Protein 6DAW (pdb70)

Foldseek 3Di:
DDADDLVFAEAEAEDDPVLQVQLLVLLVVCCVVQVFLPGPVCLVCQQVSLVSHDVVLLCVLLCCQVVVGHQKYKYFDRDADLVQQFFDDQDQPDDGPHPRVRSVSNVVSSSQSSNAAFFAACLASNGDQKTKQFAHPPCQPFLDSNHQAWNDWFQAQLLDPQFFQKKKKAWRADPPQWWKKKFWPSNFDADPLLLVLLQDQFKQFAGGPSSVVRQVVVCVVVVHHGPNVCCHVPNGRHHQWDDDSVRTWGRTDVVGMDTHPPCVSSVVSVVRRSVRRVVRIDTDGRHHGMMMMGRSRTMIIIIHRDDDDSPRRTTIIMMGGHHNDQQVQQVQAPHRPHRYGD/DQDDLVFAEDEAEDDPVLLVQLLVLLVVCCVVQVFLPGPVCLVCLLVSLVSHDPVLLVVLLCCQPVVTHQKYKYFRNDADLVQQFFDDQDQPDDGPHPVVRSVSNVVSSSQSSRAAFFFACLPSNRDQKTKQFAHPPCQPFLDSNHQAWNDWFQAQLLDPQFFQKKKKAWRADPPQWWKKKFWLSNFDADPLLLVLLQDQFKQFAGGPSSVVRQVVVCVVPVDHGVNVVCHVPNGRHHQWDDDSVRTWGRTDVVGMDGHPPCVSNRVSVVSRVVRRVVSIDTDGRHHRMMMMGRSRTMIIIIHRDDDDSPRRTTIIMMIGHHNDQQVQCVQDPHDPHRYGD

Organism: NCBI:txid68232

Radius of gyration: 26.04 Å; Cα contacts (8 Å, |Δi|>4): 1469; chains: 2; bounding box: 70×74×56 Å

B-factor: mean 33.99, std 6.95, range [19.47, 66.12]

Nearest PDB structures (foldseek):
  6daw-assembly1_B  TM=1.002E+00  e=2.377E-77  Streptomyces lusitanus
  6alp-assembly1_A  TM=9.409E-01  e=2.497E-42  Streptomyces vinaceus
  7yw9-assembly1_A  TM=9.446E-01  e=1.363E-41  Saccharothrix mutabilis subsp. capreolus
  7y5i-assembly1_A  TM=9.440E-01  e=2.253E-41  Saccharothrix mutabilis subsp. capreolus
  4m26-assembly2_D  TM=9.518E-01  e=2.721E-41  Streptomyces lavendulae subsp. lavendulae

InterPro domains:
  IPR003819 TauD/TfdA-like domain [PF02668] (111-311)
  IPR014503 Clavaminate synthase-like [PIRSF019543] (4-332)
  IPR042098 Glutarate 2-hydroxylase superfamily [G3DSA:3.60.130.10] (1-334)
  IPR053447 Alpha-ketoglutarate-dependent hydroxylase [NF041363] (5-333)

CATH classification: 3.60.130.10

Solvent-accessible surface area: 26414 Å² total

Sequence (683 aa):
AVPRGSHMMIRYVDLDAAEGAALDELTRSVLRDHGASSSPSLLDDLSLVAHRMPPRLIRELRRFRTAEEASCLVVRGLPVDDRRLGPTPLDWREPPREPESEVHEVFLTLATAHLGDIFGWSTLQNGRLVHDVLPVPSHENDQSGHGTVELAWHTEDGFHPYRCDYLLLLGLRNHDAVPTGVAGVDQVVLSDEHREVLSQPRFLIRPDTEHLRHARTLAADRGSPHAVQLMQDEPEPCAVLFGHPDRPYLRIDPAFMSPLPGDPEAAAALEALTAELQRNLTDVVLSPGDLLVIDNYRVVHGRAAFKARFDGTDRWLKKAVVTRDLRKSRAHRKSAAERVLLVPRGSHMMIRYVDLDAAEGAALDELTRSVLRDHGASSSPSLLDDLSLVAHRMPPRLIRELRRFRTAEEASCLVVRGLPVDDRRLGPTPLDWREPPREPESEVHEVFLTLATAHLGDIFGWSTLQNGRLVHDVLPVPSHENDQSGHGTVELAWHTEDGFHPYRCDYLLLLGLRNHDAVPTGVAGVDQVVLSDEHREVLSQPRFLIRPDTEHLRHARTLAADRGSPHAVQLMQDEPEPCAVLFGHPDRPYLRIDPAFMSPLPGDPEAAAALEALTAELQRNLTDVVLSPGDLLVIDNYRVVHGRAAFKARFDGTDRWLKKAVVTRDLRKSRAHRKSAAERVLL

Secondary structure (DSSP, 8-state):
-----GGGTEEEEE--HHHHHHHHHHHHHHHHHHSSTT-HHHHHTHHHHHTTS-HHHHHHHHHHHHH---SEEEEE-----HHHH-SPPSSTTSPPSSSTHHHHHHHHHHHHTTTSEEEEETTSGGG-SSEEE---TT-TTSSSTT--S-EEEE-TTTT-TT--SEEEEEEEE-TT-PEEEEEEGGG----HHHHHHHTSS-EEE---HHHHHHHHHHHHHHTS--HHHHHHHSPPPB-SEES-TTS-EE---GGGEEEPTT-HHHHHHHHHHHHHHHHT-EEEE--TT-EEEEETTTEEEEE-------SS-S-EEEEEEEES-GGGGGGGBSSTT--EE-/-PPPGGGTEEEEE--HHHHHHHHHHHHHHHHHHSSTT-HHHHHTHHHHHTTS-HHHHHHHHHHHHH---SEEEEE-----HHHH-SPPSSTTSPPSSTHHHHHHHHHHHHHHTTSEEEEETTSGGG-SSEEE---TT-TTSSSTT-SS-EEEE-TTTT-TT--SEEEEEEEE-TT-PEEEEEEGGG----HHHHHHHTSS-EEE---HHHHHHHHHHHHHSSSPPHHHHHHHSPPPB-SEES-TTS-EE---GGGEEEPTT-HHHHHHHHHHHHHHHHT-EEEE--TT-EEEEETTTEEEEE-------SS-S-EEEEEEEES-GGGGGGGSSSTT--EE-

Structure (mmCIF, N/CA/C/O backbone):
data_6DAW
#
_entry.id   6DAW
#
_cell.length_a   121.631
_cell.length_b   121.631
_cell.length_c   82.054
_cell.angle_alpha   90.000
_cell.angle_beta   90.000
_cell.angle_gamma   120.000
#
_symmetry.space_group_name_H-M   'P 62'
#
loop_
_entity.id
_entity.type
_entity.pdbx_description
1 polymer 'Non-heme iron hydroxylase'
2 non-polymer 'FE (II) ION'
3 non-polymer ARGININE
4 non-polymer 'ACETATE ION'
5 water water
#
loop_
_atom_site.group_PDB
_atom_site.id
_atom_site.type_symbol
_atom_site.label_atom_id
_atom_site.label_alt_id
_atom_site.label_comp_id
_atom_site.label_asym_id
_atom_site.label_entity_id
_atom_site.label_seq_id
_atom_site.pdbx_PDB_ins_code
_atom_site.Cartn_x
_atom_site.Cartn_y
_atom_site.Cartn_z
_atom_site.occupancy
_atom_site.B_iso_or_equiv
_atom_site.auth_seq_id
_atom_site.auth_comp_id
_atom_site.auth_asym_id
_atom_site.auth_atom_id
_atom_site.pdbx_PDB_model_num
ATOM 1 N N . ALA A 1 1 ? 80.020 21.061 22.487 1.00 50.02 -7 ALA A N 1
ATOM 2 C CA . ALA A 1 1 ? 81.174 21.083 21.540 1.00 50.71 -7 ALA A CA 1
ATOM 3 C C . ALA A 1 1 ? 81.956 22.411 21.540 1.00 51.63 -7 ALA A C 1
ATOM 4 O O . ALA A 1 1 ? 83.064 22.478 21.000 1.00 52.81 -7 ALA A O 1
ATOM 6 N N . VAL A 1 2 ? 81.383 23.457 22.138 1.00 51.35 -6 VAL A N 1
ATOM 7 C CA . VAL A 1 2 ? 82.059 24.750 22.287 1.00 50.05 -6 VAL A CA 1
ATOM 8 C C . VAL A 1 2 ? 81.605 25.436 23.585 1.00 49.06 -6 VAL A C 1
ATOM 9 O O . VAL A 1 2 ? 80.447 25.289 23.976 1.00 49.12 -6 VAL A O 1
ATOM 13 N N . PRO A 1 3 ? 82.480 26.197 24.247 1.00 47.10 -5 PRO A N 1
ATOM 14 C CA . PRO A 1 3 ? 83.839 26.501 23.786 1.00 45.47 -5 PRO A CA 1
ATOM 15 C C . PRO A 1 3 ? 84.862 25.435 24.154 1.00 44.58 -5 PRO A C 1
ATOM 16 O O . PRO A 1 3 ? 84.588 24.588 25.002 1.00 45.21 -5 PRO A O 1
ATOM 20 N N . ARG A 1 4 ? 86.025 25.485 23.507 1.00 42.98 -4 ARG A N 1
ATOM 21 C CA . ARG A 1 4 ? 87.161 24.628 23.846 1.00 42.12 -4 ARG A CA 1
ATOM 22 C C . ARG A 1 4 ? 88.214 25.461 24.563 1.00 42.30 -4 ARG A C 1
ATOM 23 O O . ARG A 1 4 ? 88.139 26.691 24.578 1.00 42.65 -4 ARG A O 1
ATOM 31 N N . GLY A 1 5 ? 89.193 24.788 25.159 1.00 42.94 -3 GLY A N 1
ATOM 32 C CA . GLY A 1 5 ? 90.279 25.470 25.854 1.00 43.34 -3 GLY A CA 1
ATOM 33 C C . GLY A 1 5 ? 91.260 26.132 24.900 1.00 44.63 -3 GLY A C 1
ATOM 34 O O . GLY A 1 5 ? 91.400 25.710 23.747 1.00 43.05 -3 GLY A O 1
ATOM 35 N N . SER A 1 6 ? 91.941 27.165 25.395 1.00 45.51 -2 SER A N 1
ATOM 36 C CA . SER A 1 6 ? 92.982 27.875 24.645 1.00 48.27 -2 SER A CA 1
ATOM 37 C C . SER A 1 6 ? 94.131 26.960 24.224 1.00 50.24 -2 SER A C 1
ATOM 38 O O . SER A 1 6 ? 94.709 27.139 23.151 1.00 49.91 -2 SER A O 1
ATOM 41 N N . HIS A 1 7 ? 94.462 25.994 25.080 1.00 53.48 -1 HIS A N 1
ATOM 42 C CA . HIS A 1 7 ? 95.555 25.045 24.824 1.00 56.09 -1 HIS A CA 1
ATOM 43 C C . HIS A 1 7 ? 95.370 24.243 23.532 1.00 54.67 -1 HIS A C 1
ATOM 44 O O . HIS A 1 7 ? 96.348 23.836 22.902 1.00 53.67 -1 HIS A O 1
ATOM 51 N N . MET A 1 8 ? 94.116 24.035 23.142 1.00 54.58 0 MET A N 1
ATOM 52 C CA . MET A 1 8 ? 93.786 23.253 21.957 1.00 54.50 0 MET A CA 1
ATOM 53 C C . MET A 1 8 ? 94.011 24.005 20.637 1.00 50.84 0 MET A C 1
ATOM 54 O O . MET A 1 8 ? 94.068 23.376 19.582 1.00 50.47 0 MET A O 1
ATOM 59 N N . MET A 1 9 ? 94.143 25.331 20.686 1.00 46.16 1 MET A N 1
ATOM 60 C CA . MET A 1 9 ? 94.131 26.145 19.464 1.00 42.90 1 MET A CA 1
ATOM 61 C C . MET A 1 9 ? 95.362 25.956 18.583 1.00 39.60 1 MET A C 1
ATOM 62 O O . MET A 1 9 ? 95.233 25.717 17.384 1.00 37.33 1 MET A O 1
ATOM 67 N N . ILE A 1 10 ? 96.543 26.075 19.182 1.00 37.25 2 ILE A N 1
ATOM 68 C CA . ILE A 1 10 ? 97.796 26.092 18.437 1.00 36.57 2 ILE A CA 1
ATOM 69 C C . ILE A 1 10 ? 98.611 24.833 18.702 1.00 36.26 2 ILE A C 1
ATOM 70 O O . ILE A 1 10 ? 98.912 24.514 19.849 1.00 36.71 2 ILE A O 1
ATOM 75 N N . ARG A 1 11 ? 98.968 24.129 17.630 1.00 36.26 3 ARG A N 1
ATOM 76 C CA . ARG A 1 11 ? 99.846 22.966 17.713 1.00 36.70 3 ARG A CA 1
ATOM 77 C C . ARG A 1 11 ? 101.212 23.326 17.140 1.00 36.30 3 ARG A C 1
ATOM 78 O O . ARG A 1 11 ? 101.310 23.820 16.013 1.00 34.48 3 ARG A O 1
ATOM 86 N N . TYR A 1 12 ? 102.261 23.070 17.916 1.00 35.42 4 TYR A N 1
ATOM 87 C CA . TYR A 1 12 ? 103.622 23.348 17.485 1.00 35.18 4 TYR A CA 1
ATOM 88 C C . TYR A 1 12 ? 104.320 22.079 17.004 1.00 35.80 4 TYR A C 1
ATOM 89 O O . TYR A 1 12 ? 104.202 21.021 17.622 1.00 36.57 4 TYR A O 1
ATOM 98 N N . VAL A 1 13 ? 105.030 22.196 15.883 1.00 35.19 5 VAL A N 1
ATOM 99 C CA . VAL A 1 13 ? 105.873 21.127 15.372 1.00 34.79 5 VAL A CA 1
ATOM 100 C C . VAL A 1 13 ? 107.276 21.689 15.196 1.00 35.20 5 VAL A C 1
ATOM 101 O O . VAL A 1 13 ? 107.458 22.748 14.591 1.00 36.52 5 VAL A O 1
ATOM 105 N N . ASP A 1 14 ? 108.264 20.988 15.736 1.00 34.64 6 ASP A N 1
ATOM 106 C CA . ASP A 1 14 ? 109.656 21.376 15.572 1.00 35.31 6 ASP A CA 1
ATOM 107 C C . ASP A 1 14 ? 110.373 20.368 14.684 1.00 34.85 6 ASP A C 1
ATOM 108 O O . ASP A 1 14 ? 110.487 19.197 15.035 1.00 34.81 6 ASP A O 1
ATOM 113 N N . LEU A 1 15 ? 110.848 20.827 13.529 1.00 35.70 7 LEU A N 1
ATOM 114 C CA . LEU A 1 15 ? 111.621 19.979 12.626 1.00 35.10 7 LEU A CA 1
ATOM 115 C C . LEU A 1 15 ? 113.001 19.779 13.228 1.00 35.31 7 LEU A C 1
ATOM 116 O O . LEU A 1 15 ? 113.552 20.698 13.835 1.00 35.20 7 LEU A O 1
ATOM 121 N N . ASP A 1 16 ? 113.553 18.579 13.079 1.00 35.40 8 ASP A N 1
ATOM 122 C CA . ASP A 1 16 ? 114.911 18.316 13.545 1.00 35.16 8 ASP A CA 1
ATOM 123 C C . ASP A 1 16 ? 115.904 18.671 12.439 1.00 35.20 8 ASP A C 1
ATOM 124 O O . ASP A 1 16 ? 115.505 19.090 11.349 1.00 35.59 8 ASP A O 1
ATOM 129 N N . ALA A 1 17 ? 117.193 18.526 12.727 1.00 35.12 9 ALA A N 1
ATOM 130 C CA . ALA A 1 17 ? 118.245 18.923 11.786 1.00 35.24 9 ALA A CA 1
ATOM 131 C C . ALA A 1 17 ? 118.123 18.198 10.448 1.00 33.94 9 ALA A C 1
ATOM 132 O O . ALA A 1 17 ? 118.230 18.816 9.388 1.00 34.04 9 ALA A O 1
ATOM 134 N N . ALA A 1 18 ? 117.886 16.893 10.503 1.00 33.55 10 ALA A N 1
ATOM 135 C CA . ALA A 1 18 ? 117.772 16.077 9.295 1.00 33.31 10 ALA A CA 1
ATOM 136 C C . ALA A 1 18 ? 116.577 16.503 8.444 1.00 32.28 10 ALA A C 1
ATOM 137 O O . ALA A 1 18 ? 116.674 16.565 7.221 1.00 32.47 10 ALA A O 1
ATOM 139 N N . GLU A 1 19 ? 115.457 16.798 9.096 1.00 31.42 11 GLU A N 1
ATOM 140 C CA . GLU A 1 19 ? 114.246 17.217 8.391 1.00 30.71 11 GLU A CA 1
ATOM 141 C C . GLU A 1 19 ? 114.427 18.594 7.742 1.00 30.30 11 GLU A C 1
ATOM 142 O O . GLU A 1 19 ? 114.037 18.800 6.594 1.00 29.57 11 GLU A O 1
ATOM 148 N N . GLY A 1 20 ? 115.038 19.519 8.477 1.00 30.31 12 GLY A N 1
ATOM 149 C CA . GLY A 1 20 ? 115.341 20.847 7.958 1.00 29.75 12 GLY A CA 1
ATOM 150 C C . GLY A 1 20 ? 116.253 20.819 6.744 1.00 29.16 12 GLY A C 1
ATOM 151 O O . GLY A 1 20 ? 115.953 21.441 5.726 1.00 28.78 12 GLY A O 1
ATOM 152 N N . ALA A 1 21 ? 117.359 20.088 6.852 1.00 29.20 13 ALA A N 1
ATOM 153 C CA . ALA A 1 21 ? 118.332 19.965 5.762 1.00 29.55 13 ALA A CA 1
ATOM 154 C C . ALA A 1 21 ? 117.778 19.222 4.541 1.00 29.60 13 ALA A C 1
ATOM 155 O O . ALA A 1 21 ? 118.133 19.536 3.404 1.00 29.62 13 ALA A O 1
ATOM 157 N N . ALA A 1 22 ? 116.920 18.233 4.773 1.00 29.98 14 ALA A N 1
ATOM 158 C CA . ALA A 1 22 ? 116.268 17.520 3.672 1.00 30.13 14 ALA A CA 1
ATOM 159 C C . ALA A 1 22 ? 115.339 18.454 2.889 1.00 30.28 14 ALA A C 1
ATOM 160 O O . ALA A 1 22 ? 115.294 18.405 1.662 1.00 30.70 14 ALA A O 1
ATOM 162 N N . LEU A 1 23 ? 114.616 19.312 3.606 1.00 30.63 15 LEU A N 1
ATOM 163 C CA . LEU A 1 23 ? 113.721 20.293 2.981 1.00 30.94 15 LEU A CA 1
ATOM 164 C C . LEU A 1 23 ? 114.494 21.364 2.217 1.00 31.25 15 LEU A C 1
ATOM 165 O O . LEU A 1 23 ? 114.100 21.749 1.112 1.00 30.38 15 LEU A O 1
ATOM 170 N N . ASP A 1 24 ? 115.589 21.842 2.803 1.00 31.96 16 ASP A N 1
ATOM 171 C CA . ASP A 1 24 ? 116.450 22.808 2.129 1.00 33.11 16 ASP A CA 1
ATOM 172 C C . ASP A 1 24 ? 116.989 22.218 0.824 1.00 33.87 16 ASP A C 1
ATOM 173 O O . ASP A 1 24 ? 116.922 22.863 -0.220 1.00 34.60 16 ASP A O 1
ATOM 178 N N . GLU A 1 25 ? 117.502 20.991 0.881 1.00 34.40 17 GLU A N 1
ATOM 179 C CA . GLU A 1 25 ? 118.000 20.310 -0.323 1.00 35.59 17 GLU A CA 1
ATOM 180 C C . GLU A 1 25 ? 116.885 20.096 -1.343 1.00 34.11 17 GLU A C 1
ATOM 181 O O . GLU A 1 25 ? 117.049 20.401 -2.522 1.00 33.66 17 GLU A O 1
ATOM 187 N N . LEU A 1 26 ? 115.760 19.560 -0.886 1.00 32.99 18 LEU A N 1
ATOM 188 C CA . LEU A 1 26 ? 114.624 19.281 -1.769 1.00 32.10 18 LEU A CA 1
ATOM 189 C C . LEU A 1 26 ? 114.141 20.533 -2.514 1.00 30.78 18 LEU A C 1
ATOM 190 O O . LEU A 1 26 ? 114.005 20.519 -3.738 1.00 30.37 18 LEU A O 1
ATOM 195 N N . THR A 1 27 ? 113.894 21.615 -1.780 1.00 29.64 19 THR A N 1
ATOM 196 C CA . THR A 1 27 ? 113.317 22.817 -2.383 1.00 28.94 19 THR A CA 1
ATOM 197 C C . THR A 1 27 ? 114.282 23.516 -3.346 1.00 28.75 19 THR A C 1
ATOM 198 O O . THR A 1 27 ? 113.849 24.106 -4.339 1.00 27.43 19 THR A O 1
ATOM 202 N N . ARG A 1 28 ? 115.582 23.439 -3.060 1.00 28.67 20 ARG A N 1
ATOM 203 C CA . ARG A 1 28 ? 116.601 23.967 -3.966 1.00 28.78 20 ARG A CA 1
ATOM 204 C C . ARG A 1 28 ? 116.633 23.220 -5.300 1.00 28.46 20 ARG A C 1
ATOM 205 O O . ARG A 1 28 ? 116.662 23.849 -6.359 1.00 27.06 20 ARG A O 1
ATOM 213 N N . SER A 1 29 ? 116.625 21.887 -5.255 1.00 28.46 21 SER A N 1
ATOM 214 C CA . SER A 1 29 ? 116.660 21.092 -6.494 1.00 29.09 21 SER A CA 1
ATOM 215 C C . SER A 1 29 ? 115.356 21.213 -7.286 1.00 28.77 21 SER A C 1
ATOM 216 O O . SER A 1 29 ? 115.373 21.212 -8.514 1.00 28.39 21 SER A O 1
ATOM 219 N N . VAL A 1 30 ? 114.231 21.320 -6.586 1.00 29.78 22 VAL A N 1
ATOM 220 C CA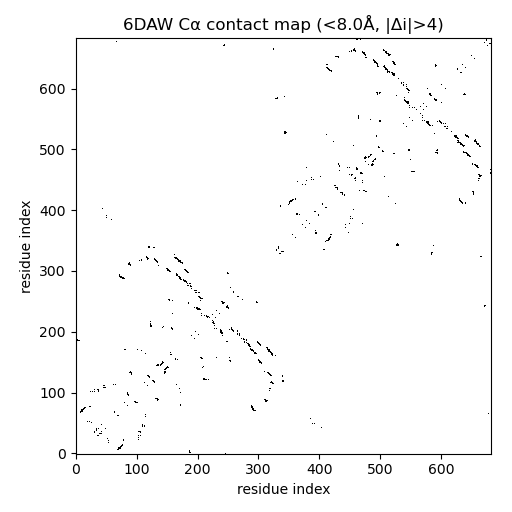 . VAL A 1 30 ? 112.946 21.542 -7.254 1.00 30.08 22 VAL A CA 1
ATOM 221 C C . VAL A 1 30 ? 112.962 22.878 -8.008 1.00 30.39 22 VAL A C 1
ATOM 222 O O . VAL A 1 30 ? 112.546 22.942 -9.165 1.00 30.23 22 VAL A O 1
ATOM 226 N N . LEU A 1 31 ? 113.459 23.933 -7.362 1.00 31.19 23 LEU A N 1
ATOM 227 C CA . LEU A 1 31 ? 113.594 25.238 -8.019 1.00 32.16 23 LEU A CA 1
ATOM 228 C C . LEU A 1 31 ? 114.460 25.140 -9.278 1.00 33.17 23 LEU A C 1
ATOM 229 O O . LEU A 1 31 ? 114.080 25.646 -10.337 1.00 33.21 23 LEU A O 1
ATOM 234 N N . ARG A 1 32 ? 115.612 24.483 -9.156 1.00 34.84 24 ARG A N 1
ATOM 235 C CA . ARG A 1 32 ? 116.527 24.294 -10.285 1.00 36.72 24 ARG A CA 1
ATOM 236 C C . ARG A 1 32 ? 115.851 23.590 -11.455 1.00 36.12 24 ARG A C 1
ATOM 237 O O . ARG A 1 32 ? 115.899 24.071 -12.587 1.00 35.38 24 ARG A O 1
ATOM 245 N N . ASP A 1 33 ? 115.218 22.456 -11.171 1.00 36.72 25 ASP A N 1
ATOM 246 C CA . ASP A 1 33 ? 114.594 21.633 -12.212 1.00 36.77 25 ASP A CA 1
ATOM 247 C C . ASP A 1 33 ? 113.378 22.281 -12.862 1.00 34.83 25 ASP A C 1
ATOM 248 O O . ASP A 1 33 ? 113.181 22.142 -14.072 1.00 33.86 25 ASP A O 1
ATOM 253 N N . HIS A 1 34 ? 112.560 22.969 -12.064 1.00 33.42 26 HIS A N 1
ATOM 254 C CA . HIS A 1 34 ? 111.271 23.486 -12.541 1.00 32.43 26 HIS A CA 1
ATOM 255 C C . HIS A 1 34 ? 111.272 24.975 -12.894 1.00 32.35 26 HIS A C 1
ATOM 256 O O . HIS A 1 34 ? 110.313 25.465 -13.489 1.00 30.97 26 HIS A O 1
ATOM 263 N N . GLY A 1 35 ? 112.330 25.695 -12.521 1.00 32.80 27 GLY A N 1
ATOM 264 C CA . GLY A 1 35 ? 112.543 27.063 -13.006 1.00 32.50 27 GLY A CA 1
ATOM 265 C C . GLY A 1 35 ? 111.887 28.181 -12.215 1.00 32.34 27 GLY A C 1
ATOM 266 O O . GLY A 1 35 ? 112.356 29.320 -12.255 1.00 32.41 27 GLY A O 1
ATOM 267 N N . ALA A 1 36 ? 110.792 27.879 -11.522 1.00 31.46 28 ALA A N 1
ATOM 268 C CA . ALA A 1 36 ? 110.142 28.856 -10.646 1.00 30.79 28 ALA A CA 1
ATOM 269 C C . ALA A 1 36 ? 109.208 28.162 -9.663 1.00 30.27 28 ALA A C 1
ATOM 270 O O . ALA A 1 36 ? 108.730 27.059 -9.922 1.00 30.11 28 ALA A O 1
ATOM 272 N N . SER A 1 37 ? 108.942 28.823 -8.541 1.00 30.11 29 SER A N 1
ATOM 273 C CA . SER A 1 37 ? 108.067 28.277 -7.508 1.00 30.56 29 SER A CA 1
ATOM 274 C C . SER A 1 37 ? 106.626 28.063 -7.993 1.00 30.69 29 SER A C 1
ATOM 275 O O . SER A 1 37 ? 105.904 27.251 -7.423 1.00 31.24 29 SER A O 1
ATOM 278 N N . SER A 1 38 ? 106.219 28.790 -9.035 1.00 31.65 30 SER A N 1
ATOM 279 C CA . SER A 1 38 ? 104.869 28.687 -9.601 1.00 32.54 30 SER A CA 1
ATOM 280 C C . SER A 1 38 ? 104.828 27.966 -10.947 1.00 31.76 30 SER A C 1
ATOM 281 O O . SER A 1 38 ? 103.800 27.980 -11.620 1.00 32.01 30 SER A O 1
ATOM 284 N N . SER A 1 39 ? 105.935 27.343 -11.342 1.00 31.68 31 SER A N 1
ATOM 285 C CA . SER A 1 39 ? 106.076 26.788 -12.688 1.00 31.52 31 SER A CA 1
ATOM 286 C C . SER A 1 39 ? 104.975 25.778 -13.008 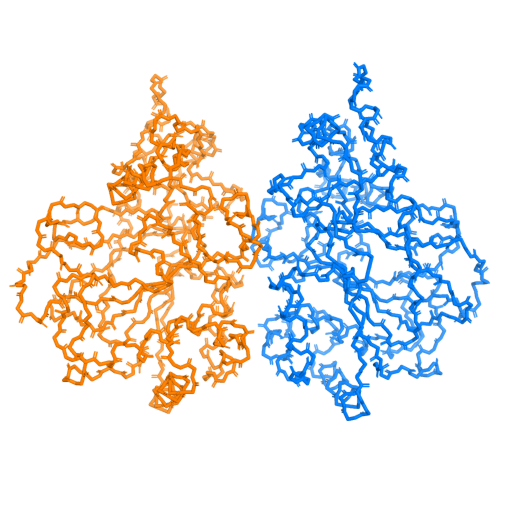1.00 30.74 31 SER A C 1
ATOM 287 O O . SER A 1 39 ? 104.631 24.966 -12.159 1.00 31.38 31 SER A O 1
ATOM 290 N N . PRO A 1 40 ? 104.418 25.827 -14.234 1.00 30.22 32 PRO A N 1
ATOM 291 C CA . PRO A 1 40 ? 103.428 24.825 -14.639 1.00 29.95 32 PRO A CA 1
ATOM 292 C C . PRO A 1 40 ? 103.945 23.381 -14.598 1.00 29.28 32 PRO A C 1
ATOM 293 O O . PRO A 1 40 ? 103.154 22.463 -14.386 1.00 28.58 32 PRO A O 1
ATOM 297 N N . SER A 1 41 ? 105.245 23.180 -14.810 1.00 28.36 33 SER A N 1
ATOM 298 C CA . SER A 1 41 ? 105.827 21.842 -14.703 1.00 28.64 33 SER A CA 1
ATOM 299 C C . SER A 1 41 ? 105.744 21.331 -13.266 1.00 28.79 33 SER A C 1
ATOM 300 O O . SER A 1 41 ? 105.476 20.153 -13.041 1.00 29.13 33 SER A O 1
ATOM 303 N N . LEU A 1 42 ? 105.964 22.220 -12.299 1.00 29.02 34 LEU A N 1
ATOM 304 C CA . LEU A 1 42 ? 105.840 21.869 -10.885 1.00 29.16 34 LEU A CA 1
ATOM 305 C C . LEU A 1 42 ? 104.378 21.670 -10.474 1.00 29.58 34 LEU A C 1
ATOM 306 O O . LEU A 1 42 ? 104.040 20.676 -9.832 1.00 30.09 34 LEU A O 1
ATOM 311 N N . LEU A 1 43 ? 103.515 22.610 -10.844 1.00 30.37 35 LEU A N 1
ATOM 312 C CA . LEU A 1 43 ? 102.102 22.548 -10.453 1.00 31.29 35 LEU A CA 1
ATOM 313 C C . LEU A 1 43 ? 101.391 21.300 -10.979 1.00 31.74 35 LEU A C 1
ATOM 314 O O . LEU A 1 43 ? 100.571 20.718 -10.274 1.00 31.64 35 LEU A O 1
ATOM 319 N N . ASP A 1 44 ? 101.705 20.900 -12.212 1.00 33.07 36 ASP A N 1
ATOM 320 C CA . ASP A 1 44 ? 101.115 19.701 -12.822 1.00 34.27 36 ASP A CA 1
ATOM 321 C C . ASP A 1 44 ? 101.532 18.410 -12.118 1.00 34.04 36 ASP A C 1
ATOM 322 O O . ASP A 1 44 ? 100.784 17.434 -12.129 1.00 35.48 36 ASP A O 1
ATOM 327 N N . ASP A 1 45 ? 102.726 18.400 -11.528 1.00 32.67 37 ASP A N 1
ATOM 328 C CA . ASP A 1 45 ? 103.234 17.218 -10.833 1.00 32.65 37 ASP A CA 1
ATOM 329 C C . ASP A 1 45 ? 103.350 17.455 -9.321 1.00 30.86 37 ASP A C 1
ATOM 330 O O . ASP A 1 45 ? 104.113 16.774 -8.644 1.00 31.06 37 ASP A O 1
ATOM 335 N N . LEU A 1 46 ? 102.549 18.381 -8.792 1.00 29.71 38 LEU A N 1
ATOM 336 C CA . LEU A 1 46 ? 102.777 18.949 -7.455 1.00 29.01 38 LEU A CA 1
ATOM 337 C C . LEU A 1 46 ? 102.704 17.944 -6.306 1.00 28.78 38 LEU A C 1
ATOM 338 O O . LEU A 1 46 ? 103.526 17.987 -5.390 1.00 27.90 38 LEU A O 1
ATOM 343 N N . SER A 1 47 ? 101.718 17.055 -6.345 1.00 29.15 39 SER A N 1
ATOM 344 C CA . SER A 1 47 ? 101.526 16.088 -5.263 1.00 29.91 39 SER A CA 1
ATOM 345 C C . SER A 1 47 ? 102.666 15.069 -5.209 1.00 29.93 39 SER A C 1
ATOM 346 O O . SER A 1 47 ? 103.131 14.724 -4.127 1.00 29.53 39 SER A O 1
ATOM 349 N N . LEU A 1 48 ? 103.116 14.596 -6.370 1.00 30.83 40 LEU A N 1
ATOM 350 C CA . LEU A 1 48 ? 104.284 13.702 -6.437 1.00 32.05 40 LEU A CA 1
ATOM 351 C C . LEU A 1 48 ? 105.528 14.343 -5.825 1.00 31.65 40 LEU A C 1
ATOM 352 O O . LEU A 1 48 ? 106.227 13.721 -5.022 1.00 31.17 40 LEU A O 1
ATOM 357 N N . VAL A 1 49 ? 105.793 15.590 -6.207 1.00 30.20 41 VAL A N 1
ATOM 358 C CA . VAL A 1 49 ? 106.967 16.310 -5.727 1.00 30.00 41 VAL A CA 1
ATOM 359 C C . VAL A 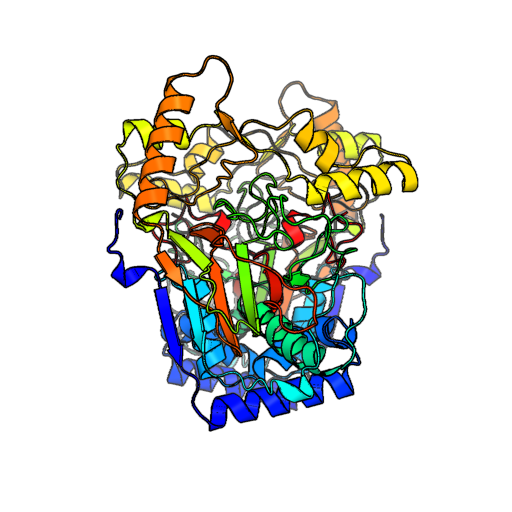1 49 ? 106.810 16.647 -4.244 1.00 30.07 41 VAL A C 1
ATOM 360 O O . VAL A 1 49 ? 107.765 16.542 -3.476 1.00 30.75 41 VAL A O 1
ATOM 364 N N . ALA A 1 50 ? 105.605 17.048 -3.850 1.00 29.79 42 ALA A N 1
ATOM 365 C CA . ALA A 1 50 ? 105.293 17.322 -2.446 1.00 30.42 42 ALA A CA 1
ATOM 366 C C . ALA A 1 50 ? 105.490 16.095 -1.552 1.00 30.24 42 ALA A C 1
ATOM 367 O O . ALA A 1 50 ? 105.918 16.223 -0.406 1.00 29.93 42 ALA A O 1
ATOM 369 N N . HIS A 1 51 ? 105.198 14.906 -2.074 1.00 29.74 43 HIS A N 1
ATOM 370 C CA . HIS A 1 51 ? 105.383 13.678 -1.294 1.00 30.91 43 HIS A CA 1
ATOM 371 C C . HIS A 1 51 ? 106.844 13.211 -1.160 1.00 31.55 43 HIS A C 1
ATOM 372 O O . HIS A 1 51 ? 107.107 12.177 -0.548 1.00 31.02 43 HIS A O 1
ATOM 379 N N . ARG A 1 52 ? 107.786 13.977 -1.709 1.00 32.25 44 ARG A N 1
ATOM 380 C CA . ARG A 1 52 ? 109.203 13.787 -1.401 1.00 33.08 44 ARG A CA 1
ATOM 381 C C . ARG A 1 52 ? 109.610 14.521 -0.110 1.00 32.58 44 ARG A C 1
ATOM 382 O O . ARG A 1 52 ? 110.744 14.378 0.345 1.00 32.93 44 ARG A O 1
ATOM 390 N N . MET A 1 53 ? 108.702 15.306 0.474 1.00 32.01 45 MET A N 1
ATOM 391 C CA . MET A 1 53 ? 108.961 15.965 1.761 1.00 32.33 45 MET A CA 1
ATOM 392 C C . MET A 1 53 ? 109.070 14.922 2.878 1.00 32.76 45 MET A C 1
ATOM 393 O O . MET A 1 53 ? 108.587 13.798 2.717 1.00 33.46 45 MET A O 1
ATOM 398 N N . PRO A 1 54 ? 109.697 15.289 4.016 1.00 33.30 46 PRO A N 1
ATOM 399 C CA . PRO A 1 54 ? 109.826 14.354 5.143 1.00 33.26 46 PRO A CA 1
ATOM 400 C C . PRO A 1 54 ? 108.472 13.873 5.684 1.00 33.36 46 PRO A C 1
ATOM 401 O O . PRO A 1 54 ? 107.611 14.700 5.985 1.00 32.99 46 PRO A O 1
ATOM 405 N N . PRO A 1 55 ? 108.289 12.545 5.812 1.00 33.28 47 PRO A N 1
ATOM 406 C CA . PRO A 1 55 ? 106.971 11.972 6.122 1.00 33.09 47 PRO A CA 1
ATOM 407 C C . PRO A 1 55 ? 106.274 12.543 7.358 1.00 32.86 47 PRO A C 1
ATOM 408 O O . PRO A 1 55 ? 105.050 12.653 7.362 1.00 32.11 47 PRO A O 1
ATOM 412 N N . ARG A 1 56 ? 107.030 12.897 8.396 1.00 32.53 48 ARG A N 1
ATOM 413 C CA . ARG A 1 56 ? 106.425 13.477 9.601 1.00 31.83 48 ARG A CA 1
ATOM 414 C C . ARG A 1 56 ? 105.761 14.820 9.305 1.00 30.14 48 ARG A C 1
ATOM 415 O O . ARG A 1 56 ? 104.725 15.138 9.892 1.00 28.67 48 ARG A O 1
ATOM 423 N N . LEU A 1 57 ? 106.345 15.599 8.393 1.00 29.58 49 LEU A N 1
ATOM 424 C CA . LEU A 1 57 ? 105.751 16.872 7.988 1.00 29.40 49 LEU A CA 1
ATOM 425 C C . LEU A 1 57 ? 104.483 16.640 7.164 1.00 29.45 49 LEU A C 1
ATOM 426 O O . LEU A 1 57 ? 103.480 17.345 7.335 1.00 28.78 49 LEU A O 1
ATOM 431 N N . ILE A 1 58 ? 104.525 15.647 6.281 1.00 29.65 50 ILE A N 1
ATOM 432 C CA . ILE A 1 58 ? 103.345 15.270 5.501 1.00 30.43 50 ILE A CA 1
ATOM 433 C C . ILE A 1 58 ? 102.202 14.867 6.434 1.00 30.95 50 ILE A C 1
ATOM 434 O O . ILE A 1 58 ? 101.065 15.296 6.241 1.00 30.64 50 ILE A O 1
ATOM 439 N N . ARG A 1 59 ? 102.509 14.058 7.447 1.00 31.99 51 ARG A N 1
ATOM 440 C CA . ARG A 1 59 ? 101.484 13.567 8.369 1.00 33.09 51 ARG A CA 1
ATOM 441 C C . ARG A 1 59 ? 100.897 14.689 9.231 1.00 32.72 51 ARG A C 1
ATOM 442 O O . ARG A 1 59 ? 99.688 14.723 9.472 1.00 33.17 51 ARG A O 1
ATOM 450 N N . GLU A 1 60 ? 101.747 15.601 9.696 1.00 31.51 52 GLU A N 1
ATOM 451 C CA . GLU A 1 60 ? 101.275 16.757 10.464 1.00 31.50 52 GLU A CA 1
ATOM 452 C C . GLU A 1 60 ? 100.335 17.654 9.646 1.00 31.12 52 GLU A C 1
ATOM 453 O O . GLU A 1 60 ? 99.335 18.143 10.166 1.00 30.48 52 GLU A O 1
ATOM 459 N N . LEU A 1 61 ? 100.646 17.852 8.367 1.00 31.78 53 LEU A N 1
ATOM 460 C CA . LEU A 1 61 ? 99.802 18.676 7.499 1.00 32.01 53 LEU A CA 1
ATOM 461 C C . LEU A 1 61 ? 98.480 17.981 7.207 1.00 32.63 53 LEU A C 1
ATOM 462 O O . LEU A 1 61 ? 97.413 18.583 7.343 1.00 31.57 53 LEU A O 1
ATOM 467 N N . ARG A 1 62 ? 98.553 16.710 6.818 1.00 34.04 54 ARG A N 1
ATOM 468 C CA . ARG A 1 62 ? 97.348 15.935 6.530 1.00 34.77 54 ARG A CA 1
ATOM 469 C C . ARG A 1 62 ? 96.432 15.819 7.744 1.00 34.04 54 ARG A C 1
ATOM 470 O O . ARG A 1 62 ? 95.221 15.997 7.627 1.00 33.41 54 ARG A O 1
ATOM 478 N N . ARG A 1 63 ? 97.003 15.527 8.906 1.00 34.52 55 ARG A N 1
ATOM 479 C CA . ARG A 1 63 ? 96.201 15.423 10.122 1.00 35.40 55 ARG A CA 1
ATOM 480 C C . ARG A 1 63 ? 95.563 16.768 10.487 1.00 32.82 55 ARG A C 1
ATOM 481 O O . ARG A 1 63 ? 94.417 16.817 10.936 1.00 31.88 55 ARG A O 1
ATOM 489 N N . PHE A 1 64 ? 96.307 17.853 10.291 1.00 31.21 56 PHE A N 1
ATOM 490 C CA . PHE A 1 64 ? 95.804 19.190 10.600 1.00 30.48 56 PHE A CA 1
ATOM 491 C C . PHE A 1 64 ? 94.522 19.505 9.834 1.00 30.33 56 PHE A C 1
ATOM 492 O O . PHE A 1 64 ? 93.566 20.013 10.421 1.00 29.39 56 PHE A O 1
ATOM 500 N N . ARG A 1 65 ? 94.497 19.197 8.537 1.00 30.79 57 ARG A N 1
ATOM 501 C CA . ARG A 1 65 ? 93.303 19.464 7.733 1.00 32.00 57 ARG A CA 1
ATOM 502 C C . ARG A 1 65 ? 92.184 18.449 7.967 1.00 31.67 57 ARG A C 1
ATOM 503 O O . ARG A 1 65 ? 91.010 18.801 7.872 1.00 31.35 57 ARG A O 1
ATOM 511 N N . THR A 1 66 ? 92.534 17.208 8.292 1.00 31.19 58 THR A N 1
ATOM 512 C CA . THR A 1 66 ? 91.518 16.162 8.471 1.00 31.51 58 THR A CA 1
ATOM 513 C C . THR A 1 66 ? 90.881 16.189 9.864 1.00 31.20 58 THR A C 1
ATOM 514 O O . THR A 1 66 ? 89.656 16.190 9.988 1.00 31.45 58 THR A O 1
ATOM 518 N N . ALA A 1 67 ? 91.712 16.219 10.900 1.00 30.66 59 ALA A N 1
ATOM 519 C CA . ALA A 1 67 ? 91.232 16.127 12.279 1.00 30.98 59 ALA A CA 1
ATOM 520 C C . ALA A 1 67 ? 90.480 17.374 12.726 1.00 30.73 59 ALA A C 1
ATOM 521 O O . ALA A 1 67 ? 89.546 17.284 13.520 1.00 29.98 59 ALA A O 1
ATOM 523 N N . GLU A 1 68 ? 90.900 18.537 12.230 1.00 30.45 60 GLU A N 1
ATOM 524 C CA . GLU A 1 68 ? 90.258 19.806 12.570 1.00 30.33 60 GLU A CA 1
ATOM 525 C C . GLU A 1 68 ? 90.167 19.983 14.092 1.00 30.70 60 GLU A C 1
ATOM 526 O O . GLU A 1 68 ? 89.128 20.359 14.637 1.00 32.21 60 GLU A O 1
ATOM 532 N N . GLU A 1 69 ? 91.283 19.703 14.760 1.00 30.91 61 GLU A N 1
ATOM 533 C CA . GLU A 1 69 ? 91.429 19.896 16.198 1.00 31.32 61 GLU A CA 1
ATOM 534 C C . GLU A 1 69 ? 92.049 21.272 16.436 1.00 29.80 61 GLU A C 1
ATOM 535 O O . GLU A 1 69 ? 91.339 22.250 16.627 1.00 29.41 61 GLU A O 1
ATOM 541 N N . ALA A 1 70 ? 93.376 21.343 16.414 1.00 28.93 62 ALA A N 1
ATOM 542 C CA . ALA A 1 70 ? 94.072 22.615 16.405 1.00 28.89 62 ALA A CA 1
ATOM 543 C C . ALA A 1 70 ? 93.650 23.397 15.169 1.00 28.43 62 ALA A C 1
ATOM 544 O O . ALA A 1 70 ? 93.488 22.822 14.092 1.00 27.67 62 ALA A O 1
ATOM 546 N N . SER A 1 71 ? 93.452 24.701 15.344 1.00 28.63 63 SER A N 1
ATOM 547 C CA . SER A 1 71 ? 93.073 25.594 14.253 1.00 28.39 63 SER A CA 1
ATOM 548 C C . SER A 1 71 ? 94.274 26.346 13.664 1.00 28.35 63 SER A C 1
ATOM 549 O O . SER A 1 71 ? 94.162 26.935 12.588 1.00 27.38 63 SER A O 1
ATOM 552 N N . CYS A 1 72 ? 95.403 26.346 14.376 1.00 27.97 64 CYS A N 1
ATOM 553 C CA . CYS A 1 72 ? 96.664 26.865 13.846 1.00 28.35 64 CYS A CA 1
ATOM 554 C C . CYS A 1 72 ? 97.764 25.827 14.039 1.00 28.48 64 CYS A C 1
ATOM 555 O O . CYS A 1 72 ? 97.874 25.222 15.107 1.00 28.63 64 CYS A O 1
ATOM 558 N N . LEU A 1 73 ? 98.565 25.617 12.999 1.00 27.88 65 LEU A N 1
ATOM 559 C CA . LEU A 1 73 ? 99.736 24.762 13.078 1.00 27.41 65 LEU A CA 1
ATOM 560 C C . LEU A 1 73 ? 100.968 25.620 12.848 1.00 27.68 65 LEU A C 1
ATOM 561 O O . LEU A 1 73 ? 101.066 26.321 11.835 1.00 28.83 65 LEU A O 1
ATOM 566 N N . VAL A 1 74 ? 101.908 25.560 13.783 1.00 27.44 66 VAL A N 1
ATOM 567 C CA . VAL A 1 74 ? 103.165 26.281 13.667 1.00 27.81 66 VAL A CA 1
ATOM 568 C C . VAL A 1 74 ? 104.295 25.267 13.514 1.00 28.54 66 VAL A C 1
ATOM 569 O O . VAL A 1 74 ? 104.594 24.518 14.447 1.00 29.12 66 VAL A O 1
ATOM 573 N N . VAL A 1 75 ? 104.893 25.234 12.324 1.00 28.77 67 VAL A N 1
ATOM 574 C CA . VAL A 1 75 ? 106.035 24.376 12.031 1.00 28.88 67 VAL A CA 1
ATOM 575 C C . VAL A 1 75 ? 107.299 25.224 12.040 1.00 29.64 67 VAL A C 1
ATOM 576 O O . VAL A 1 75 ? 107.447 26.135 11.221 1.00 29.98 67 VAL A O 1
ATOM 580 N N . ARG A 1 76 ? 108.200 24.931 12.971 1.00 30.72 68 ARG A N 1
ATOM 581 C CA . ARG A 1 76 ? 109.450 25.676 13.109 1.00 32.24 68 ARG A CA 1
ATOM 582 C C . ARG A 1 76 ? 110.618 24.808 12.653 1.00 31.70 68 ARG A C 1
ATOM 583 O O . ARG A 1 76 ? 110.533 23.584 12.717 1.00 31.34 68 ARG A O 1
ATOM 591 N N . GLY A 1 77 ? 111.684 25.440 12.155 1.00 31.95 69 GLY A N 1
ATOM 592 C CA . GLY A 1 77 ? 112.929 24.736 11.827 1.00 31.41 69 GLY A CA 1
ATOM 593 C C . GLY A 1 77 ? 113.389 24.747 10.376 1.00 31.75 69 GLY A C 1
ATOM 594 O O . GLY A 1 77 ? 114.415 24.145 10.053 1.00 32.32 69 GLY A O 1
ATOM 595 N N . LEU A 1 78 ? 112.653 25.415 9.491 1.00 31.45 70 LEU A N 1
ATOM 596 C CA . LEU A 1 78 ? 113.090 25.543 8.100 1.00 31.16 70 LEU A CA 1
ATOM 597 C C . LEU A 1 78 ? 114.347 26.407 8.059 1.00 30.49 70 LEU A C 1
ATOM 598 O O . LEU A 1 78 ? 114.328 27.525 8.572 1.00 30.44 70 LEU A O 1
ATOM 603 N N . PRO A 1 79 ? 115.445 25.893 7.469 1.00 30.03 71 PRO A N 1
ATOM 604 C CA . PRO A 1 79 ? 116.657 26.709 7.401 1.00 30.17 71 PRO A CA 1
ATOM 605 C C . PRO A 1 79 ? 116.471 27.952 6.537 1.00 30.01 71 PRO A C 1
ATOM 606 O O . PRO A 1 79 ? 116.014 27.857 5.397 1.00 29.38 71 PRO A O 1
ATOM 610 N N . VAL A 1 80 ? 116.813 29.107 7.098 1.00 30.09 72 VAL A N 1
ATOM 611 C CA . VAL A 1 80 ? 116.753 30.374 6.385 1.00 30.78 72 VAL A CA 1
ATOM 612 C C . VAL A 1 80 ? 118.014 31.153 6.725 1.00 31.96 72 VAL A C 1
ATOM 613 O O . VAL A 1 80 ? 118.215 31.535 7.876 1.00 32.82 72 VAL A O 1
ATOM 617 N N . ASP A 1 81 ? 118.861 31.374 5.725 1.00 32.53 73 ASP A N 1
ATOM 618 C CA . ASP A 1 81 ? 120.105 32.111 5.909 1.00 33.06 73 ASP A CA 1
ATOM 619 C C . ASP A 1 81 ? 119.847 33.587 5.642 1.00 33.09 73 ASP A C 1
ATOM 620 O O . ASP A 1 81 ? 119.520 33.970 4.522 1.00 32.95 73 ASP A O 1
ATOM 625 N N . ASP A 1 82 ? 120.007 34.409 6.675 1.00 33.53 74 ASP A N 1
ATOM 626 C CA . ASP A 1 82 ? 119.647 35.826 6.605 1.00 34.41 74 ASP A CA 1
ATOM 627 C C . ASP A 1 82 ? 120.485 36.598 5.587 1.00 34.96 74 ASP A C 1
ATOM 628 O O . ASP A 1 82 ? 119.972 37.486 4.912 1.00 34.12 74 ASP A O 1
ATOM 633 N N . ARG A 1 83 ? 121.766 36.256 5.476 1.00 36.64 75 ARG A N 1
ATOM 634 C CA . ARG A 1 83 ? 122.656 36.929 4.530 1.00 39.18 75 ARG A CA 1
ATOM 635 C C . ARG A 1 83 ? 122.323 36.561 3.081 1.00 37.41 75 ARG A C 1
ATOM 636 O O . ARG A 1 83 ? 122.195 37.440 2.227 1.00 36.56 75 ARG A O 1
ATOM 644 N N . ARG A 1 84 ? 122.168 35.269 2.811 1.00 36.09 76 ARG A N 1
ATOM 645 C CA . ARG A 1 84 ? 121.845 34.809 1.455 1.00 35.53 76 ARG A CA 1
ATOM 646 C C . ARG A 1 84 ? 120.471 35.296 0.996 1.00 33.72 76 ARG A C 1
ATOM 647 O O . ARG A 1 84 ? 120.233 35.462 -0.196 1.00 33.23 76 ARG A O 1
ATOM 655 N N . LEU A 1 85 ? 119.575 35.523 1.952 1.00 33.36 77 LEU A N 1
ATOM 656 C CA . LEU A 1 85 ? 118.251 36.075 1.670 1.00 33.44 77 LEU A CA 1
ATOM 657 C C . LEU A 1 85 ? 118.346 37.457 1.018 1.00 32.85 77 LEU A C 1
ATOM 658 O O . LEU A 1 85 ? 117.514 37.821 0.185 1.00 31.51 77 LEU A O 1
ATOM 663 N N . GLY A 1 86 ? 119.364 38.227 1.402 1.00 32.73 78 GLY A N 1
ATOM 664 C CA . GLY A 1 86 ? 119.518 39.589 0.912 1.00 32.26 78 GLY A CA 1
ATOM 665 C C . GLY A 1 86 ? 118.477 40.518 1.521 1.00 32.52 78 GLY A C 1
ATOM 666 O O . GLY A 1 86 ? 117.689 40.098 2.373 1.00 31.67 78 GLY A O 1
ATOM 667 N N . PRO A 1 87 ? 118.468 41.790 1.089 1.00 31.79 79 PRO A N 1
ATOM 668 C CA . PRO A 1 87 ? 117.579 42.785 1.673 1.00 31.84 79 PRO A CA 1
ATOM 669 C C . PRO A 1 87 ? 116.110 42.582 1.302 1.00 31.17 79 PRO A C 1
ATOM 670 O O . PRO A 1 87 ? 115.797 42.163 0.187 1.00 31.49 79 PRO A O 1
ATOM 674 N N . THR A 1 88 ? 115.234 42.871 2.256 1.00 30.46 80 THR A N 1
ATOM 675 C CA . THR A 1 88 ? 113.796 42.864 2.044 1.00 30.06 80 THR A CA 1
ATOM 676 C C . THR A 1 88 ? 113.428 43.875 0.964 1.00 30.21 80 THR A C 1
ATOM 677 O O . THR A 1 88 ? 113.784 45.044 1.085 1.00 29.78 80 THR A O 1
ATOM 681 N N . PRO A 1 89 ? 112.717 43.435 -0.093 1.00 31.35 81 PRO A N 1
ATOM 682 C CA . PRO A 1 89 ? 112.270 44.383 -1.118 1.00 31.56 81 PRO A CA 1
ATOM 683 C C . PRO A 1 89 ? 111.361 45.467 -0.548 1.00 31.86 81 PRO A C 1
ATOM 684 O O . PRO A 1 89 ? 110.645 45.228 0.425 1.00 32.61 81 PRO A O 1
ATOM 688 N N . LEU A 1 90 ? 111.397 46.648 -1.159 1.00 32.53 82 LEU A N 1
ATOM 689 C CA . LEU A 1 90 ? 110.541 47.764 -0.747 1.00 33.19 82 LEU A CA 1
ATOM 690 C C . LEU A 1 90 ? 109.114 47.652 -1.300 1.00 32.74 82 LEU A C 1
ATOM 691 O O . LEU A 1 90 ? 108.253 48.451 -0.942 1.00 31.89 82 LEU A O 1
ATOM 696 N N . ASP A 1 91 ? 108.871 46.675 -2.173 1.00 32.52 83 ASP A N 1
ATOM 697 C CA . ASP A 1 91 ? 107.528 46.411 -2.694 1.00 33.48 83 ASP A CA 1
ATOM 698 C C . ASP A 1 91 ? 107.485 45.005 -3.289 1.00 32.47 83 ASP A C 1
ATOM 699 O O . ASP A 1 91 ? 108.514 44.478 -3.721 1.00 33.12 83 ASP A O 1
ATOM 704 N N . TRP A 1 92 ? 106.301 44.397 -3.304 1.00 31.43 84 TRP A N 1
ATOM 705 C CA . TRP A 1 92 ? 106.120 43.084 -3.940 1.00 31.02 84 TRP A CA 1
ATOM 706 C C . TRP A 1 92 ? 106.398 43.131 -5.446 1.00 31.92 84 TRP A C 1
ATOM 707 O O . TRP A 1 92 ? 106.760 42.120 -6.039 1.00 31.75 84 TRP A O 1
ATOM 718 N N . ARG A 1 93 ? 106.222 44.302 -6.058 1.00 33.44 85 ARG A N 1
ATOM 719 C CA . ARG A 1 93 ? 106.558 44.501 -7.469 1.00 35.37 85 ARG A CA 1
ATOM 720 C C . ARG A 1 93 ? 108.065 44.491 -7.735 1.00 35.67 85 ARG A C 1
ATOM 721 O O . ARG A 1 93 ? 108.488 44.125 -8.827 1.00 34.83 85 ARG A O 1
ATOM 729 N N . GLU A 1 94 ? 108.865 44.918 -6.757 1.00 38.30 86 GLU A N 1
ATOM 730 C CA . GLU A 1 94 ? 110.330 44.924 -6.895 1.00 40.43 86 GLU A CA 1
ATOM 731 C C . GLU A 1 94 ? 110.887 43.508 -6.801 1.00 40.16 86 GLU A C 1
ATOM 732 O O . GLU A 1 94 ? 110.694 42.848 -5.786 1.00 40.36 86 GLU A O 1
ATOM 738 N N . PRO A 1 95 ? 111.622 43.052 -7.832 1.00 40.95 87 PRO A N 1
ATOM 739 C CA . PRO A 1 95 ? 112.247 41.744 -7.703 1.00 40.18 87 PRO A CA 1
ATOM 740 C C . PRO A 1 95 ? 113.329 41.790 -6.622 1.00 38.53 87 PRO A C 1
ATOM 741 O O . PRO A 1 95 ? 114.047 42.787 -6.523 1.00 37.71 87 PRO A O 1
ATOM 745 N N . PRO A 1 96 ? 113.430 40.738 -5.792 1.00 37.22 88 PRO A N 1
ATOM 746 C CA . PRO A 1 96 ? 114.441 40.768 -4.733 1.00 36.36 88 PRO A CA 1
ATOM 747 C C . PRO A 1 96 ? 115.874 40.786 -5.271 1.00 35.60 88 PRO A C 1
ATOM 748 O O . PRO A 1 96 ? 116.136 40.264 -6.350 1.00 35.36 88 PRO A O 1
ATOM 752 N N . ARG A 1 97 ? 116.785 41.390 -4.515 1.00 36.23 89 ARG A N 1
ATOM 753 C CA . ARG A 1 97 ? 118.201 41.423 -4.880 1.00 36.69 89 ARG A CA 1
ATOM 754 C C . ARG A 1 97 ? 118.732 40.009 -5.109 1.00 35.52 89 ARG A C 1
ATOM 755 O O . ARG A 1 97 ? 119.453 39.763 -6.079 1.00 34.74 89 ARG A O 1
ATOM 763 N N . GLU A 1 98 ? 118.371 39.093 -4.211 1.00 33.68 90 GLU A N 1
ATOM 764 C CA . GLU A 1 98 ? 118.819 37.705 -4.280 1.00 33.38 90 GLU A CA 1
ATOM 765 C C . GLU A 1 98 ? 117.672 36.794 -4.721 1.00 33.38 90 GLU A C 1
ATOM 766 O O . GLU A 1 98 ? 116.506 37.104 -4.472 1.00 31.70 90 GLU A O 1
ATOM 772 N N . PRO A 1 99 ? 118.002 35.665 -5.377 1.00 33.28 91 PRO A N 1
ATOM 773 C CA . PRO A 1 99 ? 117.016 34.661 -5.763 1.00 33.56 91 PRO A CA 1
ATOM 774 C C . PRO A 1 99 ? 116.660 33.679 -4.636 1.00 32.74 91 PRO A C 1
ATOM 775 O O . PRO A 1 99 ? 115.810 32.804 -4.838 1.00 32.83 91 PRO A O 1
ATOM 779 N N . GLU A 1 100 ? 117.304 33.829 -3.478 1.00 30.78 92 GLU A N 1
ATOM 780 C CA . GLU A 1 100 ? 117.179 32.888 -2.363 1.00 30.10 92 GLU A CA 1
ATOM 781 C C . GLU A 1 100 ? 115.737 32.722 -1.879 1.00 29.59 92 GLU A C 1
ATOM 782 O O . GLU A 1 100 ? 115.325 31.610 -1.575 1.00 30.15 92 GLU A O 1
ATOM 788 N N . SER A 1 101 ? 114.965 33.804 -1.826 1.00 29.32 93 SER A N 1
ATOM 789 C CA . SER A 1 101 ? 113.601 33.721 -1.284 1.00 29.67 93 SER A CA 1
ATOM 790 C C . SER A 1 101 ? 112.678 32.802 -2.094 1.00 30.11 93 SER A C 1
ATOM 791 O O . SER A 1 101 ? 111.701 32.281 -1.556 1.00 29.94 93 SER A O 1
ATOM 794 N N . GLU A 1 102 ? 112.985 32.587 -3.370 1.00 30.82 94 GLU A N 1
ATOM 795 C CA . GLU A 1 102 ? 112.177 31.686 -4.192 1.00 31.72 94 GLU A CA 1
ATOM 796 C C . GLU A 1 102 ? 112.341 30.217 -3.785 1.00 30.37 94 GLU A C 1
ATOM 797 O O . GLU A 1 102 ? 111.453 29.401 -4.039 1.00 30.11 94 GLU A O 1
ATOM 803 N N . VAL A 1 103 ? 113.462 29.883 -3.146 1.00 29.83 95 VAL A N 1
ATOM 804 C CA . VAL A 1 103 ? 113.655 28.540 -2.592 1.00 28.86 95 VAL A CA 1
ATOM 805 C C . VAL A 1 103 ? 112.592 28.271 -1.524 1.00 28.39 95 VAL A C 1
ATOM 806 O O . VAL A 1 103 ? 112.036 27.175 -1.440 1.00 27.44 95 VAL A O 1
ATOM 810 N N . HIS A 1 104 ? 112.303 29.286 -0.720 1.00 28.62 96 HIS A N 1
ATOM 811 C CA . HIS A 1 104 ? 111.343 29.152 0.368 1.00 28.50 96 HIS A CA 1
ATOM 812 C C . HIS A 1 104 ? 109.908 29.255 -0.150 1.00 28.22 96 HIS A C 1
ATOM 813 O O . HIS A 1 104 ? 108.994 28.680 0.439 1.00 27.76 96 HIS A O 1
ATOM 820 N N . GLU A 1 105 ? 109.716 29.958 -1.266 1.00 27.85 97 GLU A N 1
ATOM 821 C CA . GLU A 1 105 ? 108.436 29.915 -1.975 1.00 27.94 97 GLU A CA 1
ATOM 822 C C . GLU A 1 105 ? 108.088 28.486 -2.383 1.00 27.88 97 GLU A C 1
ATOM 823 O O . GLU A 1 105 ? 106.925 28.088 -2.313 1.00 27.86 97 GLU A O 1
ATOM 829 N N . VAL A 1 106 ? 109.094 27.723 -2.812 1.00 27.74 98 VAL A N 1
ATOM 830 C CA . VAL A 1 106 ? 108.892 26.326 -3.204 1.00 28.12 98 VAL A CA 1
ATOM 831 C C . VAL A 1 106 ? 108.444 25.490 -1.998 1.00 27.89 98 VAL A C 1
ATOM 832 O O . VAL A 1 106 ? 107.534 24.678 -2.118 1.00 28.01 98 VAL A O 1
ATOM 836 N N . PHE A 1 107 ? 109.063 25.696 -0.838 1.00 27.20 99 PHE A N 1
ATOM 837 C CA . PHE A 1 107 ? 108.614 25.018 0.379 1.00 27.39 99 PHE A CA 1
ATOM 838 C C . PHE A 1 107 ? 107.122 25.266 0.609 1.00 27.12 99 PHE A C 1
ATOM 839 O O . PHE A 1 107 ? 106.367 24.345 0.920 1.00 26.68 99 PHE A O 1
ATOM 847 N N . LEU A 1 108 ? 106.714 26.518 0.440 1.00 26.72 100 LEU A N 1
ATOM 848 C CA . LEU A 1 108 ? 105.334 26.914 0.655 1.00 27.60 100 LEU A CA 1
ATOM 849 C C . LEU A 1 108 ? 104.393 26.242 -0.342 1.00 27.54 100 LEU A C 1
ATOM 850 O O . LEU A 1 108 ? 103.362 25.703 0.049 1.00 29.22 100 LEU A O 1
ATOM 855 N N . THR A 1 109 ? 104.759 26.274 -1.623 1.00 26.65 101 THR A N 1
ATOM 856 C CA . THR A 1 109 ? 103.936 25.703 -2.687 1.00 26.67 101 THR A CA 1
ATOM 857 C C . THR A 1 109 ? 103.764 24.204 -2.488 1.00 26.39 101 THR A C 1
ATOM 858 O O . THR A 1 109 ? 102.672 23.669 -2.690 1.00 26.01 101 THR A O 1
ATOM 862 N N . LEU A 1 110 ? 104.849 23.538 -2.105 1.00 25.61 102 LEU A N 1
ATOM 863 C CA . LEU A 1 110 ? 104.820 22.114 -1.810 1.00 26.01 102 LEU A CA 1
ATOM 864 C C . LEU A 1 110 ? 103.927 21.807 -0.613 1.00 25.84 102 LEU A C 1
ATOM 865 O O . LEU A 1 110 ? 103.123 20.880 -0.664 1.00 26.34 102 LEU A O 1
ATOM 870 N N . ALA A 1 111 ? 104.062 22.586 0.456 1.00 26.23 103 ALA A N 1
ATOM 871 C CA . ALA A 1 111 ? 103.212 22.419 1.639 1.00 25.69 103 ALA A CA 1
ATOM 872 C C . ALA A 1 111 ? 101.716 22.468 1.304 1.00 25.53 103 ALA A C 1
ATOM 873 O O . ALA A 1 111 ? 100.930 21.722 1.888 1.00 25.91 103 ALA A O 1
ATOM 875 N N . THR A 1 112 ? 101.323 23.333 0.365 1.00 24.84 104 THR A N 1
ATOM 876 C CA . THR A 1 112 ? 99.906 23.478 0.009 1.00 24.20 104 THR A CA 1
ATOM 877 C C . THR A 1 112 ? 99.315 22.184 -0.537 1.00 24.59 104 THR A C 1
ATOM 878 O O . THR A 1 112 ? 98.129 21.914 -0.343 1.00 24.80 104 THR A O 1
ATOM 882 N N . ALA A 1 113 ? 100.131 21.395 -1.230 1.00 25.03 105 ALA A N 1
ATOM 883 C CA . ALA A 1 113 ? 99.670 20.154 -1.845 1.00 25.18 105 ALA A CA 1
ATOM 884 C C . ALA A 1 113 ? 98.971 19.222 -0.856 1.00 25.53 105 ALA A C 1
ATOM 885 O O . ALA A 1 113 ? 98.053 18.508 -1.235 1.00 25.61 105 ALA A O 1
ATOM 887 N N . HIS A 1 114 ? 99.415 19.236 0.401 1.00 26.11 106 HIS A N 1
ATOM 888 C CA . HIS A 1 114 ? 98.851 18.389 1.455 1.00 26.02 106 HIS A CA 1
ATOM 889 C C . HIS A 1 114 ? 97.657 19.015 2.181 1.00 25.87 106 HIS A C 1
ATOM 890 O O . HIS A 1 114 ? 97.117 18.422 3.112 1.00 26.19 106 HIS A O 1
ATOM 897 N N . LEU A 1 115 ? 97.257 20.213 1.765 1.00 25.69 107 LEU A N 1
ATOM 898 C CA . LEU A 1 115 ? 96.102 20.899 2.338 1.00 25.52 107 LEU A CA 1
ATOM 899 C C . LEU A 1 115 ? 94.953 21.038 1.337 1.00 25.57 107 LEU A C 1
ATOM 900 O O . LEU A 1 115 ? 93.781 20.985 1.724 1.00 25.69 107 LEU A O 1
ATOM 905 N N . GLY A 1 116 ? 95.279 21.225 0.059 1.00 25.32 108 GLY A N 1
ATOM 906 C CA . GLY A 1 116 ? 94.260 21.371 -0.979 1.00 25.63 108 GLY A CA 1
ATOM 907 C C . GLY A 1 116 ? 94.831 21.924 -2.272 1.00 25.76 108 GLY A C 1
ATOM 908 O O . GLY A 1 116 ? 95.936 21.559 -2.659 1.00 24.85 108 GLY A O 1
ATOM 909 N N . ASP A 1 117 ? 94.064 22.800 -2.928 1.00 26.07 109 ASP A N 1
ATOM 910 C CA . ASP A 1 117 ? 94.432 23.390 -4.214 1.00 25.37 109 ASP A CA 1
ATOM 911 C C . ASP A 1 117 ? 94.918 24.824 -4.012 1.00 25.07 109 ASP A C 1
ATOM 912 O O . ASP A 1 117 ? 94.132 25.702 -3.639 1.00 24.79 109 ASP A O 1
ATOM 917 N N . ILE A 1 118 ? 96.200 25.072 -4.262 1.00 24.08 110 ILE A N 1
ATOM 918 C CA . ILE A 1 118 ? 96.712 26.439 -4.245 1.00 23.69 110 ILE A CA 1
ATOM 919 C C . ILE A 1 118 ? 95.997 27.262 -5.327 1.00 23.64 110 ILE A C 1
ATOM 920 O O . ILE A 1 118 ? 95.736 26.759 -6.422 1.00 23.57 110 ILE A O 1
ATOM 925 N N . PHE A 1 119 ? 95.659 28.508 -5.001 1.00 22.64 111 PHE A N 1
ATOM 926 C CA . PHE A 1 119 ? 95.036 29.412 -5.964 1.00 23.07 111 PHE A CA 1
ATOM 927 C C . PHE A 1 119 ? 95.465 30.857 -5.722 1.00 24.01 111 PHE A C 1
ATOM 928 O O . PHE A 1 119 ? 96.178 31.154 -4.757 1.00 24.00 111 PHE A O 1
ATOM 936 N N . GLY A 1 120 ? 95.035 31.745 -6.612 1.00 24.62 112 GLY A N 1
ATOM 937 C CA . GLY A 1 120 ? 95.387 33.157 -6.527 1.00 25.72 112 GLY A CA 1
ATOM 938 C C . GLY A 1 120 ? 94.264 34.060 -6.991 1.00 26.09 112 GLY A C 1
ATOM 939 O O . GLY A 1 120 ? 93.223 33.587 -7.449 1.00 25.82 112 GLY A O 1
ATOM 940 N N . TRP A 1 121 ? 94.496 35.365 -6.866 1.00 26.34 113 TRP A N 1
ATOM 941 C CA . TRP A 1 121 ? 93.543 36.390 -7.267 1.00 27.03 113 TRP A CA 1
ATOM 942 C C . TRP A 1 121 ? 94.184 37.302 -8.303 1.00 26.81 113 TRP A C 1
ATOM 943 O O . TRP A 1 121 ? 95.310 37.765 -8.105 1.00 26.63 113 TRP A O 1
ATOM 954 N N . SER A 1 122 ? 93.469 37.588 -9.390 1.00 26.50 114 SER A N 1
ATOM 955 C CA . SER A 1 122 ? 93.927 38.593 -10.356 1.00 26.96 114 SER A CA 1
ATOM 956 C C . SER A 1 122 ? 94.117 39.948 -9.680 1.00 26.69 114 SER A C 1
ATOM 957 O O . SER A 1 122 ? 95.015 40.705 -10.040 1.00 27.70 114 SER A O 1
ATOM 960 N N . THR A 1 123 ? 93.274 40.230 -8.691 1.00 25.86 115 THR A N 1
ATOM 961 C CA . THR A 1 123 ? 93.267 41.511 -7.999 1.00 25.96 115 THR A CA 1
ATOM 962 C C . THR A 1 123 ? 94.261 41.643 -6.836 1.00 26.18 115 THR A C 1
ATOM 963 O O . THR A 1 123 ? 94.280 42.676 -6.180 1.00 26.95 115 THR A O 1
ATOM 967 N N . LEU A 1 124 ? 95.070 40.617 -6.567 1.00 26.14 116 LEU A N 1
ATOM 968 C CA . LEU A 1 124 ? 96.135 40.732 -5.571 1.00 26.50 116 LEU A CA 1
ATOM 969 C C . LEU A 1 124 ? 97.476 40.291 -6.149 1.00 26.47 116 LEU A C 1
ATOM 970 O O . LEU A 1 124 ? 97.598 39.202 -6.703 1.00 25.31 116 LEU A O 1
ATOM 975 N N . GLN A 1 125 ? 98.479 41.156 -6.007 1.00 27.00 117 GLN A N 1
ATOM 976 C CA . GLN A 1 125 ? 99.850 40.889 -6.459 1.00 27.09 117 GLN A CA 1
ATOM 977 C C . GLN A 1 125 ? 99.932 40.271 -7.861 1.00 27.96 117 GLN A C 1
ATOM 978 O O . GLN A 1 125 ? 100.700 39.335 -8.103 1.00 27.43 117 GLN A O 1
ATOM 984 N N . ASN A 1 126 ? 99.135 40.819 -8.778 1.00 29.56 118 ASN A N 1
ATOM 985 C CA . ASN A 1 126 ? 99.155 40.428 -10.187 1.00 30.84 118 ASN A CA 1
ATOM 986 C C . ASN A 1 126 ? 98.950 38.919 -10.404 1.00 30.86 118 ASN A C 1
ATOM 987 O O . ASN A 1 126 ? 99.605 38.307 -11.246 1.00 30.28 118 ASN A O 1
ATOM 992 N N . GLY A 1 127 ? 98.048 38.325 -9.628 1.00 31.14 119 GLY A N 1
ATOM 993 C CA . GLY A 1 127 ? 97.704 36.913 -9.786 1.00 31.62 119 GLY A CA 1
ATOM 994 C C . GLY A 1 127 ? 98.774 35.910 -9.395 1.00 31.68 119 GLY A C 1
ATOM 995 O O . GLY A 1 127 ? 98.710 34.755 -9.808 1.00 32.63 119 GLY A O 1
ATOM 996 N N . ARG A 1 128 ? 99.754 36.334 -8.601 1.00 31.20 120 ARG A N 1
ATOM 997 C CA . ARG A 1 128 ? 100.808 35.428 -8.148 1.00 30.70 120 ARG A CA 1
ATOM 998 C C . ARG A 1 128 ? 100.257 34.403 -7.163 1.00 28.87 120 ARG A C 1
ATOM 999 O O . ARG A 1 128 ? 99.338 34.698 -6.405 1.00 29.07 120 ARG A O 1
ATOM 1007 N N . LEU A 1 129 ? 100.833 33.206 -7.171 1.00 28.07 121 LEU A N 1
ATOM 1008 C CA . LEU A 1 129 ? 100.403 32.136 -6.269 1.00 28.51 121 LEU A CA 1
ATOM 1009 C C . LEU A 1 129 ? 101.086 32.204 -4.902 1.00 28.51 121 LEU A C 1
ATOM 1010 O O . LEU A 1 129 ? 100.571 31.651 -3.924 1.00 28.82 121 LEU A O 1
ATOM 1015 N N . VAL A 1 130 ? 102.242 32.862 -4.835 1.00 27.95 122 VAL A N 1
ATOM 1016 C CA . VAL A 1 130 ? 102.895 33.145 -3.560 1.00 28.44 122 VAL A CA 1
ATOM 1017 C C . VAL A 1 130 ? 103.117 34.650 -3.431 1.00 29.10 122 VAL A C 1
ATOM 1018 O O . VAL A 1 130 ? 103.758 35.265 -4.290 1.00 30.10 122 VAL A O 1
ATOM 1022 N N . HIS A 1 131 ? 102.584 35.229 -2.356 1.00 29.14 123 HIS A N 1
ATOM 1023 C CA . HIS A 1 131 ? 102.674 36.666 -2.103 1.00 29.05 123 HIS A CA 1
ATOM 1024 C C . HIS A 1 131 ? 103.869 36.995 -1.224 1.00 29.00 123 HIS A C 1
ATOM 1025 O O . HIS A 1 131 ? 104.353 36.148 -0.477 1.00 28.76 123 HIS A O 1
ATOM 1032 N N . ASP A 1 132 ? 104.322 38.242 -1.317 1.00 28.91 124 ASP A N 1
ATOM 1033 C CA . ASP A 1 132 ? 105.276 38.807 -0.368 1.00 28.90 124 ASP A CA 1
ATOM 1034 C C . ASP A 1 132 ? 104.529 39.706 0.607 1.00 28.07 124 ASP A C 1
ATOM 1035 O O . ASP A 1 132 ? 103.811 40.609 0.188 1.00 27.08 124 ASP A O 1
ATOM 1040 N N . VAL A 1 133 ? 104.680 39.433 1.902 1.00 27.91 125 VAL A N 1
ATOM 1041 C CA . VAL A 1 133 ? 104.140 40.293 2.952 1.00 27.77 125 VAL A CA 1
ATOM 1042 C C . VAL A 1 133 ? 105.297 41.090 3.541 1.00 27.99 125 VAL A C 1
ATOM 1043 O O . VAL A 1 133 ? 106.212 40.525 4.141 1.00 27.61 125 VAL A O 1
ATOM 1047 N N . LEU A 1 134 ? 105.247 42.404 3.353 1.00 28.51 126 LEU A N 1
ATOM 1048 C CA . LEU A 1 134 ? 106.327 43.298 3.764 1.00 28.89 126 LEU A CA 1
ATOM 1049 C C . LEU A 1 134 ? 105.830 44.737 3.729 1.00 29.03 126 LEU A C 1
ATOM 1050 O O . LEU A 1 134 ? 104.881 45.042 3.015 1.00 29.76 126 LEU A O 1
ATOM 1055 N N . PRO A 1 135 ? 106.462 45.625 4.509 1.00 29.95 127 PRO A N 1
ATOM 1056 C CA . PRO A 1 135 ? 106.027 47.020 4.536 1.00 30.35 127 PRO A CA 1
ATOM 1057 C C . PRO A 1 135 ? 106.459 47.813 3.300 1.00 30.20 127 PRO A C 1
ATOM 1058 O O . PRO A 1 135 ? 107.619 47.753 2.898 1.00 31.04 127 PRO A O 1
ATOM 1062 N N . VAL A 1 136 ? 105.526 48.565 2.722 1.00 30.79 128 VAL A N 1
ATOM 1063 C CA . VAL A 1 136 ? 105.785 49.359 1.527 1.00 31.22 128 VAL A CA 1
ATOM 1064 C C . VAL A 1 136 ? 105.588 50.841 1.853 1.00 31.85 128 VAL A C 1
ATOM 1065 O O . VAL A 1 136 ? 104.603 51.199 2.493 1.00 30.80 128 VAL A O 1
ATOM 1069 N N . PRO A 1 137 ? 106.523 51.710 1.416 1.00 33.83 129 PRO A N 1
ATOM 1070 C CA . PRO A 1 137 ? 106.338 53.145 1.669 1.00 34.55 129 PRO A CA 1
ATOM 1071 C C . PRO A 1 137 ? 105.100 53.698 0.961 1.00 35.10 129 PRO A C 1
ATOM 1072 O O . PRO A 1 137 ? 104.822 53.326 -0.182 1.00 35.56 129 PRO A O 1
ATOM 1076 N N . SER A 1 138 ? 104.380 54.575 1.658 1.00 36.21 130 SER A N 1
ATOM 1077 C CA . SER A 1 138 ? 103.081 55.127 1.232 1.00 37.42 130 SER A CA 1
ATOM 1078 C C . SER A 1 138 ? 101.879 54.308 1.703 1.00 37.82 130 SER A C 1
ATOM 1079 O O . SER A 1 138 ? 100.746 54.787 1.644 1.00 38.16 130 SER A O 1
ATOM 1082 N N . HIS A 1 139 ? 102.115 53.089 2.179 1.00 38.35 131 HIS A N 1
ATOM 1083 C CA . HIS A 1 139 ? 101.027 52.213 2.591 1.00 38.68 131 HIS A CA 1
ATOM 1084 C C . HIS A 1 139 ? 101.090 51.886 4.079 1.00 37.50 131 HIS A C 1
ATOM 1085 O O . HIS A 1 139 ? 100.445 50.940 4.530 1.00 34.73 131 HIS A O 1
ATOM 1092 N N . GLU A 1 140 ? 101.829 52.700 4.837 1.00 36.05 132 GLU A N 1
ATOM 1093 C CA . GLU A 1 140 ? 101.974 52.518 6.287 1.00 36.18 132 GLU A CA 1
ATOM 1094 C C . GLU A 1 140 ? 100.633 52.454 7.006 1.00 35.06 132 GLU A C 1
ATOM 1095 O O . GLU A 1 140 ? 100.493 51.709 7.976 1.00 34.97 132 GLU A O 1
ATOM 1101 N N . ASN A 1 141 ? 99.663 53.237 6.533 1.00 33.92 133 ASN A N 1
ATOM 1102 C CA . ASN A 1 141 ? 98.353 53.345 7.180 1.00 34.39 133 ASN A CA 1
ATOM 1103 C C . ASN A 1 141 ? 97.274 52.418 6.611 1.00 34.02 133 ASN A C 1
ATOM 1104 O O . ASN A 1 141 ? 96.118 52.500 7.027 1.00 33.14 133 ASN A O 1
ATOM 1109 N N . ASP A 1 142 ? 97.647 51.544 5.676 1.00 33.92 134 ASP A N 1
ATOM 1110 C CA . ASP A 1 142 ? 96.698 50.613 5.055 1.00 34.81 134 ASP A CA 1
ATOM 1111 C C . ASP A 1 142 ? 96.388 49.414 5.953 1.00 34.23 134 ASP A C 1
ATOM 1112 O O . ASP A 1 142 ? 97.256 48.934 6.700 1.00 33.52 134 ASP A O 1
ATOM 1117 N N . GLN A 1 143 ? 95.157 48.918 5.844 1.00 32.50 135 GLN A N 1
ATOM 1118 C CA . GLN A 1 143 ? 94.769 47.655 6.459 1.00 32.88 135 GLN A CA 1
ATOM 1119 C C . GLN A 1 143 ? 95.071 46.517 5.486 1.00 32.83 135 GLN A C 1
ATOM 1120 O O . GLN A 1 143 ? 94.168 45.904 4.915 1.00 33.05 135 GLN A O 1
ATOM 1126 N N . SER A 1 144 ? 96.362 46.257 5.309 1.00 32.09 136 SER A N 1
ATOM 1127 C CA . SER A 1 144 ? 96.857 45.228 4.401 1.00 31.89 136 SER A CA 1
ATOM 1128 C C . SER A 1 144 ? 98.154 44.675 4.967 1.00 31.59 136 SER A C 1
ATOM 1129 O O . SER A 1 144 ? 98.651 45.166 5.985 1.00 31.37 136 SER A O 1
ATOM 1132 N N . GLY A 1 145 ? 98.711 43.672 4.297 1.00 30.88 137 GLY A N 1
ATOM 1133 C CA . GLY A 1 145 ? 100.008 43.124 4.678 1.00 31.22 137 GLY A CA 1
ATOM 1134 C C . GLY A 1 145 ? 101.180 44.076 4.456 1.00 31.66 137 GLY A C 1
ATOM 1135 O O . GLY A 1 145 ? 102.311 43.764 4.838 1.00 31.62 137 GLY A O 1
ATOM 1136 N N . HIS A 1 146 ? 100.919 45.227 3.828 1.00 31.16 138 HIS A N 1
ATOM 1137 C CA . HIS A 1 146 ? 101.958 46.218 3.532 1.00 30.96 138 HIS A CA 1
ATOM 1138 C C . HIS A 1 146 ? 101.948 47.431 4.472 1.00 31.01 138 HIS A C 1
ATOM 1139 O O . HIS A 1 146 ? 102.746 48.357 4.299 1.00 30.63 138 HIS A O 1
ATOM 1146 N N . GLY A 1 147 ? 101.057 47.415 5.462 1.00 31.28 139 GLY A N 1
ATOM 1147 C CA . GLY A 1 147 ? 100.957 48.494 6.442 1.00 31.53 139 GLY A CA 1
ATOM 1148 C C . GLY A 1 147 ? 101.861 48.288 7.639 1.00 31.96 139 GLY A C 1
ATOM 1149 O O . GLY A 1 147 ? 102.414 47.204 7.833 1.00 31.85 139 GLY A O 1
ATOM 1150 N N . THR A 1 148 ? 102.022 49.348 8.428 1.00 32.23 140 THR A N 1
ATOM 1151 C CA . THR A 1 148 ? 102.757 49.288 9.691 1.00 32.23 140 THR A CA 1
ATOM 1152 C C . THR A 1 148 ? 101.900 49.655 10.906 1.00 32.68 140 THR A C 1
ATOM 1153 O O . THR A 1 148 ? 102.272 49.338 12.036 1.00 32.94 140 THR A O 1
ATOM 1157 N N . VAL A 1 149 ? 100.761 50.315 10.686 1.00 32.56 141 VAL A N 1
ATOM 1158 C CA . VAL A 1 149 ? 99.756 50.451 11.744 1.00 32.28 141 VAL A CA 1
ATOM 1159 C C . VAL A 1 149 ? 99.216 49.069 12.084 1.00 32.41 141 VAL A C 1
ATOM 1160 O O . VAL A 1 149 ? 99.427 48.116 11.335 1.00 30.54 141 VAL A O 1
ATOM 1164 N N . GLU A 1 150 ? 98.521 48.962 13.212 1.00 33.60 142 GLU A N 1
ATOM 1165 C CA . GLU A 1 150 ? 97.967 47.682 13.633 1.00 34.57 142 GLU A CA 1
ATOM 1166 C C . GLU A 1 150 ? 97.017 47.136 12.572 1.00 33.62 142 GLU A C 1
ATOM 1167 O O . GLU A 1 150 ? 96.041 47.795 12.209 1.00 33.39 142 GLU A O 1
ATOM 1173 N N . LEU A 1 151 ? 97.318 45.939 12.074 1.00 33.18 143 LEU A N 1
ATOM 1174 C CA . LEU A 1 151 ? 96.429 45.235 11.147 1.00 33.04 143 LEU A CA 1
ATOM 1175 C C . LEU A 1 151 ? 95.301 44.585 11.942 1.00 33.52 143 LEU A C 1
ATOM 1176 O O . LEU A 1 151 ? 95.527 43.622 12.683 1.00 34.54 143 LEU A O 1
ATOM 1181 N N . ALA A 1 152 ? 94.090 45.117 11.800 1.00 33.25 144 ALA A N 1
ATOM 1182 C CA . ALA A 1 152 ? 92.931 44.576 12.505 1.00 33.10 144 ALA A CA 1
ATOM 1183 C C . ALA A 1 152 ? 92.700 43.133 12.084 1.00 32.64 144 ALA A C 1
ATOM 1184 O O . ALA A 1 152 ? 92.919 42.772 10.920 1.00 33.79 144 ALA A O 1
ATOM 1186 N N . TRP A 1 153 ? 92.264 42.309 13.031 1.00 31.38 145 TRP A N 1
ATOM 1187 C CA . TRP A 1 153 ? 92.070 40.889 12.750 1.00 30.81 145 TRP A CA 1
ATOM 1188 C C . TRP A 1 153 ? 90.854 40.680 11.852 1.00 30.38 145 TRP A C 1
ATOM 1189 O O . TRP A 1 153 ? 89.940 41.506 11.818 1.00 30.16 145 TRP A O 1
ATOM 1200 N N . HIS A 1 154 ? 90.869 39.575 11.112 1.00 29.58 146 HIS A N 1
ATOM 1201 C CA . HIS A 1 154 ? 89.873 39.315 10.079 1.00 29.11 146 HIS A CA 1
ATOM 1202 C C . HIS A 1 154 ? 90.004 37.898 9.542 1.00 27.55 146 HIS A C 1
ATOM 1203 O O . HIS A 1 154 ? 91.052 37.271 9.674 1.00 27.78 146 HIS A O 1
ATOM 1210 N N . THR A 1 155 ? 88.931 37.403 8.933 1.00 26.55 147 THR A N 1
ATOM 1211 C CA . THR A 1 155 ? 88.996 36.219 8.084 1.00 25.77 147 THR A CA 1
ATOM 1212 C C . THR A 1 155 ? 89.653 36.651 6.776 1.00 25.97 147 THR A C 1
ATOM 1213 O O . THR A 1 155 ? 89.308 37.696 6.239 1.00 26.33 147 THR A O 1
ATOM 1217 N N . GLU A 1 156 ? 90.581 35.854 6.256 1.00 26.13 148 GLU A N 1
ATOM 1218 C CA . GLU A 1 156 ? 91.216 36.177 4.977 1.00 26.58 148 GLU A CA 1
ATOM 1219 C C . GLU A 1 156 ? 90.176 36.224 3.858 1.00 26.02 148 GLU A C 1
ATOM 1220 O O . GLU A 1 156 ? 89.444 35.257 3.647 1.00 25.24 148 GLU A O 1
ATOM 1226 N N . ASP A 1 157 ? 90.116 37.355 3.155 1.00 25.89 149 ASP A N 1
ATOM 1227 C CA . ASP A 1 157 ? 89.151 37.565 2.067 1.00 26.00 149 ASP A CA 1
ATOM 1228 C C . ASP A 1 157 ? 87.713 37.215 2.484 1.00 25.52 149 ASP A C 1
ATOM 1229 O O . ASP A 1 157 ? 86.953 36.615 1.722 1.00 24.17 149 ASP A O 1
ATOM 1234 N N . GLY A 1 158 ? 87.347 37.626 3.698 1.00 25.78 150 GLY A N 1
ATOM 1235 C CA . GLY A 1 158 ? 86.064 37.262 4.313 1.00 25.96 150 GLY A CA 1
ATOM 1236 C C . GLY A 1 158 ? 84.833 37.513 3.464 1.00 26.49 150 GLY A C 1
ATOM 1237 O O . GLY A 1 158 ? 83.862 36.751 3.522 1.00 26.78 150 GLY A O 1
ATOM 1238 N N . PHE A 1 159 ? 84.871 38.591 2.683 1.00 27.00 151 PHE A N 1
ATOM 1239 C CA . PHE A 1 159 ? 83.760 38.974 1.801 1.00 27.04 151 PHE A CA 1
ATOM 1240 C C . PHE A 1 159 ? 83.435 37.949 0.716 1.00 27.04 151 PHE A C 1
ATOM 1241 O O . PHE A 1 159 ? 82.290 37.851 0.281 1.00 27.46 151 PHE A O 1
ATOM 1249 N N . HIS A 1 160 ? 84.436 37.188 0.283 1.00 27.25 152 HIS A N 1
ATOM 1250 C CA . HIS A 1 160 ? 84.305 36.361 -0.907 1.00 27.82 152 HIS A CA 1
ATOM 1251 C C . HIS A 1 160 ? 83.866 34.940 -0.552 1.00 27.81 152 HIS A C 1
ATOM 1252 O O . HIS A 1 160 ? 84.463 34.316 0.324 1.00 27.15 152 HIS A O 1
ATOM 1259 N N . PRO A 1 161 ? 82.830 34.416 -1.242 1.00 27.71 153 PRO A N 1
ATOM 1260 C CA . PRO A 1 161 ? 82.361 33.052 -0.963 1.00 27.72 153 PRO A CA 1
ATOM 1261 C C . PRO A 1 161 ? 83.391 31.967 -1.296 1.00 27.33 153 PRO A C 1
ATOM 1262 O O . PRO A 1 161 ? 83.354 30.883 -0.722 1.00 26.89 153 PRO A O 1
ATOM 1266 N N . TYR A 1 162 ? 84.276 32.261 -2.240 1.00 27.15 154 TYR A N 1
ATOM 1267 C CA . TYR A 1 162 ? 85.389 31.379 -2.596 1.00 27.57 154 TYR A CA 1
ATOM 1268 C C . TYR A 1 162 ? 86.724 31.796 -1.961 1.00 26.79 154 TYR A C 1
ATOM 1269 O O . TYR A 1 162 ? 87.792 31.495 -2.494 1.00 27.57 154 TYR A O 1
ATOM 1278 N N . ARG A 1 163 ? 86.661 32.476 -0.819 1.00 25.96 155 ARG A N 1
ATOM 1279 C CA . ARG A 1 163 ? 87.850 32.752 -0.005 1.00 25.80 155 ARG A CA 1
ATOM 1280 C C . ARG A 1 163 ? 88.518 31.444 0.409 1.00 24.87 155 ARG A C 1
ATOM 1281 O O . ARG A 1 163 ? 87.915 30.382 0.316 1.00 23.80 155 ARG A O 1
ATOM 1289 N N . CYS A 1 164 ? 89.752 31.530 0.891 1.00 24.39 156 CYS A N 1
ATOM 1290 C CA . CYS A 1 164 ? 90.553 30.333 1.133 1.00 24.51 156 CYS A CA 1
ATOM 1291 C C . CYS A 1 164 ? 90.077 29.515 2.328 1.00 23.83 156 CYS A C 1
ATOM 1292 O O . CYS A 1 164 ? 89.409 30.024 3.222 1.00 23.77 156 CYS A O 1
ATOM 1295 N N . ASP A 1 165 ? 90.433 28.237 2.312 1.00 24.27 157 ASP A N 1
ATOM 1296 C CA . ASP A 1 165 ? 90.214 27.332 3.436 1.00 24.08 157 ASP A CA 1
ATOM 1297 C C . ASP A 1 165 ? 91.389 27.384 4.407 1.00 24.42 157 ASP A C 1
ATOM 1298 O O . ASP A 1 165 ? 91.196 27.265 5.618 1.00 24.33 157 ASP A O 1
ATOM 1303 N N . TYR A 1 166 ? 92.598 27.549 3.869 1.00 24.31 158 TYR A N 1
ATOM 1304 C CA . TYR A 1 166 ? 93.813 27.588 4.679 1.00 24.97 158 TYR A CA 1
ATOM 1305 C C . TYR A 1 166 ? 94.733 28.709 4.208 1.00 25.48 158 TYR A C 1
ATOM 1306 O O . TYR A 1 166 ? 94.909 28.913 3.009 1.00 25.61 158 TYR A O 1
ATOM 1315 N N . LEU A 1 167 ? 95.301 29.432 5.169 1.00 26.41 159 LEU A N 1
ATOM 1316 C CA . LEU A 1 167 ? 96.242 30.518 4.904 1.00 27.12 159 LEU A CA 1
ATOM 1317 C C . LEU A 1 167 ? 97.597 30.112 5.468 1.00 27.05 159 LEU A C 1
ATOM 1318 O O . LEU A 1 167 ? 97.689 29.664 6.610 1.00 27.44 159 LEU A O 1
ATOM 1323 N N . LEU A 1 168 ? 98.638 30.250 4.654 1.00 26.92 160 LEU A N 1
ATOM 1324 C CA . LEU A 1 168 ? 99.987 29.884 5.047 1.00 26.81 160 LEU A CA 1
ATOM 1325 C C . LEU A 1 168 ? 100.846 31.138 5.044 1.00 26.91 160 LEU A C 1
ATOM 1326 O O . LEU A 1 168 ? 100.840 31.890 4.075 1.00 26.54 160 LEU A O 1
ATOM 1331 N N . LEU A 1 169 ? 101.563 31.352 6.145 1.00 26.36 161 LEU A N 1
ATOM 1332 C CA . LEU A 1 169 ? 102.469 32.477 6.298 1.00 25.94 161 LEU A CA 1
ATOM 1333 C C . LEU A 1 169 ? 103.808 31.910 6.735 1.00 26.18 161 LEU A C 1
ATOM 1334 O O . LEU A 1 169 ? 103.889 31.180 7.729 1.00 25.79 161 LEU A O 1
ATOM 1339 N N . LEU A 1 170 ? 104.850 32.223 5.974 1.00 26.42 162 LEU A N 1
ATOM 1340 C CA . LEU A 1 170 ? 106.190 31.719 6.247 1.00 26.80 162 LEU A CA 1
ATOM 1341 C C . LEU A 1 170 ? 107.096 32.894 6.573 1.00 27.04 162 LEU A C 1
ATOM 1342 O O . LEU A 1 170 ? 107.287 33.777 5.745 1.00 27.82 162 LEU A O 1
ATOM 1347 N N . GLY A 1 171 ? 107.645 32.901 7.783 1.00 27.41 163 GLY A N 1
ATOM 1348 C CA . GLY A 1 171 ? 108.566 33.947 8.203 1.00 27.82 163 GLY A CA 1
ATOM 1349 C C . GLY A 1 171 ? 109.908 33.837 7.503 1.00 28.10 163 GLY A C 1
ATOM 1350 O O . GLY A 1 171 ? 110.506 32.761 7.458 1.00 28.81 163 GLY A O 1
ATOM 1351 N N . LEU A 1 172 ? 110.372 34.944 6.935 1.00 27.58 164 LEU A N 1
ATOM 1352 C CA . LEU A 1 172 ? 111.721 35.015 6.375 1.00 27.97 164 LEU A CA 1
ATOM 1353 C C . LEU A 1 172 ? 112.631 35.934 7.187 1.00 28.12 164 LEU A C 1
ATOM 1354 O O . LEU A 1 172 ? 113.793 35.607 7.417 1.00 28.01 164 LEU A O 1
ATOM 1359 N N . ARG A 1 173 ? 112.101 37.083 7.600 1.00 28.30 165 ARG A N 1
ATOM 1360 C CA . ARG A 1 173 ? 112.836 38.030 8.425 1.00 28.47 165 ARG A CA 1
ATOM 1361 C C . ARG A 1 173 ? 111.859 38.753 9.352 1.00 28.77 165 ARG A C 1
ATOM 1362 O O . ARG A 1 173 ? 110.770 39.153 8.935 1.00 28.28 165 ARG A O 1
ATOM 1370 N N . ASN A 1 174 ? 112.257 38.903 10.613 1.00 28.66 166 ASN A N 1
ATOM 1371 C CA . ASN A 1 174 ? 111.429 39.559 11.618 1.00 29.38 166 ASN A CA 1
ATOM 1372 C C . ASN A 1 174 ? 112.304 39.930 12.818 1.00 30.59 166 ASN A C 1
ATOM 1373 O O . ASN A 1 174 ? 112.147 39.385 13.910 1.00 31.05 166 ASN A O 1
ATOM 1378 N N . HIS A 1 175 ? 113.237 40.854 12.595 1.00 31.80 167 HIS A N 1
ATOM 1379 C CA . HIS A 1 175 ? 114.260 41.194 13.596 1.00 32.80 167 HIS A CA 1
ATOM 1380 C C . HIS A 1 175 ? 113.687 41.758 14.891 1.00 33.06 167 HIS A C 1
ATOM 1381 O O . HIS A 1 175 ? 114.260 41.560 15.961 1.00 34.09 167 HIS A O 1
ATOM 1388 N N . ASP A 1 176 ? 112.565 42.463 14.784 1.00 33.97 168 ASP A N 1
ATOM 1389 C CA . ASP A 1 176 ? 111.942 43.121 15.926 1.00 33.34 168 ASP A CA 1
ATOM 1390 C C . ASP A 1 176 ? 110.783 42.325 16.535 1.00 32.97 168 ASP A C 1
ATOM 1391 O O . ASP A 1 176 ? 110.012 42.859 17.331 1.00 32.62 168 ASP A O 1
ATOM 1396 N N . ALA A 1 177 ? 110.664 41.050 16.162 1.00 32.62 169 ALA A N 1
ATOM 1397 C CA . ALA A 1 177 ? 109.723 40.128 16.799 1.00 32.59 169 ALA A CA 1
ATOM 1398 C C . ALA A 1 177 ? 108.270 40.614 16.783 1.00 31.49 169 ALA A C 1
ATOM 1399 O O . ALA A 1 177 ? 107.559 40.499 17.778 1.00 30.62 169 ALA A O 1
ATOM 1401 N N . VAL A 1 178 ? 107.826 41.139 15.645 1.00 31.65 170 VAL A N 1
ATOM 1402 C CA . VAL A 1 178 ? 106.451 41.641 15.518 1.00 30.70 170 VAL A CA 1
ATOM 1403 C C . VAL A 1 178 ? 105.473 40.460 15.533 1.00 29.79 170 VAL A C 1
ATOM 1404 O O . VAL A 1 178 ? 105.602 39.547 14.720 1.00 29.44 170 VAL A O 1
ATOM 1408 N N . PRO A 1 179 ? 104.504 40.461 16.470 1.00 29.40 171 PRO A N 1
ATOM 1409 C CA . PRO A 1 179 ? 103.608 39.313 16.594 1.00 28.78 171 PRO A CA 1
ATOM 1410 C C . PRO A 1 179 ? 102.467 39.277 15.576 1.00 28.45 171 PRO A C 1
ATOM 1411 O O . PRO A 1 179 ? 101.963 40.318 15.160 1.00 29.87 171 PRO A O 1
ATOM 1415 N N . THR A 1 180 ? 102.101 38.066 15.168 1.00 27.71 172 THR A N 1
ATOM 1416 C CA . THR A 1 180 ? 100.891 37.813 14.404 1.00 27.36 172 THR A CA 1
ATOM 1417 C C . THR A 1 180 ? 99.832 37.406 15.410 1.00 26.97 172 THR A C 1
ATOM 1418 O O . THR A 1 180 ? 100.061 36.497 16.201 1.00 26.94 172 THR A O 1
ATOM 1422 N N . GLY A 1 181 ? 98.687 38.085 15.399 1.00 27.08 173 GLY A N 1
ATOM 1423 C CA . GLY A 1 181 ? 97.606 37.785 16.341 1.00 27.20 173 GLY A CA 1
ATOM 1424 C C . GLY A 1 181 ? 96.611 36.795 15.762 1.00 27.80 173 GLY A C 1
ATOM 1425 O O . GLY A 1 181 ? 96.186 36.951 14.619 1.00 26.85 173 GLY A O 1
ATOM 1426 N N . VAL A 1 182 ? 96.237 35.784 16.547 1.00 28.06 174 VAL A N 1
ATOM 1427 C CA . VAL A 1 182 ? 95.240 34.798 16.125 1.00 28.81 174 VAL A CA 1
ATOM 1428 C C . VAL A 1 182 ? 94.204 34.521 17.215 1.00 29.48 174 VAL A C 1
ATOM 1429 O O . VAL A 1 182 ? 94.525 34.479 18.403 1.00 30.26 174 VAL A O 1
ATOM 1433 N N . ALA A 1 183 ? 92.956 34.345 16.795 1.00 29.09 175 ALA A N 1
ATOM 1434 C CA . ALA A 1 183 ? 91.883 33.953 17.695 1.00 28.93 175 ALA A CA 1
ATOM 1435 C C . ALA A 1 183 ? 90.973 32.970 16.972 1.00 28.60 175 ALA A C 1
ATOM 1436 O O . ALA A 1 183 ? 90.681 33.144 15.791 1.00 27.73 175 ALA A O 1
ATOM 1438 N N . GLY A 1 184 ? 90.530 31.942 17.691 1.00 28.72 176 GLY A N 1
ATOM 1439 C CA . GLY A 1 184 ? 89.740 30.864 17.105 1.00 28.43 176 GLY A CA 1
ATOM 1440 C C . GLY A 1 184 ? 88.290 30.893 17.533 1.00 29.04 176 GLY A C 1
ATOM 1441 O O . GLY A 1 184 ? 87.985 31.161 18.699 1.00 28.07 176 GLY A O 1
ATOM 1442 N N . VAL A 1 185 ? 87.397 30.604 16.584 1.00 29.31 177 VAL A N 1
ATOM 1443 C CA . VAL A 1 185 ? 85.962 30.526 16.855 1.00 29.66 177 VAL A CA 1
ATOM 1444 C C . VAL A 1 185 ? 85.621 29.433 17.873 1.00 30.00 177 VAL A C 1
ATOM 1445 O O . VAL A 1 185 ? 84.668 29.577 18.639 1.00 30.20 177 VAL A O 1
ATOM 1449 N N . ASP A 1 186 ? 86.393 28.349 17.879 1.00 30.00 178 ASP A N 1
ATOM 1450 C CA . ASP A 1 186 ? 86.159 27.245 18.812 1.00 30.94 178 ASP A CA 1
ATOM 1451 C C . ASP A 1 186 ? 86.275 27.684 20.277 1.00 32.80 178 ASP A C 1
ATOM 1452 O O . ASP A 1 186 ? 85.657 27.076 21.146 1.00 33.54 178 ASP A O 1
ATOM 1457 N N . GLN A 1 187 ? 87.059 28.732 20.540 1.00 33.75 179 GLN A N 1
ATOM 1458 C CA . GLN A 1 187 ? 87.328 29.199 21.905 1.00 35.14 179 GLN A CA 1
ATOM 1459 C C . GLN A 1 187 ? 86.360 30.276 22.429 1.00 36.48 179 GLN A C 1
ATOM 1460 O O . GLN A 1 187 ? 86.480 30.687 23.584 1.00 37.53 179 GLN A O 1
ATOM 1466 N N . VAL A 1 188 ? 85.406 30.724 21.613 1.00 36.96 180 VAL A N 1
ATOM 1467 C CA . VAL A 1 188 ? 84.574 31.875 21.990 1.00 37.22 180 VAL A CA 1
ATOM 1468 C C . VAL A 1 188 ? 83.413 31.523 22.928 1.00 38.30 180 VAL A C 1
ATOM 1469 O O . VAL A 1 188 ? 82.770 30.483 22.780 1.00 38.06 180 VAL A O 1
ATOM 1473 N N . VAL A 1 189 ? 83.173 32.399 23.902 1.00 38.92 181 VAL A N 1
ATOM 1474 C CA . VAL A 1 189 ? 81.996 32.331 24.769 1.00 40.30 181 VAL A CA 1
ATOM 1475 C C . VAL A 1 189 ? 80.886 33.209 24.197 1.00 40.60 181 VAL A C 1
ATOM 1476 O O . VAL A 1 189 ? 80.979 34.435 24.243 1.00 41.43 181 VAL A O 1
ATOM 1480 N N . LEU A 1 190 ? 79.843 32.580 23.662 1.00 42.36 182 LEU A N 1
ATOM 1481 C CA . LEU A 1 190 ? 78.709 33.296 23.071 1.00 43.46 182 LEU A CA 1
ATOM 1482 C C . LEU A 1 190 ? 77.388 32.676 23.496 1.00 44.03 182 LEU A C 1
ATOM 1483 O O . LEU A 1 190 ? 77.285 31.458 23.628 1.00 45.17 182 LEU A O 1
ATOM 1488 N N . SER A 1 191 ? 76.377 33.523 23.687 1.00 44.38 183 SER A N 1
ATOM 1489 C CA . SER A 1 191 ? 75.025 33.064 24.002 1.00 44.49 183 SER A CA 1
ATOM 1490 C C . SER A 1 191 ? 74.378 32.426 22.777 1.00 44.41 183 SER A C 1
ATOM 1491 O O . SER A 1 191 ? 74.788 32.687 21.643 1.00 42.90 183 SER A O 1
ATOM 1494 N N . ASP A 1 192 ? 73.372 31.588 23.015 1.00 44.84 184 ASP A N 1
ATOM 1495 C CA . ASP A 1 192 ? 72.608 30.964 21.933 1.00 45.86 184 ASP A CA 1
ATOM 1496 C C . ASP A 1 192 ? 71.820 32.002 21.133 1.00 45.09 184 ASP A C 1
ATOM 1497 O O . ASP A 1 192 ? 71.574 31.817 19.938 1.00 44.96 184 ASP A O 1
ATOM 1502 N N . GLU A 1 193 ? 71.424 33.085 21.801 1.00 44.19 185 GLU A N 1
ATOM 1503 C CA . GLU A 1 193 ? 70.696 34.171 21.158 1.00 44.80 185 GLU A CA 1
ATOM 1504 C C . GLU A 1 193 ? 71.574 34.840 20.097 1.00 42.74 185 GLU A C 1
ATOM 1505 O O . GLU A 1 193 ? 71.164 34.971 18.945 1.00 40.99 185 GLU A O 1
ATOM 1511 N N . HIS A 1 194 ? 72.786 35.232 20.482 1.00 41.53 186 HIS A N 1
ATOM 1512 C CA . HIS A 1 194 ? 73.730 35.834 19.536 1.00 41.24 186 HIS A CA 1
ATOM 1513 C C . HIS A 1 194 ? 74.108 34.865 18.410 1.00 39.26 186 HIS A C 1
ATOM 1514 O O . HIS A 1 194 ? 74.104 35.245 17.239 1.00 37.10 186 HIS A O 1
ATOM 1521 N N . ARG A 1 195 ? 74.418 33.618 18.768 1.00 38.66 187 ARG A N 1
ATOM 1522 C CA . ARG A 1 195 ? 74.766 32.584 17.780 1.00 38.05 187 ARG A CA 1
ATOM 1523 C C . ARG A 1 195 ? 73.690 32.413 16.716 1.00 37.00 187 ARG A C 1
ATOM 1524 O O . ARG A 1 195 ? 74.004 32.222 15.542 1.00 35.72 187 ARG A O 1
ATOM 1532 N N . GLU A 1 196 ? 72.427 32.482 17.130 1.00 37.43 188 GLU A N 1
ATOM 1533 C CA . GLU A 1 196 ? 71.300 32.363 16.203 1.00 38.24 188 GLU A CA 1
ATOM 1534 C C . GLU A 1 196 ? 71.273 33.540 15.229 1.00 35.83 188 GLU A C 1
ATOM 1535 O O . GLU A 1 196 ? 71.159 33.348 14.023 1.00 34.51 188 GLU A O 1
ATOM 1541 N N . VAL A 1 197 ? 71.397 34.752 15.760 1.00 34.05 189 VAL A N 1
ATOM 1542 C CA . VAL A 1 197 ? 71.419 35.955 14.931 1.00 33.28 189 VAL A CA 1
ATOM 1543 C C . VAL A 1 197 ? 72.612 35.923 13.964 1.00 32.07 189 VAL A C 1
ATOM 1544 O O . VAL A 1 197 ? 72.471 36.258 12.790 1.00 30.35 189 VAL A O 1
ATOM 1548 N N . LEU A 1 198 ? 73.773 35.496 14.462 1.00 31.88 190 LEU A N 1
ATOM 1549 C CA . LEU A 1 198 ? 74.995 35.420 13.651 1.00 32.43 190 LEU A CA 1
ATOM 1550 C C . LEU A 1 198 ? 74.950 34.320 12.581 1.00 32.86 190 LEU A C 1
ATOM 1551 O O . LEU A 1 198 ? 75.733 34.353 11.627 1.00 33.20 190 LEU A O 1
ATOM 1556 N N . SER A 1 199 ? 74.042 33.356 12.739 1.00 33.04 191 SER A N 1
ATOM 1557 C CA . SER A 1 199 ? 73.846 32.285 11.761 1.00 33.90 191 SER A CA 1
ATOM 1558 C C . SER A 1 199 ? 72.893 32.658 10.623 1.00 33.78 191 SER A C 1
ATOM 1559 O O . SER A 1 199 ? 72.717 31.884 9.689 1.00 34.08 191 SER A O 1
ATOM 1562 N N . GLN A 1 200 ? 72.276 33.833 10.705 1.00 35.00 192 GLN A N 1
ATOM 1563 C CA . GLN A 1 200 ? 71.326 34.295 9.692 1.00 35.37 192 GLN A CA 1
ATOM 1564 C C . GLN A 1 200 ? 71.985 35.337 8.786 1.00 34.54 192 GLN A C 1
ATOM 1565 O O . GLN A 1 200 ? 72.944 35.986 9.192 1.00 34.28 192 GLN A O 1
ATOM 1571 N N . PRO A 1 201 ? 71.469 35.508 7.556 1.00 34.65 193 PRO A N 1
ATOM 1572 C CA . PRO A 1 201 ? 72.089 36.443 6.615 1.00 34.46 193 PRO A CA 1
ATOM 1573 C C . PRO A 1 201 ? 71.781 37.914 6.934 1.00 33.90 193 PRO A C 1
ATOM 1574 O O . PRO A 1 201 ? 71.017 38.559 6.217 1.00 35.33 193 PRO A O 1
ATOM 1578 N N . ARG A 1 202 ? 72.382 38.436 7.999 1.00 33.03 194 ARG A N 1
ATOM 1579 C CA . ARG A 1 202 ? 72.082 39.792 8.470 1.00 32.45 194 ARG A CA 1
ATOM 1580 C C . ARG A 1 202 ? 73.332 40.668 8.552 1.00 31.96 194 ARG A C 1
ATOM 1581 O O . ARG A 1 202 ? 73.388 41.617 9.341 1.00 31.97 194 ARG A O 1
ATOM 1589 N N . PHE A 1 203 ? 74.325 40.358 7.717 1.00 31.24 195 PHE A N 1
ATOM 1590 C CA . PHE A 1 203 ? 75.616 41.042 7.751 1.00 30.05 195 PHE A CA 1
ATOM 1591 C C . PHE A 1 203 ? 76.150 41.258 6.335 1.00 29.75 195 PHE A C 1
ATOM 1592 O O . PHE A 1 203 ? 75.972 40.409 5.458 1.00 29.27 195 PHE A O 1
ATOM 1600 N N . LEU A 1 204 ? 76.792 42.406 6.124 1.00 28.24 196 LEU A N 1
ATOM 1601 C CA . LEU A 1 204 ? 77.321 42.788 4.822 1.00 27.62 196 LEU A CA 1
ATOM 1602 C C . LEU A 1 204 ? 78.840 42.859 4.901 1.00 27.54 196 LEU A C 1
ATOM 1603 O O . LEU A 1 204 ? 79.389 43.699 5.610 1.00 27.46 196 LEU A O 1
ATOM 1608 N N . ILE A 1 205 ? 79.511 41.968 4.180 1.00 28.04 197 ILE A N 1
ATOM 1609 C CA . ILE A 1 205 ? 80.973 41.896 4.199 1.00 29.02 197 ILE A CA 1
ATOM 1610 C C . ILE A 1 205 ? 81.488 42.267 2.816 1.00 29.27 197 ILE A C 1
ATOM 1611 O O . ILE A 1 205 ? 81.076 41.677 1.819 1.00 29.48 197 ILE A O 1
ATOM 1616 N N . ARG A 1 206 ? 82.392 43.242 2.773 1.00 29.63 198 ARG A N 1
ATOM 1617 C CA . ARG A 1 206 ? 82.849 43.847 1.524 1.00 29.96 198 ARG A CA 1
ATOM 1618 C C . ARG A 1 206 ? 84.359 43.691 1.341 1.00 29.25 198 ARG A C 1
ATOM 1619 O O . ARG A 1 206 ? 85.069 43.431 2.311 1.00 28.91 198 ARG A O 1
ATOM 1627 N N . PRO A 1 207 ? 84.859 43.852 0.099 1.00 29.31 199 PRO A N 1
ATOM 1628 C CA . PRO A 1 207 ? 86.290 43.657 -0.149 1.00 29.31 199 PRO A CA 1
ATOM 1629 C C . PRO A 1 207 ? 87.157 44.713 0.517 1.00 29.80 199 PRO A C 1
ATOM 1630 O O . PRO A 1 207 ? 86.709 45.838 0.734 1.00 29.89 199 PRO A O 1
ATOM 1634 N N . ASP A 1 208 ? 88.393 44.349 0.829 1.00 30.27 200 ASP A N 1
ATOM 1635 C CA . ASP A 1 208 ? 89.355 45.320 1.335 1.00 30.79 200 ASP A CA 1
ATOM 1636 C C . ASP A 1 208 ? 89.856 46.226 0.208 1.00 31.17 200 ASP A C 1
ATOM 1637 O O . ASP A 1 208 ? 89.651 45.952 -0.979 1.00 30.73 200 ASP A O 1
ATOM 1642 N N . THR A 1 209 ? 90.510 47.310 0.603 1.00 31.41 201 THR A N 1
ATOM 1643 C CA . THR A 1 209 ? 90.971 48.335 -0.324 1.00 32.57 201 THR A CA 1
ATOM 1644 C C . THR A 1 209 ? 91.957 47.822 -1.375 1.00 32.09 201 THR A C 1
ATOM 1645 O O . THR A 1 209 ? 91.904 48.251 -2.531 1.00 31.68 201 THR A O 1
ATOM 1649 N N . GLU A 1 210 ? 92.850 46.918 -0.979 1.00 31.91 202 GLU A N 1
ATOM 1650 C CA . GLU A 1 210 ? 93.850 46.369 -1.901 1.00 32.58 202 GLU A CA 1
ATOM 1651 C C . GLU A 1 210 ? 93.186 45.668 -3.091 1.00 31.97 202 GLU A C 1
ATOM 1652 O O . GLU A 1 210 ? 93.563 45.904 -4.234 1.00 32.48 202 GLU A O 1
ATOM 1658 N N . HIS A 1 211 ? 92.197 44.819 -2.812 1.00 31.73 203 HIS A N 1
ATOM 1659 C CA . HIS A 1 211 ? 91.391 44.170 -3.857 1.00 30.87 203 HIS A CA 1
ATOM 1660 C C . HIS A 1 211 ? 90.784 45.178 -4.835 1.00 31.28 203 HIS A C 1
ATOM 1661 O O . HIS A 1 211 ? 90.940 45.046 -6.049 1.00 31.46 203 HIS A O 1
ATOM 1668 N N . LEU A 1 212 ? 90.089 46.180 -4.303 1.00 32.49 204 LEU A N 1
ATOM 1669 C CA . LEU A 1 212 ? 89.352 47.142 -5.132 1.00 32.86 204 LEU A CA 1
ATOM 1670 C C . LEU A 1 212 ? 90.248 47.999 -6.028 1.00 33.47 204 LEU A C 1
ATOM 1671 O O . LEU A 1 212 ? 89.879 48.300 -7.164 1.00 32.24 204 LEU A O 1
ATOM 1676 N N . ARG A 1 213 ? 91.411 48.396 -5.520 1.00 34.97 205 ARG A N 1
ATOM 1677 C CA . ARG A 1 213 ? 92.382 49.159 -6.318 1.00 36.60 205 ARG A CA 1
ATOM 1678 C C . ARG A 1 213 ? 92.620 48.485 -7.665 1.00 35.41 205 ARG A C 1
ATOM 1679 O O . ARG A 1 213 ? 92.516 49.114 -8.715 1.00 34.93 205 ARG A O 1
ATOM 1687 N N . HIS A 1 214 ? 92.925 47.195 -7.618 1.00 35.15 206 HIS A N 1
ATOM 1688 C CA . HIS A 1 214 ? 93.285 46.440 -8.811 1.00 34.97 206 HIS A CA 1
ATOM 1689 C C . HIS A 1 214 ? 92.072 46.025 -9.635 1.00 34.94 206 HIS A C 1
ATOM 1690 O O . HIS A 1 214 ? 92.161 45.951 -10.857 1.00 34.11 206 HIS A O 1
ATOM 1697 N N . ALA A 1 215 ? 90.943 45.773 -8.973 1.00 35.54 207 ALA A N 1
ATOM 1698 C CA . ALA A 1 215 ? 89.686 45.471 -9.665 1.00 36.86 207 ALA A CA 1
ATOM 1699 C C . ALA A 1 215 ? 89.277 46.615 -10.588 1.00 37.89 207 ALA A C 1
ATOM 1700 O O . ALA A 1 215 ? 88.833 46.388 -11.708 1.00 37.81 207 ALA A O 1
ATOM 1702 N N . ARG A 1 216 ? 89.445 47.843 -10.109 1.00 40.45 208 ARG A N 1
ATOM 1703 C CA . ARG A 1 216 ? 89.130 49.041 -10.894 1.00 41.95 208 ARG A CA 1
ATOM 1704 C C . ARG A 1 216 ? 89.971 49.141 -12.165 1.00 42.63 208 ARG A C 1
ATOM 1705 O O . ARG A 1 216 ? 89.472 49.558 -13.208 1.00 44.41 208 ARG A O 1
ATOM 1713 N N . THR A 1 217 ? 91.238 48.748 -12.074 1.00 43.41 209 THR A N 1
ATOM 1714 C CA . THR A 1 217 ? 92.135 48.717 -13.230 1.00 43.74 209 THR A CA 1
ATOM 1715 C C . THR A 1 217 ? 91.748 47.621 -14.220 1.00 42.98 209 THR A C 1
ATOM 1716 O O . THR A 1 217 ? 91.705 47.855 -15.430 1.00 43.88 209 THR A O 1
ATOM 1720 N N . LEU A 1 218 ? 91.485 46.424 -13.702 1.00 42.36 210 LEU A N 1
ATOM 1721 C CA . LEU A 1 218 ? 91.106 45.285 -14.539 1.00 41.23 210 LEU A CA 1
ATOM 1722 C C . LEU A 1 218 ? 89.746 45.486 -15.209 1.00 41.06 210 LEU A C 1
ATOM 1723 O O . LEU A 1 218 ? 89.479 44.913 -16.268 1.00 39.59 210 LEU A O 1
ATOM 1728 N N . ALA A 1 219 ? 88.886 46.283 -14.579 1.00 41.33 211 ALA A N 1
ATOM 1729 C CA . ALA A 1 219 ? 87.588 46.611 -15.151 1.00 43.48 211 ALA A CA 1
ATOM 1730 C C . ALA A 1 219 ? 87.753 47.423 -16.438 1.00 45.76 211 ALA A C 1
ATOM 1731 O O . ALA A 1 219 ? 87.151 47.099 -17.461 1.00 45.57 211 ALA A O 1
ATOM 1733 N N . ALA A 1 220 ? 88.580 48.465 -16.376 1.00 48.28 212 ALA A N 1
ATOM 1734 C CA . ALA A 1 220 ? 88.847 49.330 -17.532 1.00 50.42 212 ALA A CA 1
ATOM 1735 C C . ALA A 1 220 ? 89.556 48.587 -18.663 1.00 52.37 212 ALA A C 1
ATOM 1736 O O . ALA A 1 220 ? 89.319 48.864 -19.840 1.00 52.57 212 ALA A O 1
ATOM 1738 N N . ASP A 1 221 ? 90.420 47.646 -18.294 1.00 54.18 213 ASP A N 1
ATOM 1739 C CA . ASP A 1 221 ? 91.195 46.874 -19.257 1.00 55.03 213 ASP A CA 1
ATOM 1740 C C . ASP A 1 221 ? 90.337 45.844 -19.994 1.00 55.48 213 ASP A C 1
ATOM 1741 O O . ASP A 1 221 ? 90.461 45.685 -21.209 1.00 57.29 213 ASP A O 1
ATOM 1746 N N . ARG A 1 222 ? 89.479 45.143 -19.257 1.00 55.23 214 ARG A N 1
ATOM 1747 C CA . ARG A 1 222 ? 88.634 44.090 -19.835 1.00 53.61 214 ARG A CA 1
ATOM 1748 C C . ARG A 1 222 ? 87.375 44.632 -20.505 1.00 52.92 214 ARG A C 1
ATOM 1749 O O . ARG A 1 222 ? 86.794 43.965 -21.363 1.00 52.83 214 ARG A O 1
ATOM 1757 N N . GLY A 1 223 ? 86.948 45.825 -20.100 1.00 52.21 215 GLY A N 1
ATOM 1758 C CA . GLY A 1 223 ? 85.742 46.440 -20.643 1.00 52.98 215 GLY A CA 1
ATOM 1759 C C . GLY A 1 223 ? 84.472 45.862 -20.053 1.00 53.04 215 GLY A C 1
ATOM 1760 O O . GLY A 1 223 ? 83.548 45.496 -20.782 1.00 53.41 215 GLY A O 1
ATOM 1761 N N . SER A 1 224 ? 84.444 45.775 -18.726 1.00 52.44 216 SER A N 1
ATOM 1762 C CA . SER A 1 224 ? 83.288 45.282 -17.977 1.00 51.54 216 SER A CA 1
ATOM 1763 C C . SER A 1 224 ? 83.585 45.410 -16.484 1.00 49.39 216 SER A C 1
ATOM 1764 O O . SER A 1 224 ? 84.738 45.266 -16.074 1.00 49.45 216 SER A O 1
ATOM 1767 N N . PRO A 1 225 ? 82.556 45.684 -15.661 1.00 46.00 217 PRO A N 1
ATOM 1768 C CA . PRO A 1 225 ? 82.811 45.738 -14.220 1.00 43.47 217 PRO A CA 1
ATOM 1769 C C . PRO A 1 225 ? 83.350 44.420 -13.660 1.00 39.93 217 PRO A C 1
ATOM 1770 O O . PRO A 1 225 ? 82.973 43.344 -14.126 1.00 39.08 217 PRO A O 1
ATOM 1774 N N . HIS A 1 226 ? 84.236 44.524 -12.677 1.00 36.40 218 HIS A N 1
ATOM 1775 C CA . HIS A 1 226 ? 84.824 43.357 -12.032 1.00 34.58 218 HIS A CA 1
ATOM 1776 C C . HIS A 1 226 ? 83.859 42.818 -10.980 1.00 32.67 218 HIS A C 1
ATOM 1777 O O . HIS A 1 226 ? 83.130 43.589 -10.366 1.00 32.39 218 HIS A O 1
ATOM 1784 N N . ALA A 1 227 ? 83.857 41.503 -10.769 1.00 32.32 219 ALA A N 1
ATOM 1785 C CA . ALA A 1 227 ? 82.991 40.886 -9.748 1.00 32.33 219 ALA A CA 1
ATOM 1786 C C . ALA A 1 227 ? 83.178 41.521 -8.364 1.00 31.55 219 ALA A C 1
ATOM 1787 O O . ALA A 1 227 ? 82.212 41.778 -7.648 1.00 30.89 219 ALA A O 1
ATOM 1789 N N . VAL A 1 228 ? 84.431 41.764 -8.000 1.00 31.12 220 VAL A N 1
ATOM 1790 C CA . VAL A 1 228 ? 84.776 42.375 -6.715 1.00 31.53 220 VAL A CA 1
ATOM 1791 C C . VAL A 1 228 ? 84.136 43.755 -6.548 1.00 32.17 220 VAL A C 1
ATOM 1792 O O . VAL A 1 228 ? 83.690 44.094 -5.451 1.00 31.52 220 VAL A O 1
ATOM 1796 N N . GLN A 1 229 ? 84.071 44.533 -7.630 1.00 33.51 221 GLN A N 1
ATOM 1797 C CA . GLN A 1 229 ? 83.395 45.839 -7.609 1.00 34.79 221 GLN A CA 1
ATOM 1798 C C . GLN A 1 229 ? 81.906 45.700 -7.285 1.00 34.93 221 GLN A C 1
ATOM 1799 O O . GLN A 1 229 ? 81.374 46.453 -6.466 1.00 33.92 221 GLN A O 1
ATOM 1805 N N . LEU A 1 230 ? 81.239 44.738 -7.920 1.00 35.66 222 LEU A N 1
ATOM 1806 C CA . LEU A 1 230 ? 79.831 44.464 -7.620 1.00 36.85 222 LEU A CA 1
ATOM 1807 C C . LEU A 1 230 ? 79.658 44.048 -6.160 1.00 36.11 222 LEU A C 1
ATOM 1808 O O . LEU A 1 230 ? 78.694 44.445 -5.505 1.00 35.48 222 LEU A O 1
ATOM 1813 N N . MET A 1 231 ? 80.596 43.251 -5.655 1.00 35.91 223 MET A N 1
ATOM 1814 C CA . MET A 1 231 ? 80.556 42.811 -4.260 1.00 35.37 223 MET A CA 1
ATOM 1815 C C . MET A 1 231 ? 80.713 43.981 -3.297 1.00 34.68 223 MET A C 1
ATOM 1816 O O . MET A 1 231 ? 80.107 43.988 -2.228 1.00 35.17 223 MET A O 1
ATOM 1821 N N . GLN A 1 232 ? 81.515 44.971 -3.683 1.00 33.96 224 GLN A N 1
ATOM 1822 C CA . GLN A 1 232 ? 81.640 46.211 -2.913 1.00 33.93 224 GLN A CA 1
ATOM 1823 C C . GLN A 1 232 ? 80.342 47.022 -2.942 1.00 34.36 224 GLN A C 1
ATOM 1824 O O . GLN A 1 232 ? 79.868 47.443 -1.899 1.00 34.68 224 GLN A O 1
ATOM 1830 N N . ASP A 1 233 ? 79.775 47.235 -4.126 1.00 36.06 225 ASP A N 1
ATOM 1831 C CA . ASP A 1 233 ? 78.597 48.107 -4.267 1.00 37.98 225 ASP A CA 1
ATOM 1832 C C . ASP A 1 233 ? 77.301 47.466 -3.760 1.00 37.03 225 ASP A C 1
ATOM 1833 O O . ASP A 1 233 ? 76.508 48.129 -3.094 1.00 35.51 225 ASP A O 1
ATOM 1838 N N . GLU A 1 234 ? 77.089 46.189 -4.078 1.00 37.36 226 GLU A N 1
ATOM 1839 C CA . GLU A 1 234 ? 75.860 45.482 -3.693 1.00 38.01 226 GLU A CA 1
ATOM 1840 C C . GLU A 1 234 ? 76.176 44.138 -3.034 1.00 36.53 226 GLU A C 1
ATOM 1841 O O . GLU A 1 234 ? 75.937 43.090 -3.626 1.00 34.75 226 GLU A O 1
ATOM 1847 N N . PRO A 1 235 ? 76.718 44.164 -1.799 1.00 35.78 227 PRO A N 1
ATOM 1848 C CA . PRO A 1 235 ? 77.058 42.919 -1.107 1.00 35.81 227 PRO A CA 1
ATOM 1849 C C . PRO A 1 235 ? 75.827 42.096 -0.736 1.00 36.15 227 PRO A C 1
ATOM 1850 O O . PRO A 1 235 ? 74.844 42.648 -0.239 1.00 35.38 227 PRO A O 1
ATOM 1854 N N . GLU A 1 236 ? 75.890 40.788 -0.978 1.00 36.75 228 GLU A N 1
ATOM 1855 C CA . GLU A 1 236 ? 74.792 39.887 -0.636 1.00 37.92 228 GLU A CA 1
ATOM 1856 C C . GLU A 1 236 ? 74.835 39.598 0.867 1.00 36.75 228 GLU A C 1
ATOM 1857 O O . GLU A 1 236 ? 75.888 39.226 1.386 1.00 35.55 228 GLU A O 1
ATOM 1863 N N . PRO A 1 237 ? 73.702 39.783 1.579 1.00 36.28 229 PRO A N 1
ATOM 1864 C CA . PRO A 1 237 ? 73.698 39.519 3.026 1.00 35.89 229 PRO A CA 1
ATOM 1865 C C . PRO A 1 237 ? 74.071 38.076 3.363 1.00 34.51 229 PRO A C 1
ATOM 1866 O O . PRO A 1 237 ? 73.571 37.157 2.727 1.00 34.74 229 PRO A O 1
ATOM 1870 N N . CYS A 1 238 ? 74.939 37.887 4.353 1.00 33.34 230 CYS A N 1
ATOM 1871 C CA . CYS A 1 238 ? 75.443 36.554 4.690 1.00 32.64 230 CYS A CA 1
ATOM 1872 C C . CYS A 1 238 ? 75.636 36.366 6.192 1.00 31.39 230 CYS A C 1
ATOM 1873 O O . CYS A 1 238 ? 75.679 37.329 6.954 1.00 31.01 230 CYS A O 1
ATOM 1876 N N . ALA A 1 239 ? 75.747 35.108 6.604 1.00 31.16 231 ALA A N 1
ATOM 1877 C CA . ALA A 1 239 ? 75.928 34.761 8.007 1.00 30.78 231 ALA A CA 1
ATOM 1878 C C . ALA A 1 239 ? 77.400 34.840 8.410 1.00 30.33 231 ALA A C 1
ATOM 1879 O O . ALA A 1 239 ? 78.288 34.545 7.609 1.00 31.90 231 ALA A O 1
ATOM 1881 N N . VAL A 1 240 ? 77.649 35.247 9.652 1.00 30.14 232 VAL A N 1
ATOM 1882 C CA . VAL A 1 240 ? 78.999 35.278 10.219 1.00 29.98 232 VAL A CA 1
ATOM 1883 C C . VAL A 1 240 ? 79.384 33.901 10.779 1.00 29.47 232 VAL A C 1
ATOM 1884 O O . VAL A 1 240 ? 80.551 33.509 10.721 1.00 29.88 232 VAL A O 1
ATOM 1888 N N . LEU A 1 241 ? 78.405 33.182 11.322 1.00 29.45 233 LEU A N 1
ATOM 1889 C CA . LEU A 1 241 ? 78.585 31.794 11.742 1.00 29.61 233 LEU A CA 1
ATOM 1890 C C . LEU A 1 241 ? 77.872 30.866 10.766 1.00 29.79 233 LEU A C 1
ATOM 1891 O O . LEU A 1 241 ? 76.725 31.115 10.397 1.00 30.10 233 LEU A O 1
ATOM 1896 N N . PHE A 1 242 ? 78.548 29.798 10.349 1.00 28.67 234 PHE A N 1
ATOM 1897 C CA . PHE A 1 242 ? 77.961 28.849 9.408 1.00 28.79 234 PHE A CA 1
ATOM 1898 C C . PHE A 1 242 ? 78.465 27.438 9.675 1.00 28.70 234 PHE A C 1
ATOM 1899 O O . PHE A 1 242 ? 79.214 27.211 10.632 1.00 28.26 234 PHE A O 1
ATOM 1907 N N . GLY A 1 243 ? 78.040 26.492 8.841 1.00 28.54 235 GLY A N 1
ATOM 1908 C CA . GLY A 1 243 ? 78.369 25.091 9.035 1.00 28.75 235 GLY A CA 1
ATOM 1909 C C . GLY A 1 243 ? 77.461 24.489 10.088 1.00 29.70 235 GLY A C 1
ATOM 1910 O O . GLY A 1 243 ? 76.267 24.799 10.126 1.00 29.90 235 GLY A O 1
ATOM 1911 N N . HIS A 1 244 ? 78.024 23.638 10.945 1.00 30.47 236 HIS A N 1
ATOM 1912 C CA . HIS A 1 244 ? 77.255 22.956 11.988 1.00 31.09 236 HIS A CA 1
ATOM 1913 C C . HIS A 1 244 ? 77.138 23.841 13.235 1.00 30.85 236 HIS A C 1
ATOM 1914 O O . HIS A 1 244 ? 78.153 24.217 13.820 1.00 29.54 236 HIS A O 1
ATOM 1921 N N . PRO A 1 245 ? 75.900 24.145 13.670 1.00 31.50 237 PRO A N 1
ATOM 1922 C CA . PRO A 1 245 ? 75.698 25.096 14.777 1.00 32.10 237 PRO A CA 1
ATOM 1923 C C . PRO A 1 245 ? 76.308 24.689 16.136 1.00 32.10 237 PRO A C 1
ATOM 1924 O O . PRO A 1 245 ? 76.541 25.552 16.976 1.00 31.54 237 PRO A O 1
ATOM 1928 N N . ASP A 1 246 ? 76.561 23.398 16.342 1.00 32.69 238 ASP A N 1
ATOM 1929 C CA . ASP A 1 246 ? 77.245 22.908 17.553 1.00 33.50 238 ASP A CA 1
ATOM 1930 C C . ASP A 1 246 ? 78.736 23.242 17.608 1.00 33.16 238 ASP A C 1
ATOM 1931 O O . ASP A 1 246 ? 79.314 23.304 18.694 1.00 32.97 238 ASP A O 1
ATOM 1936 N N . ARG A 1 247 ? 79.360 23.408 16.443 1.00 32.10 239 ARG A N 1
ATOM 1937 C CA . ARG A 1 247 ? 80.752 23.845 16.355 1.00 31.11 239 ARG A CA 1
ATOM 1938 C C . ARG A 1 247 ? 80.941 24.558 15.020 1.00 29.84 239 ARG A C 1
ATOM 1939 O O . ARG A 1 247 ? 81.472 23.976 14.070 1.00 29.24 239 ARG A O 1
ATOM 1947 N N . PRO A 1 248 ? 80.481 25.819 14.941 1.00 28.04 240 PRO A N 1
ATOM 1948 C CA . PRO A 1 248 ? 80.370 26.514 13.663 1.00 27.51 240 PRO A CA 1
ATOM 1949 C C . PRO A 1 248 ? 81.690 26.992 13.074 1.00 26.88 240 PRO A C 1
ATOM 1950 O O . PRO A 1 248 ? 82.724 27.000 13.752 1.00 26.42 240 PRO A O 1
ATOM 1954 N N . TYR A 1 249 ? 81.621 27.387 11.806 1.00 26.17 241 TYR A N 1
ATOM 1955 C CA . TYR A 1 249 ? 82.710 28.064 11.120 1.00 26.25 241 TYR A CA 1
ATOM 1956 C C . TYR A 1 249 ? 82.468 29.569 11.130 1.00 25.55 241 TYR A C 1
ATOM 1957 O O . TYR A 1 249 ? 81.342 30.020 11.318 1.00 25.01 241 TYR A O 1
ATOM 1966 N N . LEU A 1 250 ? 83.534 30.332 10.911 1.00 25.50 242 LEU A N 1
ATOM 1967 C CA . LEU A 1 250 ? 83.525 31.780 11.109 1.00 25.80 242 LEU A CA 1
ATOM 1968 C C . LEU A 1 250 ? 83.842 32.535 9.818 1.00 26.00 242 LEU A C 1
ATOM 1969 O O . LEU A 1 250 ? 84.725 32.134 9.063 1.00 25.30 242 LEU A O 1
ATOM 1974 N N . ARG A 1 251 ? 83.117 33.630 9.588 1.00 26.00 243 ARG A N 1
ATOM 1975 C CA . ARG A 1 251 ? 83.344 34.513 8.450 1.00 26.32 243 ARG A CA 1
ATOM 1976 C C . ARG A 1 251 ? 83.114 35.951 8.909 1.00 26.21 243 ARG A C 1
ATOM 1977 O O . ARG A 1 251 ? 81.982 36.355 9.162 1.00 25.37 243 ARG A O 1
ATOM 1985 N N . ILE A 1 252 ? 84.191 36.717 9.027 1.00 26.20 244 ILE A N 1
ATOM 1986 C CA . ILE A 1 252 ? 84.126 38.018 9.681 1.00 26.82 244 ILE A CA 1
ATOM 1987 C C . ILE A 1 252 ? 85.282 38.908 9.226 1.00 27.06 244 ILE A C 1
ATOM 1988 O O . ILE A 1 252 ? 86.366 38.417 8.918 1.00 26.95 244 ILE A O 1
ATOM 1993 N N . ASP A 1 253 ? 85.033 40.212 9.174 1.00 27.74 245 ASP A N 1
ATOM 1994 C CA . ASP A 1 253 ? 86.050 41.194 8.778 1.00 28.48 245 ASP A CA 1
ATOM 1995 C C . ASP A 1 253 ? 85.591 42.575 9.255 1.00 28.64 245 ASP A C 1
ATOM 1996 O O . ASP A 1 253 ? 85.014 43.334 8.479 1.00 28.75 245 ASP A O 1
ATOM 2001 N N . PRO A 1 254 ? 85.830 42.895 10.541 1.00 29.25 246 PRO A N 1
ATOM 2002 C CA . PRO A 1 254 ? 85.322 44.127 11.161 1.00 29.87 246 PRO A CA 1
ATOM 2003 C C . PRO A 1 254 ? 85.617 45.411 10.374 1.00 30.00 246 PRO A C 1
ATOM 2004 O O . PRO A 1 254 ? 84.728 46.241 10.197 1.00 29.64 246 PRO A O 1
ATOM 2008 N N . ALA A 1 255 ? 86.846 45.557 9.889 1.00 30.42 247 ALA A N 1
ATOM 2009 C CA . ALA A 1 255 ? 87.250 46.768 9.166 1.00 29.97 247 ALA A CA 1
ATOM 2010 C C . ALA A 1 255 ? 86.539 46.955 7.818 1.00 29.74 247 ALA A C 1
ATOM 2011 O O . ALA A 1 255 ? 86.518 48.065 7.289 1.00 28.19 247 ALA A O 1
ATOM 2013 N N . PHE A 1 256 ? 85.972 45.881 7.260 1.00 28.87 248 PHE A N 1
ATOM 2014 C CA . PHE A 1 256 ? 85.267 45.964 5.975 1.00 28.97 248 PHE A CA 1
ATOM 2015 C C . PHE A 1 256 ? 83.880 45.323 5.999 1.00 28.22 248 PHE A C 1
ATOM 2016 O O . PHE A 1 256 ? 83.414 44.812 4.984 1.00 28.19 248 PHE A O 1
ATOM 2024 N N . MET A 1 257 ? 83.207 45.378 7.146 1.00 28.53 249 MET A N 1
ATOM 2025 C CA . MET A 1 257 ? 81.843 44.860 7.246 1.00 28.92 249 MET A CA 1
ATOM 2026 C C . MET A 1 257 ? 80.933 45.805 8.016 1.00 29.56 249 MET A C 1
ATOM 2027 O O . MET A 1 257 ? 81.393 46.715 8.713 1.00 30.26 249 MET A O 1
ATOM 2032 N N . SER A 1 258 ? 79.634 45.566 7.876 1.00 29.91 250 SER A N 1
ATOM 2033 C CA . SER A 1 258 ? 78.620 46.224 8.684 1.00 30.54 250 SER A CA 1
ATOM 2034 C C . SER A 1 258 ? 77.469 45.255 8.922 1.00 30.90 250 SER A C 1
ATOM 2035 O O . SER A 1 258 ? 77.193 44.396 8.081 1.00 29.80 250 SER A O 1
ATOM 2038 N N . PRO A 1 259 ? 76.778 45.399 10.064 1.00 32.41 251 PRO A N 1
ATOM 2039 C CA . PRO A 1 259 ? 75.517 44.684 10.201 1.00 32.82 251 PRO A CA 1
ATOM 2040 C C . PRO A 1 259 ? 74.495 45.307 9.257 1.00 32.82 251 PRO A C 1
ATOM 2041 O O . PRO A 1 259 ? 74.723 46.410 8.758 1.00 32.57 251 PRO A O 1
ATOM 2045 N N . LEU A 1 260 ? 73.393 44.615 8.984 1.00 33.54 252 LEU A N 1
ATOM 2046 C CA . LEU A 1 260 ? 72.332 45.213 8.170 1.00 34.43 252 LEU A CA 1
ATOM 2047 C C . LEU A 1 260 ? 71.852 46.503 8.845 1.00 35.30 252 LEU A C 1
ATOM 2048 O O . LEU A 1 260 ? 71.688 46.533 10.066 1.00 34.90 252 LEU A O 1
ATOM 2053 N N . PRO A 1 261 ? 71.635 47.574 8.057 1.00 36.55 253 PRO A N 1
ATOM 2054 C CA . PRO A 1 261 ? 71.143 48.820 8.652 1.00 36.99 253 PRO A CA 1
ATOM 2055 C C . PRO A 1 261 ? 69.754 48.647 9.274 1.00 36.86 253 PRO A C 1
ATOM 2056 O O . PRO A 1 261 ? 68.903 47.961 8.704 1.00 37.09 253 PRO A O 1
ATOM 2060 N N . GLY A 1 262 ? 69.547 49.250 10.443 1.00 36.78 254 GLY A N 1
ATOM 2061 C CA . GLY A 1 262 ? 68.290 49.119 11.179 1.00 37.52 254 GLY A CA 1
ATOM 2062 C C . GLY A 1 262 ? 68.105 47.763 11.845 1.00 37.84 254 GLY A C 1
ATOM 2063 O O . GLY A 1 262 ? 66.977 47.355 12.126 1.00 38.11 254 GLY A O 1
ATOM 2064 N N . ASP A 1 263 ? 69.213 47.070 12.108 1.00 38.60 255 ASP A N 1
ATOM 2065 C CA . ASP A 1 263 ? 69.187 45.733 12.703 1.00 38.39 255 ASP A CA 1
ATOM 2066 C C . ASP A 1 263 ? 70.056 45.742 13.964 1.00 38.58 255 ASP A C 1
ATOM 2067 O O . ASP A 1 263 ? 71.243 45.405 13.908 1.00 37.22 255 ASP A O 1
ATOM 2072 N N . PRO A 1 264 ? 69.467 46.139 15.111 1.00 39.99 256 PRO A N 1
ATOM 2073 C CA . PRO A 1 264 ? 70.233 46.295 16.355 1.00 40.22 256 PRO A CA 1
ATOM 2074 C C . PRO A 1 264 ? 70.642 44.978 17.018 1.00 39.75 256 PRO A C 1
ATOM 2075 O O . PRO A 1 264 ? 71.595 44.957 17.802 1.00 39.29 256 PRO A O 1
ATOM 2079 N N . GLU A 1 265 ? 69.920 43.900 16.717 1.00 39.57 257 GLU A N 1
ATOM 2080 C CA . GLU A 1 265 ? 70.274 42.567 17.208 1.00 39.30 257 GLU A CA 1
ATOM 2081 C C . GLU A 1 265 ? 71.518 42.072 16.485 1.00 37.15 257 GLU A C 1
ATOM 2082 O O . GLU A 1 265 ? 72.437 41.537 17.106 1.00 36.24 257 GLU A O 1
ATOM 2088 N N . ALA A 1 266 ? 71.531 42.249 15.166 1.00 34.96 258 ALA A N 1
ATOM 2089 C CA . ALA A 1 266 ? 72.705 41.933 14.359 1.00 34.30 258 ALA A CA 1
ATOM 2090 C C . ALA A 1 266 ? 73.884 42.780 14.828 1.00 34.25 258 ALA A C 1
ATOM 2091 O O . ALA A 1 266 ? 74.983 42.267 15.021 1.00 34.24 258 ALA A O 1
ATOM 2093 N N . ALA A 1 267 ? 73.642 44.074 15.027 1.00 34.03 259 ALA A N 1
ATOM 2094 C CA . ALA A 1 267 ? 74.667 44.979 15.551 1.00 35.16 259 ALA A CA 1
ATOM 2095 C C . ALA A 1 267 ? 75.207 44.527 16.910 1.00 35.49 259 ALA A C 1
ATOM 2096 O O . ALA A 1 267 ? 76.413 44.573 17.141 1.00 37.80 259 ALA A O 1
ATOM 2098 N N . ALA A 1 268 ? 74.317 44.096 17.801 1.00 35.42 260 ALA A N 1
ATOM 2099 C CA . ALA A 1 268 ? 74.706 43.693 19.157 1.00 35.57 260 ALA A CA 1
ATOM 2100 C C . ALA A 1 268 ? 75.429 42.349 19.177 1.00 35.43 260 ALA A C 1
ATOM 2101 O O . ALA A 1 268 ? 76.440 42.197 19.860 1.00 35.36 260 ALA A O 1
ATOM 2103 N N . ALA A 1 269 ? 74.897 41.379 18.437 1.00 35.90 261 ALA A N 1
ATOM 2104 C CA . ALA A 1 269 ? 75.516 40.055 18.323 1.00 36.34 261 ALA A CA 1
ATOM 2105 C C . ALA A 1 269 ? 76.921 40.132 17.717 1.00 35.66 261 ALA A C 1
ATOM 2106 O O . ALA A 1 269 ? 77.834 39.457 18.186 1.00 33.96 261 ALA A O 1
ATOM 2108 N N . LEU A 1 270 ? 77.090 40.960 16.687 1.00 35.57 262 LEU A N 1
ATOM 2109 C CA . LEU A 1 270 ? 78.403 41.151 16.062 1.00 35.91 262 LEU A CA 1
ATOM 2110 C C . LEU A 1 270 ? 79.405 41.767 17.040 1.00 36.48 262 LEU A C 1
ATOM 2111 O O . LEU A 1 270 ? 80.555 41.325 17.119 1.00 36.28 262 LEU A O 1
ATOM 2116 N N . GLU A 1 271 ? 78.959 42.783 17.778 1.00 37.80 263 GLU A N 1
ATOM 2117 C CA . GLU A 1 271 ? 79.783 43.431 18.800 1.00 39.65 263 GLU A CA 1
ATOM 2118 C C . GLU A 1 271 ? 80.196 42.456 19.904 1.00 37.48 263 GLU A C 1
ATOM 2119 O O . GLU A 1 271 ? 81.323 42.511 20.391 1.00 37.02 263 GLU A O 1
ATOM 2125 N N . ALA A 1 272 ? 79.282 41.574 20.298 1.00 36.34 264 ALA A N 1
ATOM 2126 C CA . ALA A 1 272 ? 79.575 40.582 21.332 1.00 36.00 264 ALA A CA 1
ATOM 2127 C C . ALA A 1 272 ? 80.661 39.611 20.862 1.00 35.58 264 ALA A C 1
ATOM 2128 O O . ALA A 1 272 ? 81.642 39.374 21.568 1.00 36.84 264 ALA A O 1
ATOM 2130 N N . LEU A 1 273 ? 80.478 39.063 19.664 1.00 34.77 265 LEU A N 1
ATOM 2131 C CA . LEU A 1 273 ? 81.460 38.156 19.064 1.00 34.29 265 LEU A CA 1
ATOM 2132 C C . LEU A 1 273 ? 82.806 38.857 18.880 1.00 34.16 265 LEU A C 1
ATOM 2133 O O . LEU A 1 273 ? 83.858 38.300 19.198 1.00 34.31 265 LEU A O 1
ATOM 2138 N N . THR A 1 274 ? 82.755 40.087 18.379 1.00 34.59 266 THR A N 1
ATOM 2139 C CA . THR A 1 274 ? 83.952 40.902 18.159 1.00 34.43 266 THR A CA 1
ATOM 2140 C C . THR A 1 274 ? 84.773 41.075 19.439 1.00 34.47 266 THR A C 1
ATOM 2141 O O . THR A 1 274 ? 85.984 40.843 19.438 1.00 33.75 266 THR A O 1
ATOM 2145 N N . ALA A 1 275 ? 84.110 41.472 20.524 1.00 35.18 267 ALA A N 1
ATOM 2146 C CA . ALA A 1 275 ? 84.781 41.692 21.813 1.00 36.60 267 ALA A CA 1
ATOM 2147 C C . ALA A 1 275 ? 85.373 40.408 22.398 1.00 37.35 267 ALA A C 1
ATOM 2148 O O . ALA A 1 275 ? 86.392 40.449 23.085 1.00 39.44 267 ALA A O 1
ATOM 2150 N N . GLU A 1 276 ? 84.726 39.278 22.126 1.00 37.38 268 GLU A N 1
ATOM 2151 C CA . GLU A 1 276 ? 85.175 37.977 22.616 1.00 37.75 268 GLU A CA 1
ATOM 2152 C C . GLU A 1 276 ? 86.417 37.480 21.861 1.00 37.86 268 GLU A C 1
ATOM 2153 O O . GLU A 1 276 ? 87.380 36.997 22.476 1.00 37.99 268 GLU A O 1
ATOM 2159 N N . LEU A 1 277 ? 86.395 37.596 20.534 1.00 36.11 269 LEU A N 1
ATOM 2160 C CA . LEU A 1 277 ? 87.577 37.298 19.719 1.00 35.37 269 LEU A CA 1
ATOM 2161 C C . LEU A 1 277 ? 88.762 38.193 20.092 1.00 36.04 269 LEU A C 1
ATOM 2162 O O . LEU A 1 277 ? 89.896 37.721 20.173 1.00 35.76 269 LEU A O 1
ATOM 2167 N N . GLN A 1 278 ? 88.497 39.477 20.328 1.00 37.73 270 GLN A N 1
ATOM 2168 C CA . GLN A 1 278 ? 89.546 40.419 20.732 1.00 38.64 270 GLN A CA 1
ATOM 2169 C C . GLN A 1 278 ? 90.205 40.004 22.044 1.00 39.36 270 GLN A C 1
ATOM 2170 O O . GLN A 1 278 ? 91.426 40.082 22.176 1.00 39.63 270 GLN A O 1
ATOM 2176 N N . ARG A 1 279 ? 89.396 39.574 23.009 1.00 40.19 271 ARG A N 1
ATOM 2177 C CA . ARG A 1 279 ? 89.918 39.128 24.304 1.00 41.25 271 ARG A CA 1
ATOM 2178 C C . ARG A 1 279 ? 90.774 37.862 24.196 1.00 40.06 271 ARG A C 1
ATOM 2179 O O . ARG A 1 279 ? 91.738 37.703 24.943 1.00 38.40 271 ARG A O 1
ATOM 2187 N N . ASN A 1 280 ? 90.427 36.973 23.265 1.00 39.80 272 ASN A N 1
ATOM 2188 C CA . ASN A 1 280 ? 91.147 35.702 23.092 1.00 38.66 272 ASN A CA 1
ATOM 2189 C C . ASN A 1 280 ? 92.269 35.761 22.046 1.00 37.48 272 ASN A C 1
ATOM 2190 O O . ASN A 1 280 ? 92.848 34.731 21.698 1.00 36.72 272 ASN A O 1
ATOM 2195 N N . LEU A 1 281 ? 92.575 36.961 21.552 1.00 36.44 273 LEU A N 1
ATOM 2196 C CA . LEU A 1 281 ? 93.615 37.139 20.543 1.00 36.49 273 LEU A CA 1
ATOM 2197 C C . LEU A 1 281 ? 94.979 36.776 21.127 1.00 36.53 273 LEU A C 1
ATOM 2198 O O . LEU A 1 281 ? 95.365 37.273 22.184 1.00 36.24 273 LEU A O 1
ATOM 2203 N N . THR A 1 282 ? 95.703 35.912 20.422 1.00 35.75 274 THR A N 1
ATOM 2204 C CA . THR A 1 282 ? 96.925 35.312 20.940 1.00 35.31 274 THR A CA 1
ATOM 2205 C C . THR A 1 282 ? 98.096 35.572 20.008 1.00 34.90 274 THR A C 1
ATOM 2206 O O . THR A 1 282 ? 98.016 35.296 18.813 1.00 34.19 274 THR A O 1
ATOM 2210 N N . ASP A 1 283 ? 99.186 36.087 20.570 1.00 35.10 275 ASP A N 1
ATOM 2211 C CA . ASP A 1 283 ? 100.377 36.435 19.798 1.00 34.98 275 ASP A CA 1
ATOM 2212 C C . ASP A 1 283 ? 101.192 35.215 19.393 1.00 35.53 275 ASP A C 1
ATOM 2213 O O . ASP A 1 283 ? 101.563 34.397 20.236 1.00 35.83 275 ASP A O 1
ATOM 2218 N N . VAL A 1 284 ? 101.467 35.108 18.095 1.00 34.32 276 VAL A N 1
ATOM 2219 C CA . VAL A 1 284 ? 102.442 34.159 17.581 1.00 34.56 276 VAL A CA 1
ATOM 2220 C C . VAL A 1 284 ? 103.473 34.955 16.794 1.00 34.14 276 VAL A C 1
ATOM 2221 O O . VAL A 1 284 ? 103.130 35.606 15.804 1.00 32.85 276 VAL A O 1
ATOM 2225 N N . VAL A 1 285 ? 104.723 34.925 17.255 1.00 33.42 277 VAL A N 1
ATOM 2226 C CA . VAL A 1 285 ? 105.821 35.602 16.574 1.00 33.10 277 VAL A CA 1
ATOM 2227 C C . VAL A 1 285 ? 106.440 34.648 15.562 1.00 32.45 277 VAL A C 1
ATOM 2228 O O . VAL A 1 285 ? 106.933 33.590 15.931 1.00 32.34 277 VAL A O 1
ATOM 2232 N N . LEU A 1 286 ? 106.402 35.030 14.289 1.00 32.21 278 LEU A N 1
ATOM 2233 C CA . LEU A 1 286 ? 107.006 34.240 13.223 1.00 32.44 278 LEU A CA 1
ATOM 2234 C C . LEU A 1 286 ? 108.457 34.651 13.041 1.00 32.84 278 LEU A C 1
ATOM 2235 O O . LEU A 1 286 ? 108.743 35.749 12.552 1.00 32.75 278 LEU A O 1
ATOM 2240 N N . SER A 1 287 ? 109.366 33.771 13.453 1.00 33.04 279 SER A N 1
ATOM 2241 C CA . SER A 1 287 ? 110.797 33.976 13.253 1.00 33.52 279 SER A CA 1
ATOM 2242 C C . SER A 1 287 ? 111.188 33.347 11.913 1.00 32.81 279 SER A C 1
ATOM 2243 O O . SER A 1 287 ? 110.358 32.685 11.286 1.00 32.66 279 SER A O 1
ATOM 2246 N N . PRO A 1 288 ? 112.435 33.568 11.452 1.00 31.82 280 PRO A N 1
ATOM 2247 C CA . PRO A 1 288 ? 112.850 32.996 10.170 1.00 31.91 280 PRO A CA 1
ATOM 2248 C C . PRO A 1 288 ? 112.651 31.477 10.096 1.00 31.81 280 PRO A C 1
ATOM 2249 O O . PRO A 1 288 ? 113.094 30.742 10.978 1.00 30.08 280 PRO A O 1
ATOM 2253 N N . GLY A 1 289 ? 111.960 31.027 9.056 1.00 31.51 281 GLY A N 1
ATOM 2254 C CA . GLY A 1 289 ? 111.707 29.609 8.859 1.00 30.97 281 GLY A CA 1
ATOM 2255 C C . GLY A 1 289 ? 110.513 29.052 9.613 1.00 30.21 281 GLY A C 1
ATOM 2256 O O . GLY A 1 289 ? 110.285 27.846 9.571 1.00 31.31 281 GLY A O 1
ATOM 2257 N N . ASP A 1 290 ? 109.761 29.907 10.308 1.00 28.83 282 ASP A N 1
ATOM 2258 C CA . ASP A 1 290 ? 108.525 29.488 10.966 1.00 27.95 282 ASP A CA 1
ATOM 2259 C C . ASP A 1 290 ? 107.367 29.525 9.976 1.00 27.46 282 ASP A C 1
ATOM 2260 O O . ASP A 1 290 ? 107.085 30.577 9.390 1.00 26.97 282 ASP A O 1
ATOM 2265 N N . LEU A 1 291 ? 106.700 28.385 9.804 1.00 26.74 283 LEU A N 1
ATOM 2266 C CA . LEU A 1 291 ? 105.478 28.308 9.011 1.00 26.33 283 LEU A CA 1
ATOM 2267 C C . LEU A 1 291 ? 104.271 28.324 9.930 1.00 26.11 283 LEU A C 1
ATOM 2268 O O . LEU A 1 291 ? 104.197 27.542 10.871 1.00 27.43 283 LEU A O 1
ATOM 2273 N N . LEU A 1 292 ? 103.325 29.209 9.640 1.00 25.99 284 LEU A N 1
ATOM 2274 C CA . LEU A 1 292 ? 102.040 29.233 10.323 1.00 25.93 284 LEU A CA 1
ATOM 2275 C C . LEU A 1 292 ? 100.950 28.852 9.326 1.00 25.47 284 LEU A C 1
ATOM 2276 O O . LEU A 1 292 ? 100.749 29.542 8.327 1.00 26.72 284 LEU A O 1
ATOM 2281 N N . VAL A 1 293 ? 100.274 27.736 9.583 1.00 24.70 285 VAL A N 1
ATOM 2282 C CA . VAL A 1 293 ? 99.131 27.321 8.776 1.00 24.71 285 VAL A CA 1
ATOM 2283 C C . VAL A 1 293 ? 97.865 27.613 9.569 1.00 24.47 285 VAL A C 1
ATOM 2284 O O . VAL A 1 293 ? 97.684 27.093 10.662 1.00 24.96 285 VAL A O 1
ATOM 2288 N N . ILE A 1 294 ? 97.013 28.472 9.019 1.00 23.75 286 ILE A N 1
ATOM 2289 C CA . ILE A 1 294 ? 95.803 28.928 9.690 1.00 23.42 286 ILE A CA 1
ATOM 2290 C C . ILE A 1 294 ? 94.607 28.335 8.968 1.00 22.95 286 ILE A C 1
ATOM 2291 O O . ILE A 1 294 ? 94.544 28.384 7.746 1.00 22.32 286 ILE A O 1
ATOM 2296 N N . ASP A 1 295 ? 93.664 27.776 9.722 1.00 22.87 287 ASP A N 1
ATOM 2297 C CA . ASP A 1 295 ? 92.383 27.377 9.155 1.00 22.89 287 ASP A CA 1
ATOM 2298 C C . ASP A 1 295 ? 91.508 28.620 9.068 1.00 23.03 287 ASP A C 1
ATOM 2299 O O . ASP A 1 295 ? 91.036 29.141 10.083 1.00 23.35 287 ASP A O 1
ATOM 2304 N N . ASN A 1 296 ? 91.294 29.090 7.844 1.00 23.23 288 ASN A N 1
ATOM 2305 C CA . ASN A 1 296 ? 90.550 30.325 7.601 1.00 23.63 288 ASN A CA 1
ATOM 2306 C C . ASN A 1 296 ? 89.046 30.195 7.871 1.00 23.54 288 ASN A C 1
ATOM 2307 O O . ASN A 1 296 ? 88.337 31.203 7.915 1.00 23.99 288 ASN A O 1
ATOM 2312 N N . TYR A 1 297 ? 88.556 28.967 8.046 1.00 23.41 289 TYR A N 1
ATOM 2313 C CA . TYR A 1 297 ? 87.151 28.746 8.412 1.00 23.84 289 TYR A CA 1
ATOM 2314 C C . TYR A 1 297 ? 86.928 28.770 9.929 1.00 24.37 289 TYR A C 1
ATOM 2315 O O . TYR A 1 297 ? 85.777 28.747 10.388 1.00 24.50 289 TYR A O 1
ATOM 2324 N N . ARG A 1 298 ? 88.012 28.819 10.702 1.00 24.90 290 ARG A N 1
ATOM 2325 C CA . ARG A 1 298 ? 87.920 28.780 12.160 1.00 26.36 290 ARG A CA 1
ATOM 2326 C C . ARG A 1 298 ? 88.770 29.817 12.901 1.00 27.37 290 ARG A C 1
ATOM 2327 O O . ARG A 1 298 ? 88.752 29.850 14.130 1.00 27.91 290 ARG A O 1
ATOM 2335 N N . VAL A 1 299 ? 89.509 30.654 12.176 1.00 27.46 291 VAL A N 1
ATOM 2336 C CA . VAL A 1 299 ? 90.467 31.554 12.804 1.00 27.19 291 VAL A CA 1
ATOM 2337 C C . VAL A 1 299 ? 90.416 32.930 12.156 1.00 27.38 291 VAL A C 1
ATOM 2338 O O . VAL A 1 299 ? 90.176 33.057 10.954 1.00 26.99 291 VAL A O 1
ATOM 2342 N N . VAL A 1 300 ? 90.637 33.957 12.973 1.00 27.32 292 VAL A N 1
ATOM 2343 C CA . VAL A 1 300 ? 90.914 35.297 12.478 1.00 27.21 292 VAL A CA 1
ATOM 2344 C C . VAL A 1 300 ? 92.352 35.612 12.839 1.00 27.65 292 VAL A C 1
ATOM 2345 O O . VAL A 1 300 ? 92.869 35.124 13.845 1.00 28.16 292 VAL A O 1
ATOM 2349 N N . HIS A 1 301 ? 93.002 36.415 12.007 1.00 26.90 293 HIS A N 1
ATOM 2350 C CA . HIS A 1 301 ? 94.373 36.800 12.256 1.00 26.87 293 HIS A CA 1
ATOM 2351 C C . HIS A 1 301 ? 94.568 38.284 12.003 1.00 26.36 293 HIS A C 1
ATOM 2352 O O . HIS A 1 301 ? 93.906 38.875 11.156 1.00 25.81 293 HIS A O 1
ATOM 2359 N N . GLY A 1 302 ? 95.494 38.870 12.748 1.00 26.96 294 GLY A N 1
ATOM 2360 C CA . GLY A 1 302 ? 95.868 40.263 12.590 1.00 27.50 294 GLY A CA 1
ATOM 2361 C C . GLY A 1 302 ? 97.360 40.378 12.796 1.00 28.27 294 GLY A C 1
ATOM 2362 O O . GLY A 1 302 ? 98.063 39.369 12.839 1.00 28.66 294 GLY A O 1
ATOM 2363 N N . ARG A 1 303 ? 97.845 41.604 12.935 1.00 28.55 295 ARG A N 1
ATOM 2364 C CA . ARG A 1 303 ? 99.268 41.841 13.088 1.00 29.85 295 ARG A CA 1
ATOM 2365 C C . ARG A 1 303 ? 99.494 43.163 13.812 1.00 29.51 295 ARG A C 1
ATOM 2366 O O . ARG A 1 303 ? 98.819 44.159 13.538 1.00 28.36 295 ARG A O 1
ATOM 2374 N N . ALA A 1 304 ? 100.441 43.160 14.745 1.00 29.89 296 ALA A N 1
ATOM 2375 C CA . ALA A 1 304 ? 100.695 44.325 15.586 1.00 29.98 296 ALA A CA 1
ATOM 2376 C C . ALA A 1 304 ? 101.281 45.485 14.791 1.00 30.09 296 ALA A C 1
ATOM 2377 O O . ALA A 1 304 ? 101.869 45.300 13.723 1.00 30.46 296 ALA A O 1
ATOM 2379 N N . ALA A 1 305 ? 101.109 46.684 15.334 1.00 30.48 297 ALA A N 1
ATOM 2380 C CA . ALA A 1 305 ? 101.758 47.870 14.813 1.00 30.85 297 ALA A CA 1
ATOM 2381 C C . ALA A 1 305 ? 103.266 47.725 14.961 1.00 30.59 297 ALA A C 1
ATOM 2382 O O . ALA A 1 305 ? 103.743 47.142 15.936 1.00 29.99 297 ALA A O 1
ATOM 2384 N N . PHE A 1 306 ? 104.008 48.228 13.984 1.00 30.66 298 PHE A N 1
ATOM 2385 C CA . PHE A 1 306 ? 105.462 48.306 14.098 1.00 31.72 298 PHE A CA 1
ATOM 2386 C C . PHE A 1 306 ? 105.990 49.489 13.295 1.00 33.67 298 PHE A C 1
ATOM 2387 O O . PHE A 1 306 ? 105.218 50.206 12.652 1.00 33.41 298 PHE A O 1
ATOM 2395 N N . LYS A 1 307 ? 107.296 49.715 13.365 1.00 35.96 299 LYS A N 1
ATOM 2396 C CA . LYS A 1 307 ? 107.924 50.814 12.639 1.00 38.56 299 LYS A CA 1
ATOM 2397 C C . LYS A 1 307 ? 108.810 50.246 11.546 1.00 38.05 299 LYS A C 1
ATOM 2398 O O . LYS A 1 307 ? 109.707 49.455 11.824 1.00 39.11 299 LYS A O 1
ATOM 2404 N N . ALA A 1 308 ? 108.536 50.634 10.304 1.00 38.01 300 ALA A N 1
ATOM 2405 C CA . ALA A 1 308 ? 109.366 50.242 9.169 1.00 37.51 300 ALA A CA 1
ATOM 2406 C C . ALA A 1 308 ? 110.481 51.263 8.974 1.00 37.22 300 ALA A C 1
ATOM 2407 O O . ALA A 1 308 ? 110.287 52.454 9.212 1.00 36.40 300 ALA A O 1
ATOM 2409 N N . ARG A 1 309 ? 111.646 50.782 8.551 1.00 36.64 301 ARG A N 1
ATOM 2410 C CA . ARG A 1 309 ? 112.775 51.640 8.218 1.00 37.17 301 ARG A CA 1
ATOM 2411 C C . ARG A 1 309 ? 112.983 51.775 6.708 1.00 36.81 301 ARG A C 1
ATOM 2412 O O . ARG A 1 309 ? 113.624 52.721 6.262 1.00 35.80 301 ARG A O 1
ATOM 2420 N N . PHE A 1 310 ? 112.441 50.833 5.933 1.00 36.58 302 PHE A N 1
ATOM 2421 C CA . PHE A 1 310 ? 112.646 50.770 4.479 1.00 36.94 302 PHE A CA 1
ATOM 2422 C C . PHE A 1 310 ? 114.126 50.816 4.082 1.00 36.79 302 PHE A C 1
ATOM 2423 O O . PHE A 1 310 ? 114.506 51.507 3.136 1.00 37.28 302 PHE A O 1
ATOM 2431 N N . ASP A 1 311 ? 114.947 50.062 4.808 1.00 36.83 303 ASP A N 1
ATOM 2432 C CA . ASP A 1 311 ? 116.394 50.018 4.575 1.00 36.70 303 ASP A CA 1
ATOM 2433 C C . ASP A 1 311 ? 116.863 48.612 4.199 1.00 35.59 303 ASP A C 1
ATOM 2434 O O . ASP A 1 311 ? 118.059 48.324 4.242 1.00 36.67 303 ASP A O 1
ATOM 2439 N N . GLY A 1 312 ? 115.919 47.739 3.846 1.00 34.25 304 GLY A N 1
ATOM 2440 C CA . GLY A 1 312 ? 116.229 46.351 3.511 1.00 32.54 304 GLY A CA 1
ATOM 2441 C C . GLY A 1 312 ? 116.213 45.369 4.677 1.00 30.99 304 GLY A C 1
ATOM 2442 O O . GLY A 1 312 ? 116.407 44.168 4.466 1.00 29.96 304 GLY A O 1
ATOM 2443 N N . THR A 1 313 ? 115.974 45.860 5.895 1.00 30.26 305 THR A N 1
ATOM 2444 C CA . THR A 1 313 ? 115.991 45.011 7.093 1.00 29.76 305 THR A CA 1
ATOM 2445 C C . THR A 1 313 ? 114.596 44.725 7.670 1.00 29.15 305 THR A C 1
ATOM 2446 O O . THR A 1 313 ? 114.482 44.054 8.692 1.00 28.90 305 THR A O 1
ATOM 2450 N N . ASP A 1 314 ? 113.545 45.210 7.014 1.00 28.96 306 ASP A N 1
ATOM 2451 C CA . ASP A 1 314 ? 112.188 45.106 7.555 1.00 29.23 306 ASP A CA 1
ATOM 2452 C C . ASP A 1 314 ? 111.582 43.700 7.474 1.00 28.69 306 ASP A C 1
ATOM 2453 O O . ASP A 1 314 ? 112.054 42.834 6.731 1.00 28.12 306 ASP A O 1
ATOM 2458 N N . ARG A 1 315 ? 110.511 43.516 8.240 1.00 27.65 307 ARG A N 1
ATOM 2459 C CA . ARG A 1 315 ? 109.772 42.258 8.324 1.00 27.94 307 ARG A CA 1
ATOM 2460 C C . ARG A 1 315 ? 109.316 41.749 6.950 1.00 27.70 307 ARG A C 1
ATOM 2461 O O . ARG A 1 315 ? 108.736 42.501 6.159 1.00 27.32 307 ARG A O 1
ATOM 2469 N N . TRP A 1 316 ? 109.567 40.466 6.688 1.00 27.21 308 TRP A N 1
ATOM 2470 C CA . TRP A 1 316 ? 109.304 39.861 5.383 1.00 27.01 308 TRP A CA 1
ATOM 2471 C C . TRP A 1 316 ? 108.733 38.460 5.559 1.00 26.97 308 TRP A C 1
ATOM 2472 O O . TRP A 1 316 ? 109.358 37.616 6.195 1.00 26.80 308 TRP A O 1
ATOM 2483 N N . LEU A 1 317 ? 107.541 38.230 5.015 1.00 27.14 309 LEU A N 1
ATOM 2484 C CA . LEU A 1 317 ? 106.946 36.898 4.982 1.00 28.04 309 LEU A CA 1
ATOM 2485 C C . LEU A 1 317 ? 106.607 36.496 3.553 1.00 27.78 309 LEU A C 1
ATOM 2486 O O . LEU A 1 317 ? 106.410 37.352 2.685 1.00 28.74 309 LEU A O 1
ATOM 2491 N N . LYS A 1 318 ? 106.542 35.189 3.321 1.00 27.37 310 LYS A N 1
ATOM 2492 C CA . LYS A 1 318 ? 105.906 34.640 2.127 1.00 26.62 310 LYS A CA 1
ATOM 2493 C C . LYS A 1 318 ? 104.523 34.111 2.515 1.00 26.58 310 LYS A C 1
ATOM 2494 O O . LYS A 1 318 ? 104.325 33.635 3.635 1.00 25.37 310 LYS A O 1
ATOM 2500 N N . LYS A 1 319 ? 103.575 34.203 1.587 1.00 26.94 311 LYS A N 1
ATOM 2501 C CA . LYS A 1 319 ? 102.183 33.875 1.864 1.00 27.47 311 LYS A CA 1
ATOM 2502 C C . LYS A 1 319 ? 101.555 33.106 0.708 1.00 27.14 311 LYS A C 1
ATOM 2503 O O . LYS A 1 319 ? 101.767 33.440 -0.454 1.00 26.79 311 LYS A O 1
ATOM 2509 N N . ALA A 1 320 ? 100.766 32.087 1.042 1.00 26.95 312 ALA A N 1
ATOM 2510 C CA . ALA A 1 320 ? 100.001 31.338 0.051 1.00 26.37 312 ALA A CA 1
ATOM 2511 C C . ALA A 1 320 ? 98.640 30.971 0.619 1.00 26.30 312 ALA A C 1
ATOM 2512 O O . ALA A 1 320 ? 98.487 30.803 1.834 1.00 26.07 312 ALA A O 1
ATOM 2514 N N . VAL A 1 321 ? 97.654 30.858 -0.266 1.00 25.58 313 VAL A N 1
ATOM 2515 C CA . VAL A 1 321 ? 96.295 30.502 0.127 1.00 24.98 313 VAL A CA 1
ATOM 2516 C C . VAL A 1 321 ? 95.843 29.237 -0.596 1.00 24.88 313 VAL A C 1
ATOM 2517 O O . VAL A 1 321 ? 96.222 28.993 -1.742 1.00 24.09 313 VAL A O 1
ATOM 2521 N N . VAL A 1 322 ? 95.027 28.444 0.091 1.00 25.25 314 VAL A N 1
ATOM 2522 C CA . VAL A 1 322 ? 94.612 27.143 -0.396 1.00 25.36 314 VAL A CA 1
ATOM 2523 C C . VAL A 1 322 ? 93.097 27.021 -0.310 1.00 25.58 314 VAL A C 1
ATOM 2524 O O . VAL A 1 322 ? 92.491 27.394 0.697 1.00 25.86 314 VAL A O 1
ATOM 2528 N N . THR A 1 323 ? 92.496 26.506 -1.376 1.00 25.12 315 THR A N 1
ATOM 2529 C CA . THR A 1 323 ? 91.081 26.161 -1.374 1.00 25.68 315 THR A CA 1
ATOM 2530 C C . THR A 1 323 ? 90.984 24.642 -1.423 1.00 25.81 315 THR A C 1
ATOM 2531 O O . THR A 1 323 ? 91.718 23.979 -2.168 1.00 25.85 315 THR A O 1
ATOM 2535 N N . ARG A 1 324 ? 90.092 24.095 -0.607 1.00 25.50 316 ARG A N 1
ATOM 2536 C CA . ARG A 1 324 ? 89.887 22.653 -0.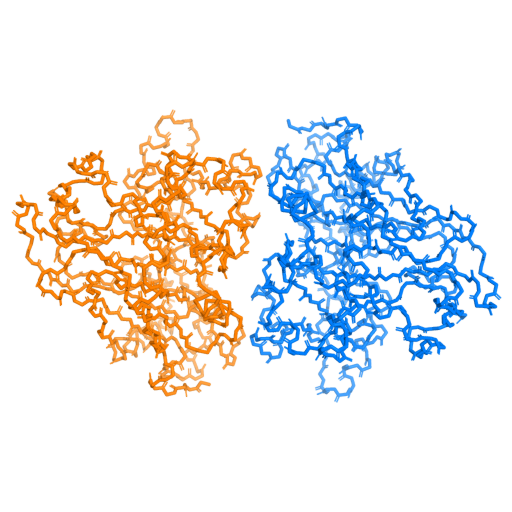566 1.00 25.76 316 ARG A CA 1
ATOM 2537 C C . ARG A 1 324 ? 89.241 22.158 -1.864 1.00 25.20 316 ARG A C 1
ATOM 2538 O O . ARG A 1 324 ? 89.402 20.995 -2.210 1.00 26.54 316 ARG A O 1
ATOM 2546 N N . ASP A 1 325 ? 88.537 23.040 -2.581 1.00 24.99 317 ASP A N 1
ATOM 2547 C CA . ASP A 1 325 ? 87.966 22.708 -3.896 1.00 24.76 317 ASP A CA 1
ATOM 2548 C C . ASP A 1 325 ? 88.009 23.882 -4.889 1.00 24.66 317 ASP A C 1
ATOM 2549 O O . ASP A 1 325 ? 87.175 24.787 -4.834 1.00 24.12 317 ASP A O 1
ATOM 2554 N N . LEU A 1 326 ? 88.966 23.838 -5.815 1.00 24.10 318 LEU A N 1
ATOM 2555 C CA . LEU A 1 326 ? 89.107 24.865 -6.852 1.00 24.84 318 LEU A CA 1
ATOM 2556 C C . LEU A 1 326 ? 87.883 24.942 -7.772 1.00 25.38 318 LEU A C 1
ATOM 2557 O O . LEU A 1 326 ? 87.513 26.024 -8.237 1.00 26.72 318 LEU A O 1
ATOM 2562 N N . ARG A 1 327 ? 87.248 23.801 -8.014 1.00 24.82 319 ARG A N 1
ATOM 2563 C CA . ARG A 1 327 ? 86.123 23.723 -8.938 1.00 25.16 319 ARG A CA 1
ATOM 2564 C C . ARG A 1 327 ? 84.939 24.625 -8.572 1.00 25.61 319 ARG A C 1
ATOM 2565 O O . ARG A 1 327 ? 84.237 25.104 -9.462 1.00 24.76 319 ARG A O 1
ATOM 2573 N N . LYS A 1 328 ? 84.723 24.878 -7.282 1.00 26.65 320 LYS A N 1
ATOM 2574 C CA . LYS A 1 328 ? 83.575 25.690 -6.866 1.00 27.24 320 LYS A CA 1
ATOM 2575 C C . LYS A 1 328 ? 83.647 27.139 -7.359 1.00 26.86 320 LYS A C 1
ATOM 2576 O O . LYS A 1 328 ? 82.619 27.806 -7.438 1.00 27.38 320 LYS A O 1
ATOM 2582 N N . SER A 1 329 ? 84.844 27.619 -7.700 1.00 26.34 321 SER A N 1
ATOM 2583 C CA . SER A 1 329 ? 85.006 28.974 -8.244 1.00 25.25 321 SER A CA 1
ATOM 2584 C C . SER A 1 329 ? 85.068 29.012 -9.777 1.00 25.59 321 SER A C 1
ATOM 2585 O O . SER A 1 329 ? 85.504 30.018 -10.351 1.00 24.92 321 SER A O 1
ATOM 2588 N N . ARG A 1 330 ? 84.616 27.943 -10.437 1.00 25.49 322 ARG A N 1
ATOM 2589 C CA . ARG A 1 330 ? 84.728 27.824 -11.900 1.00 26.54 322 ARG A CA 1
ATOM 2590 C C . ARG A 1 330 ? 84.131 29.012 -12.656 1.00 27.01 322 ARG A C 1
ATOM 2591 O O . ARG A 1 330 ? 84.702 29.472 -13.646 1.00 27.11 322 ARG A O 1
ATOM 2599 N N . ALA A 1 331 ? 82.986 29.497 -12.189 1.00 27.89 323 ALA A N 1
ATOM 2600 C CA . ALA A 1 331 ? 82.291 30.607 -12.840 1.00 29.04 323 ALA A CA 1
ATOM 2601 C C . ALA A 1 331 ? 83.067 31.926 -12.767 1.00 30.72 323 ALA A C 1
ATOM 2602 O O . ALA A 1 331 ? 82.791 32.846 -13.542 1.00 31.16 323 ALA A O 1
ATOM 2604 N N . HIS A 1 332 ? 84.020 32.020 -11.838 1.00 31.65 324 HIS A N 1
ATOM 2605 C CA . HIS A 1 332 ? 84.858 33.211 -11.680 1.00 32.46 324 HIS A CA 1
ATOM 2606 C C . HIS A 1 332 ? 86.293 32.957 -12.131 1.00 31.88 324 HIS A C 1
ATOM 2607 O O . HIS A 1 332 ? 87.209 33.696 -11.749 1.00 32.48 324 HIS A O 1
ATOM 2614 N N . ARG A 1 333 ? 86.487 31.912 -12.931 1.00 30.42 325 ARG A N 1
ATOM 2615 C CA . ARG A 1 333 ? 87.798 31.584 -13.476 1.00 30.66 325 ARG A CA 1
ATOM 2616 C C . ARG A 1 333 ? 87.697 31.448 -14.991 1.00 31.65 325 ARG A C 1
ATOM 2617 O O . ARG A 1 333 ? 86.624 31.170 -15.539 1.00 31.45 325 ARG A O 1
ATOM 2625 N N . LYS A 1 334 ? 88.821 31.674 -15.656 1.00 32.50 326 LYS A N 1
ATOM 2626 C CA . LYS A 1 334 ? 88.871 31.752 -17.113 1.00 33.85 326 LYS A CA 1
ATOM 2627 C C . LYS A 1 334 ? 88.693 30.382 -17.777 1.00 32.59 326 LYS A C 1
ATOM 2628 O O . LYS A 1 334 ? 88.143 30.284 -18.871 1.00 32.26 326 LYS A O 1
ATOM 2634 N N . SER A 1 335 ? 89.183 29.339 -17.114 1.00 30.98 327 SER A N 1
ATOM 2635 C CA . SER A 1 335 ? 89.042 27.962 -17.581 1.00 31.03 327 SER A CA 1
ATOM 2636 C C . SER A 1 335 ? 89.159 27.037 -16.374 1.00 31.03 327 SER A C 1
ATOM 2637 O O . SER A 1 335 ? 89.554 27.476 -15.291 1.00 31.70 327 SER A O 1
ATOM 2640 N N . ALA A 1 336 ? 88.840 25.760 -16.564 1.00 30.81 328 ALA A N 1
ATOM 2641 C CA . ALA A 1 336 ? 88.794 24.808 -15.455 1.00 30.02 328 ALA A CA 1
ATOM 2642 C C . ALA A 1 336 ? 90.146 24.647 -14.768 1.00 30.16 328 ALA A C 1
ATOM 2643 O O . ALA A 1 336 ? 90.212 24.608 -13.540 1.00 30.73 328 ALA A O 1
ATOM 2645 N N . ALA A 1 337 ? 91.217 24.567 -15.554 1.00 30.44 329 ALA A N 1
ATOM 2646 C CA . ALA A 1 337 ? 92.570 24.378 -15.013 1.00 31.49 329 ALA A CA 1
ATOM 2647 C C . ALA A 1 337 ? 93.208 25.653 -14.434 1.00 32.35 329 ALA A C 1
ATOM 2648 O O . ALA A 1 337 ? 94.170 25.565 -13.675 1.00 30.65 329 ALA A O 1
ATOM 2650 N N . GLU A 1 338 ? 92.683 26.826 -14.790 1.00 33.38 330 GLU A N 1
ATOM 2651 C CA . GLU A 1 338 ? 93.268 28.102 -14.353 1.00 35.27 330 GLU A CA 1
ATOM 2652 C C . GLU A 1 338 ? 93.114 28.285 -12.837 1.00 34.31 330 GLU A C 1
ATOM 2653 O O . GLU A 1 338 ? 92.013 28.171 -12.298 1.00 33.13 330 GLU A O 1
ATOM 2659 N N . ARG A 1 339 ? 94.228 28.567 -12.158 1.00 33.22 331 ARG A N 1
ATOM 2660 C CA . ARG A 1 339 ? 94.257 28.649 -10.695 1.00 32.78 331 ARG A CA 1
ATOM 2661 C C . ARG A 1 339 ? 94.076 30.065 -10.133 1.00 31.98 331 ARG A C 1
ATOM 2662 O O . ARG A 1 339 ? 94.075 30.252 -8.917 1.00 30.57 331 ARG A O 1
ATOM 2670 N N . VAL A 1 340 ? 93.934 31.054 -11.008 1.00 31.64 332 VAL A N 1
ATOM 2671 C CA . VAL A 1 340 ? 93.815 32.444 -10.589 1.00 31.82 332 VAL A CA 1
ATOM 2672 C C . VAL A 1 340 ? 92.404 32.924 -10.889 1.00 32.27 332 VAL A C 1
ATOM 2673 O O . VAL A 1 340 ? 91.957 32.842 -12.031 1.00 32.78 332 VAL A O 1
ATOM 2677 N N . LEU A 1 341 ? 91.700 33.404 -9.863 1.00 32.05 333 LEU A N 1
ATOM 2678 C CA . LEU A 1 341 ? 90.365 33.970 -10.053 1.00 32.93 333 LEU A CA 1
ATOM 2679 C C . LEU A 1 341 ? 90.437 35.247 -10.867 1.00 33.60 333 LEU A C 1
ATOM 2680 O O . LEU A 1 341 ? 91.375 36.036 -10.725 1.00 32.99 333 LEU A O 1
ATOM 2685 N N . LEU A 1 342 ? 89.432 35.440 -11.715 1.00 34.50 334 LEU A N 1
ATOM 2686 C CA . LEU A 1 342 ? 89.363 36.616 -12.575 1.00 35.88 334 LEU A CA 1
ATOM 2687 C C . LEU A 1 342 ? 89.346 37.892 -11.753 1.00 36.05 334 LEU A C 1
ATOM 2688 O O . LEU A 1 342 ? 89.860 38.909 -12.210 1.00 35.92 334 LEU A O 1
ATOM 2694 N N . VAL B 1 2 ? 81.908 24.588 -26.374 1.00 50.41 -6 VAL B N 1
ATOM 2695 C CA . VAL B 1 2 ? 81.054 23.373 -26.554 1.00 49.33 -6 VAL B CA 1
ATOM 2696 C C . VAL B 1 2 ? 80.296 23.472 -27.884 1.00 49.04 -6 VAL B C 1
ATOM 2697 O O . VAL B 1 2 ? 79.918 24.575 -28.283 1.00 49.48 -6 VAL B O 1
ATOM 2701 N N . PRO B 1 3 ? 80.047 22.348 -28.563 1.00 47.64 -5 PRO B N 1
ATOM 2702 C CA . PRO B 1 3 ? 80.373 20.997 -28.087 1.00 46.76 -5 PRO B CA 1
ATOM 2703 C C . PRO B 1 3 ? 81.753 20.516 -28.511 1.00 46.69 -5 PRO B C 1
ATOM 2704 O O . PRO B 1 3 ? 82.255 20.917 -29.563 1.00 47.55 -5 PRO B O 1
ATOM 2708 N N . ARG B 1 4 ? 82.347 19.650 -27.697 1.00 46.15 -4 ARG B N 1
ATOM 2709 C CA . ARG B 1 4 ? 83.608 19.001 -28.041 1.00 45.43 -4 ARG B CA 1
ATOM 2710 C C . ARG B 1 4 ? 83.336 17.664 -28.716 1.00 45.89 -4 ARG B C 1
ATOM 2711 O O . ARG B 1 4 ? 82.228 17.129 -28.629 1.00 46.74 -4 ARG B O 1
ATOM 2719 N N . GLY B 1 5 ? 84.356 17.133 -29.385 1.00 46.01 -3 GLY B N 1
ATOM 2720 C CA . GLY B 1 5 ? 84.237 15.881 -30.127 1.00 46.47 -3 GLY B CA 1
ATOM 2721 C C . GLY B 1 5 ? 84.109 14.665 -29.230 1.00 47.50 -3 GLY B C 1
ATOM 2722 O O . GLY B 1 5 ? 84.458 14.713 -28.048 1.00 46.64 -3 GLY B O 1
ATOM 2723 N N . SER B 1 6 ? 83.624 13.569 -29.812 1.00 48.17 -2 SER B N 1
ATOM 2724 C CA . SER B 1 6 ? 83.346 12.330 -29.080 1.00 49.26 -2 SER B CA 1
ATOM 2725 C C . SER B 1 6 ? 84.602 11.625 -28.563 1.00 49.97 -2 SER B C 1
ATOM 2726 O O . SER B 1 6 ? 84.576 11.022 -27.491 1.00 50.63 -2 SER B O 1
ATOM 2728 N N . HIS B 1 7 ? 85.690 11.693 -29.326 1.00 51.68 -1 HIS B N 1
ATOM 2729 C CA . HIS B 1 7 ? 86.945 11.032 -28.950 1.00 53.09 -1 HIS B CA 1
ATOM 2730 C C . HIS B 1 7 ? 87.563 11.606 -27.666 1.00 52.63 -1 HIS B C 1
ATOM 2731 O O . HIS B 1 7 ? 88.288 10.905 -26.956 1.00 53.68 -1 HIS B O 1
ATOM 2738 N N . MET B 1 8 ? 87.266 12.871 -27.374 1.00 51.42 0 MET B N 1
ATOM 2739 C CA . MET B 1 8 ? 87.805 13.553 -26.197 1.00 51.16 0 MET B CA 1
ATOM 2740 C C . MET B 1 8 ? 87.186 13.077 -24.877 1.00 47.73 0 MET B C 1
ATOM 2741 O O . MET B 1 8 ? 87.776 13.278 -23.819 1.00 45.26 0 MET B O 1
ATOM 2746 N N . MET B 1 9 ? 86.009 12.454 -24.937 1.00 43.68 1 MET B N 1
ATOM 2747 C CA . MET B 1 9 ? 85.267 12.081 -23.728 1.00 41.72 1 MET B CA 1
ATOM 2748 C C . MET B 1 9 ? 85.986 11.049 -22.858 1.00 39.27 1 MET B C 1
ATOM 2749 O O . MET B 1 9 ? 86.191 11.280 -21.667 1.00 37.15 1 MET B O 1
ATOM 2754 N N . ILE B 1 10 ? 86.358 9.920 -23.458 1.00 36.93 2 ILE B N 1
ATOM 2755 C CA . ILE B 1 10 ? 86.941 8.799 -22.720 1.00 37.47 2 ILE B CA 1
ATOM 2756 C C . ILE B 1 10 ? 88.432 8.678 -22.997 1.00 36.45 2 ILE B C 1
ATOM 2757 O O . ILE B 1 10 ? 88.851 8.638 -24.148 1.00 36.24 2 ILE B O 1
ATOM 2762 N N . ARG B 1 11 ? 89.220 8.607 -21.931 1.00 36.62 3 ARG B N 1
ATOM 2763 C CA . ARG B 1 11 ? 90.654 8.379 -22.028 1.00 36.96 3 ARG B CA 1
ATOM 2764 C C . ARG B 1 11 ? 90.980 7.007 -21.444 1.00 36.05 3 ARG B C 1
ATOM 2765 O O . ARG B 1 11 ? 90.583 6.700 -20.317 1.00 34.55 3 ARG B O 1
ATOM 2773 N N . TYR B 1 12 ? 91.703 6.194 -22.214 1.00 35.65 4 TYR B N 1
ATOM 2774 C CA . TYR B 1 12 ? 92.086 4.847 -21.792 1.00 35.62 4 TYR B CA 1
ATOM 2775 C C . TYR B 1 12 ? 93.538 4.792 -21.347 1.00 35.95 4 TYR B C 1
ATOM 2776 O O . TYR B 1 12 ? 94.419 5.310 -22.032 1.00 36.19 4 TYR B O 1
ATOM 2785 N N . VAL B 1 13 ? 93.773 4.164 -20.197 1.00 36.18 5 VAL B N 1
ATOM 2786 C CA . VAL B 1 13 ? 95.116 3.850 -19.727 1.00 36.38 5 VAL B CA 1
ATOM 2787 C C . VAL B 1 13 ? 95.239 2.332 -19.608 1.00 36.98 5 VAL B C 1
ATOM 2788 O O . VAL B 1 13 ? 94.352 1.672 -19.061 1.00 36.42 5 VAL B O 1
ATOM 2792 N N . ASP B 1 14 ? 96.331 1.780 -20.128 1.00 37.44 6 ASP B N 1
ATOM 2793 C CA . ASP B 1 14 ? 96.612 0.352 -19.996 1.00 38.29 6 ASP B CA 1
ATOM 2794 C C . ASP B 1 14 ? 97.850 0.151 -19.139 1.00 37.18 6 ASP B C 1
ATOM 2795 O O . ASP B 1 14 ? 98.960 0.486 -19.562 1.00 38.50 6 ASP B O 1
ATOM 2800 N N . LEU B 1 15 ? 97.661 -0.398 -17.942 1.00 35.43 7 LEU B N 1
ATOM 2801 C CA . LEU B 1 15 ? 98.781 -0.695 -17.046 1.00 35.87 7 LEU B CA 1
ATOM 2802 C C . LEU B 1 15 ? 99.583 -1.868 -17.608 1.00 36.85 7 LEU B C 1
ATOM 2803 O O . LEU B 1 15 ? 98.992 -2.845 -18.070 1.00 36.75 7 LEU B O 1
ATOM 2808 N N . ASP B 1 16 ? 100.915 -1.777 -17.580 1.00 37.09 8 ASP B N 1
ATOM 2809 C CA . ASP B 1 16 ? 101.759 -2.897 -18.029 1.00 37.93 8 ASP B CA 1
ATOM 2810 C C . ASP B 1 16 ? 101.883 -3.942 -16.923 1.00 37.55 8 ASP B C 1
ATOM 2811 O O . ASP B 1 16 ? 101.344 -3.760 -15.831 1.00 36.61 8 ASP B O 1
ATOM 2816 N N . ALA B 1 17 ? 102.586 -5.032 -17.212 1.00 37.37 9 ALA B N 1
ATOM 2817 C CA . ALA B 1 17 ? 102.676 -6.168 -16.293 1.00 37.79 9 ALA B CA 1
ATOM 2818 C C . ALA B 1 17 ? 103.302 -5.805 -14.947 1.00 36.82 9 ALA B C 1
ATOM 2819 O O . ALA B 1 17 ? 102.813 -6.230 -13.900 1.00 38.20 9 ALA B O 1
ATOM 2821 N N . ALA B 1 18 ? 104.381 -5.029 -14.981 1.00 36.23 10 ALA B N 1
ATOM 2822 C CA . ALA B 1 18 ? 105.075 -4.605 -13.765 1.00 35.66 10 ALA B CA 1
ATOM 2823 C C . ALA B 1 18 ? 104.196 -3.707 -12.896 1.00 35.01 10 ALA B C 1
ATOM 2824 O O . ALA B 1 18 ? 104.178 -3.840 -11.672 1.00 33.73 10 ALA B O 1
ATOM 2826 N N . GLU B 1 19 ? 103.480 -2.789 -13.539 1.00 34.39 11 GLU B N 1
ATOM 2827 C CA . GLU B 1 19 ? 102.582 -1.881 -12.830 1.00 34.51 11 GLU B CA 1
ATOM 2828 C C . GLU B 1 19 ? 101.442 -2.650 -12.171 1.00 34.25 11 GLU B C 1
ATOM 2829 O O . GLU B 1 19 ? 101.128 -2.420 -11.005 1.00 33.90 11 GLU B O 1
ATOM 2835 N N . GLY B 1 20 ? 100.837 -3.563 -12.926 1.00 34.47 12 GLY B N 1
ATOM 2836 C CA . GLY B 1 20 ? 99.764 -4.414 -12.418 1.00 35.25 12 GLY B CA 1
ATOM 2837 C C . GLY B 1 20 ? 100.205 -5.259 -11.237 1.00 35.70 12 GLY B C 1
ATOM 2838 O O . GLY B 1 20 ? 99.484 -5.369 -10.243 1.00 35.47 12 GLY B O 1
ATOM 2839 N N . ALA B 1 21 ? 101.394 -5.847 -11.354 1.00 35.57 13 ALA B N 1
ATOM 2840 C CA . ALA B 1 21 ? 101.980 -6.667 -10.293 1.00 35.05 13 ALA B CA 1
ATOM 2841 C C . ALA B 1 21 ? 102.314 -5.830 -9.062 1.00 34.14 13 ALA B C 1
ATOM 2842 O O . ALA B 1 21 ? 102.115 -6.274 -7.930 1.00 33.86 13 ALA B O 1
ATOM 2844 N N . ALA B 1 22 ? 102.838 -4.627 -9.283 1.00 33.26 14 ALA B N 1
ATOM 2845 C CA . ALA B 1 22 ? 103.148 -3.724 -8.179 1.00 32.87 14 ALA B CA 1
ATOM 2846 C C . ALA B 1 22 ? 101.883 -3.369 -7.395 1.00 32.38 14 ALA B C 1
ATOM 2847 O O . ALA B 1 22 ? 101.898 -3.338 -6.170 1.00 32.33 14 ALA B O 1
ATOM 2849 N N . LEU B 1 23 ? 100.788 -3.119 -8.109 1.00 32.48 15 LEU B N 1
ATOM 2850 C CA . LEU B 1 23 ? 99.509 -2.783 -7.470 1.00 32.47 15 LEU B CA 1
ATOM 2851 C C . LEU B 1 23 ? 98.941 -3.955 -6.670 1.00 32.96 15 LEU B C 1
ATOM 2852 O O . LEU B 1 23 ? 98.467 -3.771 -5.547 1.00 31.73 15 LEU B O 1
ATOM 2857 N N . ASP B 1 24 ? 98.989 -5.150 -7.255 1.00 33.59 16 ASP B N 1
ATOM 2858 C CA . ASP B 1 24 ? 98.559 -6.370 -6.570 1.00 34.60 16 ASP B CA 1
ATOM 2859 C C . ASP B 1 24 ? 99.347 -6.572 -5.275 1.00 34.41 16 ASP B C 1
ATOM 2860 O O . ASP B 1 24 ? 98.772 -6.903 -4.239 1.00 35.09 16 ASP B O 1
ATOM 2865 N N . GLU B 1 25 ? 100.658 -6.359 -5.333 1.00 34.32 17 GLU B N 1
ATOM 2866 C CA . GLU B 1 25 ? 101.512 -6.513 -4.155 1.00 34.94 17 GLU B CA 1
ATOM 2867 C C . GLU B 1 25 ? 101.232 -5.420 -3.122 1.00 33.10 17 GLU B C 1
ATOM 2868 O O . GLU B 1 25 ? 101.104 -5.702 -1.932 1.00 32.09 17 GLU B O 1
ATOM 2874 N N . LEU B 1 26 ? 101.135 -4.175 -3.581 1.00 31.42 18 LEU B N 1
ATOM 2875 C CA . LEU B 1 26 ? 100.877 -3.051 -2.683 1.00 30.73 18 LEU B CA 1
ATOM 2876 C C . LEU B 1 26 ? 99.552 -3.197 -1.937 1.00 29.79 18 LEU B C 1
ATOM 2877 O O . LEU B 1 26 ? 99.492 -2.977 -0.729 1.00 30.61 18 LEU B O 1
ATOM 2882 N N . THR B 1 27 ? 98.497 -3.553 -2.661 1.00 28.23 19 THR B N 1
ATOM 2883 C CA . THR B 1 27 ? 97.158 -3.599 -2.089 1.00 28.68 19 THR B CA 1
ATOM 2884 C C . THR B 1 27 ? 96.970 -4.751 -1.100 1.00 28.51 19 THR B C 1
ATOM 2885 O O . THR B 1 27 ? 96.249 -4.594 -0.118 1.00 27.69 19 THR B O 1
ATOM 2889 N N . ARG B 1 28 ? 97.608 -5.894 -1.365 1.00 29.05 20 ARG B N 1
ATOM 2890 C CA . ARG B 1 28 ? 97.618 -7.022 -0.424 1.00 29.47 20 ARG B CA 1
ATOM 2891 C C . ARG B 1 28 ? 98.383 -6.688 0.847 1.00 29.42 20 ARG B C 1
ATOM 2892 O O . ARG B 1 28 ? 97.915 -6.955 1.952 1.00 28.98 20 ARG B O 1
ATOM 2900 N N . SER B 1 29 ? 99.570 -6.117 0.675 1.00 29.86 21 SER B N 1
ATOM 2901 C CA . SER B 1 29 ? 100.414 -5.712 1.795 1.00 30.17 21 SER B CA 1
ATOM 2902 C C . SER B 1 29 ? 99.708 -4.673 2.669 1.00 30.44 21 SER B C 1
ATOM 2903 O O . SER B 1 29 ? 99.714 -4.767 3.897 1.00 30.23 21 SER B O 1
ATOM 2906 N N . VAL B 1 30 ? 99.099 -3.681 2.028 1.00 30.91 22 VAL B N 1
ATOM 2907 C CA . VAL B 1 30 ? 98.363 -2.637 2.749 1.00 31.20 22 VAL B CA 1
ATOM 2908 C C . VAL B 1 30 ? 97.173 -3.218 3.532 1.00 31.22 22 VAL B C 1
ATOM 2909 O O . VAL B 1 30 ? 96.950 -2.839 4.682 1.00 30.82 22 VAL B O 1
ATOM 2913 N N . LEU B 1 31 ? 96.426 -4.136 2.918 1.00 31.09 23 LEU B N 1
ATOM 2914 C CA . LEU B 1 31 ? 95.300 -4.792 3.595 1.00 32.25 23 LEU B CA 1
ATOM 2915 C C . LEU B 1 31 ? 95.764 -5.597 4.809 1.00 33.12 23 LEU B C 1
ATOM 2916 O O . LEU B 1 31 ? 95.106 -5.606 5.850 1.00 33.44 23 LEU B O 1
ATOM 2921 N N . ARG B 1 32 ? 96.888 -6.283 4.643 1.00 34.45 24 ARG B N 1
ATOM 2922 C CA . ARG B 1 32 ? 97.510 -7.064 5.706 1.00 36.21 24 ARG B CA 1
ATOM 2923 C C . ARG B 1 32 ? 97.871 -6.171 6.897 1.00 35.81 24 ARG B C 1
ATOM 2924 O O . ARG B 1 32 ? 97.545 -6.483 8.044 1.00 33.02 24 ARG B O 1
ATOM 2932 N N . ASP B 1 33 ? 98.529 -5.049 6.613 1.00 36.27 25 ASP B N 1
ATOM 2933 C CA . ASP B 1 33 ? 99.022 -4.159 7.665 1.00 36.34 25 ASP B CA 1
ATOM 2934 C C . ASP B 1 33 ? 97.912 -3.354 8.344 1.00 34.88 25 ASP B C 1
ATOM 2935 O O . ASP B 1 33 ? 97.959 -3.139 9.551 1.00 34.97 25 ASP B O 1
ATOM 2940 N N . HIS B 1 34 ? 96.913 -2.926 7.576 1.00 33.55 26 HIS B N 1
ATOM 2941 C CA . HIS B 1 34 ? 95.888 -2.006 8.084 1.00 32.60 26 HIS B CA 1
ATOM 2942 C C . HIS B 1 34 ? 94.587 -2.677 8.524 1.00 32.08 26 HIS B C 1
ATOM 2943 O O . HIS B 1 34 ? 93.781 -2.056 9.220 1.00 32.22 26 HIS B O 1
ATOM 2950 N N . GLY B 1 35 ? 94.375 -3.929 8.118 1.00 31.71 27 GLY B N 1
ATOM 2951 C CA . GLY B 1 35 ? 93.255 -4.728 8.622 1.00 31.24 27 GLY B CA 1
ATOM 2952 C C . GLY B 1 35 ? 91.983 -4.695 7.791 1.00 30.51 27 GLY B C 1
ATOM 2953 O O . GLY B 1 35 ? 91.230 -5.667 7.777 1.00 30.68 27 GLY B O 1
ATOM 2954 N N . ALA B 1 36 ? 91.724 -3.579 7.116 1.00 30.23 28 ALA B N 1
ATOM 2955 C CA . ALA B 1 36 ? 90.513 -3.432 6.308 1.00 30.37 28 ALA B CA 1
ATOM 2956 C C . ALA B 1 36 ? 90.667 -2.274 5.339 1.00 30.29 28 ALA B C 1
ATOM 2957 O O . ALA B 1 36 ? 91.427 -1.348 5.594 1.00 31.26 28 ALA B O 1
ATOM 2959 N N . SER B 1 37 ? 89.933 -2.334 4.234 1.00 30.50 29 SER B N 1
ATOM 2960 C CA . SER B 1 37 ? 89.961 -1.290 3.217 1.00 31.14 29 SER B CA 1
ATOM 2961 C C . SER B 1 37 ? 89.455 0.054 3.751 1.00 32.21 29 SER B C 1
ATOM 2962 O O . SER B 1 37 ? 89.826 1.106 3.229 1.00 32.93 29 SER B O 1
ATOM 2965 N N . SER B 1 38 ? 88.612 0.003 4.785 1.00 33.45 30 SER B N 1
ATOM 2966 C CA . SER B 1 38 ? 88.051 1.197 5.428 1.00 34.85 30 SER B CA 1
ATOM 2967 C C . SER B 1 38 ? 88.750 1.565 6.739 1.00 34.49 30 SER B C 1
ATOM 2968 O O . SER B 1 38 ? 88.288 2.451 7.455 1.00 35.22 30 SER B O 1
ATOM 2971 N N . SER B 1 39 ? 89.843 0.880 7.062 1.00 34.24 31 SER B N 1
ATOM 2972 C CA . SER B 1 39 ? 90.480 1.015 8.365 1.00 33.76 31 SER B CA 1
ATOM 2973 C C . SER B 1 39 ? 90.825 2.473 8.664 1.00 33.07 31 SER B C 1
ATOM 2974 O O . SER B 1 39 ? 91.301 3.181 7.778 1.00 31.69 31 SER B O 1
ATOM 2977 N N . PRO B 1 40 ? 90.574 2.928 9.909 1.00 33.24 32 PRO B N 1
ATOM 2978 C CA . PRO B 1 40 ? 90.994 4.272 10.326 1.00 33.04 32 PRO B CA 1
ATOM 2979 C C . PRO B 1 40 ? 92.491 4.528 10.164 1.00 32.04 32 PRO B C 1
ATOM 2980 O O . PRO B 1 40 ? 92.885 5.656 9.881 1.00 31.66 32 PRO B O 1
ATOM 2984 N N . SER B 1 41 ? 93.313 3.497 10.349 1.00 31.16 33 SER B N 1
ATOM 2985 C CA . SER B 1 41 ? 94.762 3.655 10.230 1.00 31.05 33 SER B CA 1
ATOM 2986 C C . SER B 1 41 ? 95.155 3.917 8.786 1.00 31.38 33 SER B C 1
ATOM 2987 O O . SER B 1 41 ? 96.082 4.683 8.527 1.00 31.86 33 SER B O 1
ATOM 2990 N N . LEU B 1 42 ? 94.454 3.275 7.852 1.00 30.93 34 LEU B N 1
ATOM 2991 C CA . LEU B 1 42 ? 94.671 3.516 6.429 1.00 30.79 34 LEU B CA 1
ATOM 2992 C C . LEU B 1 42 ? 94.171 4.905 6.031 1.00 31.03 34 LEU B C 1
ATOM 2993 O O . LEU B 1 42 ? 94.848 5.616 5.295 1.00 30.09 34 LEU B O 1
ATOM 2998 N N . LEU B 1 43 ? 92.989 5.283 6.511 1.00 32.01 35 LEU B N 1
ATOM 2999 C CA . LEU B 1 43 ? 92.396 6.573 6.154 1.00 33.67 35 LEU B CA 1
ATOM 3000 C C . LEU B 1 43 ? 93.216 7.748 6.682 1.00 33.53 35 LEU B C 1
ATOM 3001 O O . LEU B 1 43 ? 93.406 8.735 5.972 1.00 33.29 35 LEU B O 1
ATOM 3006 N N . ASP B 1 44 ? 93.687 7.639 7.924 1.00 34.15 36 ASP B N 1
ATOM 3007 C CA . ASP B 1 44 ? 94.568 8.651 8.527 1.00 34.77 36 ASP B CA 1
ATOM 3008 C C . ASP B 1 44 ? 95.851 8.864 7.719 1.00 33.90 36 ASP B C 1
ATOM 3009 O O . ASP B 1 44 ? 96.395 9.968 7.702 1.00 33.08 36 ASP B O 1
ATOM 3014 N N . ASP B 1 45 ? 96.337 7.804 7.075 1.00 32.64 37 ASP B N 1
ATOM 3015 C CA . ASP B 1 45 ? 97.595 7.853 6.327 1.00 32.70 37 ASP B CA 1
ATOM 3016 C C . ASP B 1 45 ? 97.389 7.668 4.820 1.00 30.36 37 ASP B C 1
ATOM 3017 O O . ASP B 1 45 ? 98.318 7.300 4.103 1.00 30.37 37 ASP B O 1
ATOM 3022 N N . LEU B 1 46 ? 96.184 7.954 4.338 1.00 28.89 38 LEU B N 1
ATOM 3023 C CA . LEU B 1 46 ? 95.779 7.535 2.996 1.00 28.73 38 LEU B CA 1
ATOM 3024 C C . LEU B 1 46 ? 96.637 8.119 1.879 1.00 29.19 38 LEU B C 1
ATOM 3025 O O . LEU B 1 46 ? 96.998 7.415 0.940 1.00 27.61 38 LEU B O 1
ATOM 3030 N N . SER B 1 47 ? 96.948 9.406 1.978 1.00 30.74 39 SER B N 1
ATOM 3031 C CA . SER B 1 47 ? 97.731 10.079 0.947 1.00 32.65 39 SER B CA 1
ATOM 3032 C C . SER B 1 47 ? 99.110 9.443 0.814 1.00 33.37 39 SER B C 1
ATOM 3033 O O . SER B 1 47 ? 99.573 9.158 -0.291 1.00 32.59 39 SER B O 1
ATOM 3036 N N . LEU B 1 48 ? 99.747 9.211 1.956 1.00 33.98 40 LEU B N 1
ATOM 3037 C CA . LEU B 1 48 ? 101.074 8.613 2.004 1.00 35.14 40 LEU B CA 1
ATOM 3038 C C . LEU B 1 48 ? 101.093 7.229 1.351 1.00 34.42 40 LEU B C 1
ATOM 3039 O O . LEU B 1 48 ? 101.963 6.929 0.536 1.00 34.70 40 LEU B O 1
ATOM 3044 N N . VAL B 1 49 ? 100.123 6.395 1.704 1.00 33.35 41 VAL B N 1
ATOM 3045 C CA . VAL B 1 49 ? 100.055 5.036 1.166 1.00 32.61 41 VAL B CA 1
ATOM 3046 C C . VAL B 1 49 ? 99.712 5.082 -0.325 1.00 31.69 41 VAL B C 1
ATOM 3047 O O . VAL B 1 49 ? 100.261 4.318 -1.117 1.00 30.54 41 VAL B O 1
ATOM 3051 N N . ALA B 1 50 ? 98.825 5.997 -0.702 1.00 30.54 42 ALA B N 1
ATOM 3052 C CA . ALA B 1 50 ? 98.390 6.125 -2.092 1.00 30.60 42 ALA B CA 1
ATOM 3053 C C . ALA B 1 50 ? 99.510 6.575 -3.032 1.00 30.74 42 ALA B C 1
ATOM 3054 O O . ALA B 1 50 ? 99.428 6.362 -4.243 1.00 29.86 42 ALA B O 1
ATOM 3056 N N . HIS B 1 51 ? 100.548 7.203 -2.479 1.00 31.43 43 HIS B N 1
ATOM 3057 C CA . HIS B 1 51 ? 101.711 7.620 -3.266 1.00 31.59 43 HIS B CA 1
ATOM 3058 C C . HIS B 1 51 ? 102.816 6.557 -3.300 1.00 32.20 43 HIS B C 1
ATOM 3059 O O . HIS B 1 51 ? 103.956 6.856 -3.646 1.00 31.92 43 HIS B O 1
ATOM 3066 N N . ARG B 1 52 ? 102.466 5.322 -2.941 1.00 33.00 44 ARG B N 1
ATOM 3067 C CA . ARG B 1 52 ? 103.304 4.159 -3.202 1.00 32.99 44 ARG B CA 1
ATOM 3068 C C . ARG B 1 52 ? 102.833 3.417 -4.460 1.00 32.23 44 ARG B C 1
ATOM 3069 O O . ARG B 1 52 ? 103.467 2.455 -4.878 1.00 30.72 44 ARG B O 1
ATOM 3077 N N . MET B 1 53 ? 101.735 3.873 -5.066 1.00 32.21 45 MET B N 1
ATOM 3078 C CA . MET B 1 53 ? 101.226 3.275 -6.305 1.00 32.88 45 MET B CA 1
ATOM 3079 C C . MET B 1 53 ? 102.151 3.655 -7.462 1.00 33.60 45 MET B C 1
ATOM 3080 O O . MET B 1 53 ? 102.876 4.646 -7.366 1.00 33.39 45 MET B O 1
ATOM 3085 N N . PRO B 1 54 ? 102.124 2.880 -8.568 1.00 34.10 46 PRO B N 1
ATOM 3086 C CA . PRO B 1 54 ? 102.955 3.219 -9.727 1.00 34.61 46 PRO B CA 1
ATOM 3087 C C . PRO B 1 54 ? 102.789 4.686 -10.145 1.00 35.11 46 PRO B C 1
ATOM 3088 O O . PRO B 1 54 ? 101.656 5.145 -10.303 1.00 34.81 46 PRO B O 1
ATOM 3092 N N . PRO B 1 55 ? 103.908 5.421 -10.306 1.00 35.99 47 PRO B N 1
ATOM 3093 C CA . PRO B 1 55 ? 103.847 6.865 -10.592 1.00 36.05 47 PRO B CA 1
ATOM 3094 C C . PRO B 1 55 ? 102.945 7.253 -11.769 1.00 35.44 47 PRO B C 1
ATOM 3095 O O . PRO B 1 55 ? 102.253 8.268 -11.697 1.00 35.86 47 PRO B O 1
ATOM 3099 N N . ARG B 1 56 ? 102.942 6.450 -12.830 1.00 34.00 48 ARG B N 1
ATOM 3100 C CA . ARG B 1 56 ? 102.166 6.768 -14.032 1.00 33.61 48 ARG B CA 1
ATOM 3101 C C . ARG B 1 56 ? 100.653 6.792 -13.781 1.00 32.47 48 ARG B C 1
ATOM 3102 O O . ARG B 1 56 ? 99.942 7.596 -14.378 1.00 31.99 48 ARG B O 1
ATOM 3110 N N . LEU B 1 57 ? 100.169 5.914 -12.905 1.00 31.21 49 LEU B N 1
ATOM 3111 C CA . LEU B 1 57 ? 98.755 5.905 -12.524 1.00 30.16 49 LEU B CA 1
ATOM 3112 C C . LEU B 1 57 ? 98.416 7.137 -11.700 1.00 30.34 49 LEU B C 1
ATOM 3113 O O . LEU B 1 57 ? 97.354 7.732 -11.879 1.00 30.00 49 LEU B O 1
ATOM 3118 N N . ILE B 1 58 ? 99.317 7.514 -10.796 1.00 31.08 50 ILE B N 1
ATOM 3119 C CA . ILE B 1 58 ? 99.121 8.710 -9.978 1.00 31.84 50 ILE B CA 1
ATOM 3120 C C . ILE B 1 58 ? 98.988 9.920 -10.897 1.00 32.69 50 ILE B C 1
ATOM 3121 O O . ILE B 1 58 ? 98.032 10.691 -10.786 1.00 31.81 50 ILE B O 1
ATOM 3126 N N . ARG B 1 59 ? 99.927 10.044 -11.833 1.00 34.17 51 ARG B N 1
ATOM 3127 C CA . ARG B 1 59 ? 99.932 11.144 -12.799 1.00 34.90 51 ARG B CA 1
ATOM 3128 C C . ARG B 1 59 ? 98.649 11.187 -13.625 1.00 33.29 51 ARG B C 1
ATOM 3129 O O . ARG B 1 59 ? 98.040 12.245 -13.773 1.00 31.99 51 ARG B O 1
ATOM 3137 N N . GLU B 1 60 ? 98.243 10.037 -14.158 1.00 32.40 52 GLU B N 1
ATOM 3138 C CA . GLU B 1 60 ? 96.996 9.936 -14.925 1.00 31.90 52 GLU B CA 1
ATOM 3139 C C . GLU B 1 60 ? 95.772 10.354 -14.103 1.00 31.06 52 GLU B C 1
ATOM 3140 O O . GLU B 1 60 ? 94.894 11.046 -14.611 1.00 30.61 52 GLU B O 1
ATOM 3146 N N . LEU B 1 61 ? 95.713 9.922 -12.846 1.00 30.56 53 LEU B N 1
ATOM 3147 C CA . LEU B 1 61 ? 94.603 10.288 -11.965 1.00 31.13 53 LEU B CA 1
ATOM 3148 C C . LEU B 1 61 ? 94.613 11.787 -11.642 1.00 32.40 53 LEU B C 1
ATOM 3149 O O . LEU B 1 61 ? 93.584 12.458 -11.769 1.00 32.94 53 LEU B O 1
ATOM 3154 N N . ARG B 1 62 ? 95.769 12.308 -11.235 1.00 34.35 54 ARG B N 1
ATOM 3155 C CA . ARG B 1 62 ? 95.903 13.746 -10.932 1.00 36.52 54 ARG B CA 1
ATOM 3156 C C . ARG B 1 62 ? 95.556 14.615 -12.138 1.00 35.81 54 ARG B C 1
ATOM 3157 O O . ARG B 1 62 ? 94.811 15.589 -12.019 1.00 36.33 54 ARG B O 1
ATOM 3165 N N . ARG B 1 63 ? 96.093 14.247 -13.297 1.00 36.46 55 ARG B N 1
ATOM 3166 C CA . ARG B 1 63 ? 95.803 14.942 -14.555 1.00 37.12 55 ARG B CA 1
ATOM 3167 C C . ARG B 1 63 ? 94.308 14.944 -14.870 1.00 35.04 55 ARG B C 1
ATOM 3168 O O . ARG B 1 63 ? 93.728 15.992 -15.165 1.00 34.54 55 ARG B O 1
ATOM 3176 N N . PHE B 1 64 ? 93.692 13.768 -14.805 1.00 33.48 56 PHE B N 1
ATOM 3177 C CA . PHE B 1 64 ? 92.260 13.625 -15.074 1.00 32.11 56 PHE B CA 1
ATOM 3178 C C . PHE B 1 64 ? 91.429 14.608 -14.247 1.00 31.53 56 PHE B C 1
ATOM 3179 O O . PHE B 1 64 ? 90.542 15.278 -14.767 1.00 31.42 56 PHE B O 1
ATOM 3187 N N . ARG B 1 65 ? 91.731 14.677 -12.957 1.00 31.34 57 ARG B N 1
ATOM 3188 C CA . ARG B 1 65 ? 91.090 15.610 -12.039 1.00 32.05 57 ARG B CA 1
ATOM 3189 C C . ARG B 1 65 ? 91.373 17.078 -12.380 1.00 31.95 57 ARG B C 1
ATOM 3190 O O . ARG B 1 65 ? 90.469 17.918 -12.375 1.00 32.18 57 ARG B O 1
ATOM 3198 N N . THR B 1 66 ? 92.634 17.383 -12.663 1.00 31.83 58 THR B N 1
ATOM 3199 C CA . THR B 1 66 ? 93.086 18.763 -12.807 1.00 31.52 58 THR B CA 1
ATOM 3200 C C . THR B 1 66 ? 92.740 19.355 -14.171 1.00 31.13 58 THR B C 1
ATOM 3201 O O . THR B 1 66 ? 92.043 20.363 -14.255 1.00 30.93 58 THR B O 1
ATOM 3205 N N . ALA B 1 67 ? 93.222 18.720 -15.235 1.00 31.43 59 ALA B N 1
ATOM 3206 C CA . ALA B 1 67 ? 93.068 19.255 -16.590 1.00 31.26 59 ALA B CA 1
ATOM 3207 C C . ALA B 1 67 ? 91.608 19.321 -17.030 1.00 31.10 59 ALA B C 1
ATOM 3208 O O . ALA B 1 67 ? 91.218 20.226 -17.772 1.00 30.42 59 ALA B O 1
ATOM 3210 N N . GLU B 1 68 ? 90.811 18.361 -16.564 1.00 30.41 60 GLU B N 1
ATOM 3211 C CA . GLU B 1 68 ? 89.376 18.302 -16.847 1.00 30.03 60 GLU B CA 1
ATOM 3212 C C . GLU B 1 68 ? 89.088 18.230 -18.353 1.00 29.96 60 GLU B C 1
ATOM 3213 O O . GLU B 1 68 ? 88.242 18.952 -18.885 1.00 30.41 60 GLU B O 1
ATOM 3219 N N . GLU B 1 69 ? 89.801 17.332 -19.025 1.00 29.80 61 GLU B N 1
ATOM 3220 C CA . GLU B 1 69 ? 89.672 17.151 -20.464 1.00 29.64 61 GLU B CA 1
ATOM 3221 C C . GLU B 1 69 ? 88.744 15.983 -20.741 1.00 29.17 61 GLU B C 1
ATOM 3222 O O . GLU B 1 69 ? 87.553 16.191 -20.978 1.00 29.44 61 GLU B O 1
ATOM 3228 N N . ALA B 1 70 ? 89.265 14.760 -20.702 1.00 28.61 62 ALA B N 1
ATOM 3229 C CA . ALA B 1 70 ? 88.403 13.578 -20.739 1.00 29.65 62 ALA B CA 1
ATOM 3230 C C . ALA B 1 70 ? 87.512 13.562 -19.498 1.00 29.52 62 ALA B C 1
ATOM 3231 O O . ALA B 1 70 ? 87.960 13.914 -18.406 1.00 29.66 62 ALA B O 1
ATOM 3233 N N . SER B 1 71 ? 86.250 13.182 -19.675 1.00 29.81 63 SER B N 1
ATOM 3234 C CA . SER B 1 71 ? 8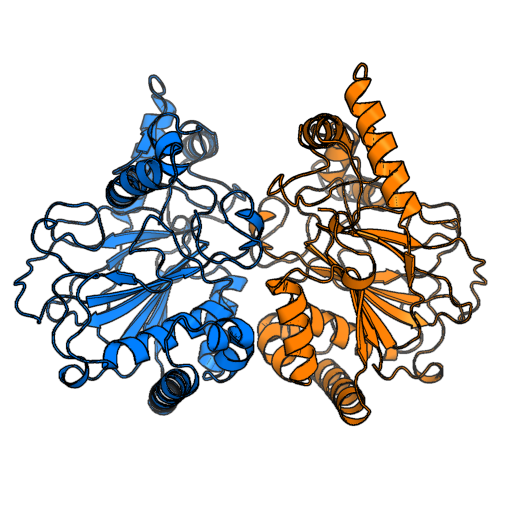5.293 13.125 -18.566 1.00 29.62 63 SER B CA 1
ATOM 3235 C C . SER B 1 71 ? 85.189 11.734 -17.945 1.00 29.34 63 SER B C 1
ATOM 3236 O O . SER B 1 71 ? 84.638 11.582 -16.852 1.00 29.01 63 SER B O 1
ATOM 3239 N N . CYS B 1 72 ? 85.713 10.729 -18.642 1.00 29.35 64 CYS B N 1
ATOM 3240 C CA . CYS B 1 72 ? 85.784 9.367 -18.124 1.00 29.73 64 CYS B CA 1
ATOM 3241 C C . CYS B 1 72 ? 87.213 8.849 -18.270 1.00 29.83 64 CYS B C 1
ATOM 3242 O O . CYS B 1 72 ? 87.826 9.009 -19.327 1.00 30.45 64 CYS B O 1
ATOM 3245 N N . LEU B 1 73 ? 87.747 8.258 -17.204 1.00 29.45 65 LEU B N 1
ATOM 3246 C CA . LEU B 1 73 ? 89.060 7.621 -17.245 1.00 29.31 65 LEU B CA 1
ATOM 3247 C C . LEU B 1 73 ? 88.898 6.121 -17.041 1.00 29.89 65 LEU B C 1
ATOM 3248 O O . LEU B 1 73 ? 88.430 5.678 -15.988 1.00 30.56 65 LEU B O 1
ATOM 3253 N N . VAL B 1 74 ? 89.288 5.348 -18.049 1.00 29.96 66 VAL B N 1
ATOM 3254 C CA . VAL B 1 74 ? 89.209 3.893 -17.996 1.00 30.38 66 VAL B CA 1
ATOM 3255 C C . VAL B 1 74 ? 90.610 3.325 -17.854 1.00 30.67 66 VAL B C 1
ATOM 3256 O O . VAL B 1 74 ? 91.401 3.401 -18.792 1.00 31.71 66 VAL B O 1
ATOM 3260 N N . VAL B 1 75 ? 90.913 2.771 -16.681 1.00 30.83 67 VAL B N 1
ATOM 3261 C CA . VAL B 1 75 ? 92.210 2.151 -16.411 1.00 30.76 67 VAL B CA 1
ATOM 3262 C C . VAL B 1 75 ? 92.048 0.632 -16.380 1.00 31.68 67 VAL B C 1
ATOM 3263 O O . VAL B 1 75 ? 91.307 0.096 -15.552 1.00 31.30 67 VAL B O 1
ATOM 3267 N N . ARG B 1 76 ? 92.742 -0.053 -17.285 1.00 32.64 68 ARG B N 1
ATOM 3268 C CA . ARG B 1 76 ? 92.662 -1.508 -17.402 1.00 33.54 68 ARG B CA 1
ATOM 3269 C C . ARG B 1 76 ? 93.993 -2.136 -17.023 1.00 33.01 68 ARG B C 1
ATOM 3270 O O . ARG B 1 76 ? 95.044 -1.534 -17.223 1.00 33.94 68 ARG B O 1
ATOM 3278 N N . GLY B 1 77 ? 93.943 -3.347 -16.475 1.00 33.20 69 GLY B N 1
ATOM 3279 C CA . GLY B 1 77 ? 95.154 -4.104 -16.166 1.00 33.00 69 GLY B CA 1
ATOM 3280 C C . GLY B 1 77 ? 95.347 -4.527 -14.723 1.00 32.95 69 GLY B C 1
ATOM 3281 O O . GLY B 1 77 ? 96.316 -5.228 -14.417 1.00 34.36 69 GLY B O 1
ATOM 3282 N N . LEU B 1 78 ? 94.453 -4.113 -13.826 1.00 32.62 70 LEU B N 1
ATOM 3283 C CA . LEU B 1 78 ? 94.518 -4.580 -12.445 1.00 32.54 70 LEU B CA 1
ATOM 3284 C C . LEU B 1 78 ? 94.318 -6.094 -12.441 1.00 33.10 70 LEU B C 1
ATOM 3285 O O . LEU B 1 78 ? 93.298 -6.571 -12.928 1.00 33.85 70 LEU B O 1
ATOM 3290 N N . PRO B 1 79 ? 95.295 -6.855 -11.912 1.00 33.92 71 PRO B N 1
ATOM 3291 C CA . PRO B 1 79 ? 95.099 -8.308 -11.877 1.00 33.88 71 PRO B CA 1
ATOM 3292 C C . PRO B 1 79 ? 93.916 -8.708 -10.997 1.00 34.13 71 PRO B C 1
ATOM 3293 O O . PRO B 1 79 ? 93.809 -8.253 -9.858 1.00 32.91 71 PRO B O 1
ATOM 3297 N N . VAL B 1 80 ? 93.026 -9.527 -11.551 1.00 35.01 72 VAL B N 1
ATOM 3298 C CA . VAL B 1 80 ? 91.881 -10.066 -10.823 1.00 35.48 72 VAL B CA 1
ATOM 3299 C C . VAL B 1 80 ? 91.735 -11.546 -11.169 1.00 35.64 72 VAL B C 1
ATOM 3300 O O . VAL B 1 80 ? 91.472 -11.894 -12.318 1.00 36.05 72 VAL B O 1
ATOM 3304 N N . ASP B 1 81 ? 91.905 -12.406 -10.169 1.00 36.48 73 ASP B N 1
ATOM 3305 C CA . ASP B 1 81 ? 91.770 -13.848 -10.349 1.00 37.82 73 ASP B CA 1
ATOM 3306 C C . ASP B 1 81 ? 90.339 -14.277 -10.032 1.00 38.48 73 ASP B C 1
ATOM 3307 O O . ASP B 1 81 ? 89.887 -14.163 -8.888 1.00 38.34 73 ASP B O 1
ATOM 3312 N N . ASP B 1 82 ? 89.632 -14.776 -11.046 1.00 39.01 74 ASP B N 1
ATOM 3313 C CA . ASP B 1 82 ? 88.219 -15.136 -10.901 1.00 40.03 74 ASP B CA 1
ATOM 3314 C C . ASP B 1 82 ? 87.994 -16.247 -9.872 1.00 40.59 74 ASP B C 1
ATOM 3315 O O . ASP B 1 82 ? 86.985 -16.235 -9.171 1.00 40.16 74 ASP B O 1
ATOM 3320 N N . ARG B 1 83 ? 88.929 -17.194 -9.781 1.00 42.16 75 ARG B N 1
ATOM 3321 C CA . ARG B 1 83 ? 88.825 -18.295 -8.817 1.00 43.98 75 ARG B CA 1
ATOM 3322 C C . ARG B 1 83 ? 88.997 -17.794 -7.380 1.00 42.40 75 ARG B C 1
ATOM 3323 O O . ARG B 1 83 ? 88.144 -18.044 -6.525 1.00 40.74 75 ARG B O 1
ATOM 3331 N N . ARG B 1 84 ? 90.090 -17.079 -7.120 1.00 40.88 76 ARG B N 1
ATOM 3332 C CA . ARG B 1 84 ? 90.384 -16.587 -5.764 1.00 40.29 76 ARG B CA 1
ATOM 3333 C C . ARG B 1 84 ? 89.322 -15.607 -5.272 1.00 37.77 76 ARG B C 1
ATOM 3334 O O . ARG B 1 84 ? 89.040 -15.527 -4.080 1.00 37.47 76 ARG B O 1
ATOM 3342 N N . LEU B 1 85 ? 88.739 -14.868 -6.210 1.00 36.71 77 LEU B N 1
ATOM 3343 C CA . LEU B 1 85 ? 87.665 -13.929 -5.918 1.00 35.91 77 LEU B CA 1
ATOM 3344 C C . LEU B 1 85 ? 86.458 -14.605 -5.261 1.00 34.70 77 LEU B C 1
ATOM 3345 O O . LEU B 1 85 ? 85.801 -14.018 -4.394 1.00 32.20 77 LEU B O 1
ATOM 3350 N N . GLY B 1 86 ? 86.167 -15.835 -5.680 1.00 33.85 78 GLY B N 1
ATOM 3351 C CA . GLY B 1 86 ? 85.044 -16.585 -5.124 1.00 33.55 78 GLY B CA 1
ATOM 3352 C C . GLY B 1 86 ? 83.714 -16.088 -5.666 1.00 33.06 78 GLY B C 1
ATOM 3353 O O . GLY B 1 86 ? 83.676 -15.120 -6.429 1.00 32.47 78 GLY B O 1
ATOM 3354 N N . PRO B 1 87 ? 82.612 -16.746 -5.274 1.00 33.07 79 PRO B N 1
ATOM 3355 C CA . PRO B 1 87 ? 81.292 -16.419 -5.815 1.00 33.50 79 PRO B CA 1
ATOM 3356 C C . PRO B 1 87 ? 80.819 -15.013 -5.456 1.00 32.87 79 PRO B C 1
ATOM 3357 O O . PRO B 1 87 ? 81.173 -14.481 -4.402 1.00 32.61 79 PRO B O 1
ATOM 3361 N N . THR B 1 88 ? 80.032 -14.426 -6.349 1.00 33.07 80 THR B N 1
ATOM 3362 C CA . THR B 1 88 ? 79.428 -13.122 -6.122 1.00 32.95 80 THR B CA 1
ATOM 3363 C C . THR B 1 88 ? 78.386 -13.215 -5.012 1.00 33.45 80 THR B C 1
ATOM 3364 O O . THR B 1 88 ? 77.457 -14.020 -5.106 1.00 34.19 80 THR B O 1
ATOM 3368 N N . PRO B 1 89 ? 78.528 -12.389 -3.960 1.00 34.55 81 PRO B N 1
ATOM 3369 C CA . PRO B 1 89 ? 77.521 -12.349 -2.896 1.00 34.20 81 PRO B CA 1
ATOM 3370 C C . PRO B 1 89 ? 76.115 -12.100 -3.436 1.00 35.49 81 PRO B C 1
ATOM 3371 O O . PRO B 1 89 ? 75.953 -11.386 -4.426 1.00 35.54 81 PRO B O 1
ATOM 3375 N N . LEU B 1 90 ? 75.115 -12.673 -2.775 1.00 36.08 82 LEU B N 1
ATOM 3376 C CA . LEU B 1 90 ? 73.719 -12.492 -3.170 1.00 37.50 82 LEU B CA 1
ATOM 3377 C C . LEU B 1 90 ? 73.139 -11.165 -2.670 1.00 37.23 82 LEU B C 1
ATOM 3378 O O . LEU B 1 90 ? 72.072 -10.747 -3.121 1.00 37.85 82 LEU B O 1
ATOM 3383 N N . ASP B 1 91 ? 73.831 -10.519 -1.731 1.00 36.80 83 ASP B N 1
ATOM 3384 C CA . ASP B 1 91 ? 73.395 -9.242 -1.160 1.00 36.13 83 ASP B CA 1
ATOM 3385 C C . ASP B 1 91 ? 74.624 -8.492 -0.648 1.00 34.93 83 ASP B C 1
ATOM 3386 O O . ASP B 1 91 ? 75.595 -9.121 -0.217 1.00 34.48 83 ASP B O 1
ATOM 3391 N N . TRP B 1 92 ? 74.597 -7.160 -0.691 1.00 33.82 84 TRP B N 1
ATOM 3392 C CA . TRP B 1 92 ? 75.705 -6.375 -0.131 1.00 33.87 84 TRP B CA 1
ATOM 3393 C C . TRP B 1 92 ? 75.843 -6.633 1.371 1.00 35.05 84 TRP B C 1
ATOM 3394 O O . TRP B 1 92 ? 76.944 -6.576 1.910 1.00 34.56 84 TRP B O 1
ATOM 3405 N N . ARG B 1 93 ? 74.722 -6.923 2.029 1.00 37.10 85 ARG B N 1
ATOM 3406 C CA . ARG B 1 93 ? 74.703 -7.284 3.450 1.00 39.77 85 ARG B CA 1
ATOM 3407 C C . ARG B 1 93 ? 75.432 -8.589 3.783 1.00 40.78 85 ARG B C 1
ATOM 3408 O O . ARG B 1 93 ? 75.913 -8.757 4.901 1.00 41.74 85 ARG B O 1
ATOM 3416 N N . GLU B 1 94 ? 75.488 -9.517 2.832 1.00 42.43 86 GLU B N 1
ATOM 3417 C CA . GLU B 1 94 ? 76.104 -10.820 3.073 1.00 43.84 86 GLU B CA 1
ATOM 3418 C C . GLU B 1 94 ? 77.607 -10.776 2.822 1.00 42.21 86 GLU B C 1
ATOM 3419 O O . GLU B 1 94 ? 78.043 -10.309 1.774 1.00 39.99 86 GLU B O 1
ATOM 3425 N N . PRO B 1 95 ? 78.406 -11.284 3.775 1.00 42.45 87 PRO B N 1
ATOM 3426 C CA . PRO B 1 95 ? 79.852 -11.227 3.591 1.00 41.72 87 PRO B CA 1
ATOM 3427 C C . PRO B 1 95 ? 80.280 -12.161 2.464 1.00 39.29 87 PRO B C 1
ATOM 3428 O O . PRO B 1 95 ? 79.675 -13.216 2.296 1.00 38.86 87 PRO B O 1
ATOM 3432 N N . PRO B 1 96 ? 81.299 -11.771 1.677 1.00 38.44 88 PRO B N 1
ATOM 3433 C CA . PRO B 1 96 ? 81.731 -12.657 0.599 1.00 37.98 88 PRO B CA 1
ATOM 3434 C C . PRO B 1 96 ? 82.347 -13.950 1.127 1.00 37.70 88 PRO B C 1
ATOM 3435 O O . PRO B 1 96 ? 82.856 -13.976 2.243 1.00 37.31 88 PRO B O 1
ATOM 3439 N N . ARG B 1 97 ? 82.294 -15.012 0.327 1.00 38.63 89 ARG B N 1
ATOM 3440 C CA . ARG B 1 97 ? 82.914 -16.288 0.695 1.00 38.67 89 ARG B CA 1
ATOM 3441 C C . ARG B 1 97 ? 84.422 -16.119 0.894 1.00 37.57 89 ARG B C 1
ATOM 3442 O O . ARG B 1 97 ? 84.985 -16.628 1.861 1.00 37.45 89 ARG B O 1
ATOM 3450 N N . GLU B 1 98 ? 85.063 -15.408 -0.032 1.00 35.85 90 GLU B N 1
ATOM 3451 C CA . GLU B 1 98 ? 86.512 -15.193 0.003 1.00 35.17 90 GLU B CA 1
ATOM 3452 C C . GLU B 1 98 ? 86.847 -13.754 0.389 1.00 34.22 90 GLU B C 1
ATOM 3453 O O . GLU B 1 98 ? 86.090 -12.839 0.072 1.00 32.97 90 GLU B O 1
ATOM 3459 N N . PRO B 1 99 ? 87.991 -13.548 1.068 1.00 33.69 91 PRO B N 1
ATOM 3460 C CA . PRO B 1 99 ? 88.424 -12.202 1.445 1.00 33.52 91 PRO B CA 1
ATOM 3461 C C . PRO B 1 99 ? 89.087 -11.422 0.301 1.00 32.86 91 PRO B C 1
ATOM 3462 O O . PRO B 1 99 ? 89.449 -10.261 0.483 1.00 33.61 91 PRO B O 1
ATOM 3466 N N . GLU B 1 100 ? 89.228 -12.059 -0.860 1.00 31.53 92 GLU B N 1
ATOM 3467 C CA . GLU B 1 100 ? 89.961 -11.513 -1.995 1.00 31.03 92 GLU B CA 1
ATOM 3468 C C . GLU B 1 100 ? 89.439 -10.151 -2.485 1.00 30.11 92 GLU B C 1
ATOM 3469 O O . GLU B 1 100 ? 90.234 -9.278 -2.819 1.00 29.18 92 GLU B O 1
ATOM 3475 N N . SER B 1 101 ? 88.122 -9.963 -2.520 1.00 29.24 93 SER B N 1
ATOM 3476 C CA . SER B 1 101 ? 87.551 -8.716 -3.051 1.00 29.43 93 SER B CA 1
ATOM 3477 C C . SER B 1 101 ? 87.953 -7.479 -2.241 1.00 30.47 93 SER B C 1
ATOM 3478 O O . SER B 1 101 ? 87.977 -6.369 -2.776 1.00 29.05 93 SER B O 1
ATOM 3481 N N . GLU B 1 102 ? 88.259 -7.673 -0.959 1.00 31.23 94 GLU B N 1
ATOM 3482 C CA . GLU B 1 102 ? 88.736 -6.584 -0.108 1.00 32.43 94 GLU B CA 1
ATOM 3483 C C . GLU B 1 102 ? 90.104 -6.040 -0.541 1.00 32.22 94 GLU B C 1
ATOM 3484 O O . GLU B 1 102 ? 90.386 -4.853 -0.350 1.00 32.63 94 GLU B O 1
ATOM 3490 N N . VAL B 1 103 ? 90.942 -6.892 -1.130 1.00 31.16 95 VAL B N 1
ATOM 3491 C CA . VAL B 1 103 ? 92.211 -6.439 -1.696 1.00 30.31 95 VAL B CA 1
ATOM 3492 C C . VAL B 1 103 ? 91.949 -5.375 -2.763 1.00 29.78 95 VAL B C 1
ATOM 3493 O O . VAL B 1 103 ? 92.631 -4.356 -2.819 1.00 27.92 95 VAL B O 1
ATOM 3497 N N . HIS B 1 104 ? 90.945 -5.613 -3.601 1.00 29.70 96 HIS B N 1
ATOM 3498 C CA . HIS B 1 104 ? 90.622 -4.687 -4.680 1.00 29.41 96 HIS B CA 1
ATOM 3499 C C . HIS B 1 104 ? 89.858 -3.456 -4.171 1.00 29.27 96 HIS B C 1
ATOM 3500 O O . HIS B 1 104 ? 89.902 -2.399 -4.804 1.00 29.41 96 HIS B O 1
ATOM 3507 N N . GLU B 1 105 ? 89.171 -3.586 -3.034 1.00 29.07 97 GLU B N 1
ATOM 3508 C CA . GLU B 1 105 ? 88.625 -2.420 -2.323 1.00 29.59 97 GLU B CA 1
ATOM 3509 C C . GLU B 1 105 ? 89.747 -1.461 -1.907 1.00 29.26 97 GLU B C 1
ATOM 3510 O O . GLU B 1 105 ? 89.573 -0.243 -1.957 1.00 29.39 97 GLU B O 1
ATOM 3516 N N . VAL B 1 106 ? 90.889 -2.015 -1.494 1.00 28.50 98 VAL B N 1
ATOM 3517 C CA . VAL B 1 106 ? 92.043 -1.198 -1.120 1.00 28.12 98 VAL B CA 1
ATOM 3518 C C . VAL B 1 106 ? 92.492 -0.365 -2.315 1.00 27.84 98 VAL B C 1
ATOM 3519 O O . VAL B 1 106 ? 92.710 0.840 -2.180 1.00 27.01 98 VAL B O 1
ATOM 3523 N N . PHE B 1 107 ? 92.619 -1.009 -3.476 1.00 27.34 99 PHE B N 1
ATOM 3524 C CA . PHE B 1 107 ? 92.996 -0.319 -4.711 1.00 27.77 99 PHE B CA 1
ATOM 3525 C C . PHE B 1 107 ? 92.088 0.872 -4.974 1.00 27.86 99 PHE B C 1
ATOM 3526 O O . PHE B 1 107 ? 92.551 1.965 -5.302 1.00 27.95 99 PHE B O 1
ATOM 3534 N N . LEU B 1 108 ? 90.791 0.637 -4.841 1.00 27.79 100 LEU B N 1
ATOM 3535 C CA . LEU B 1 108 ? 89.800 1.669 -5.058 1.00 28.43 100 LEU B CA 1
ATOM 3536 C C . LEU B 1 108 ? 89.978 2.790 -4.035 1.00 28.44 100 LEU B C 1
ATOM 3537 O O . LEU B 1 108 ? 89.989 3.969 -4.389 1.00 28.35 100 LEU B O 1
ATOM 3542 N N . THR B 1 109 ? 90.148 2.410 -2.771 1.00 27.90 101 THR B N 1
ATOM 3543 C CA . THR B 1 109 ? 90.303 3.378 -1.692 1.00 28.20 101 THR B CA 1
ATOM 3544 C C . THR B 1 109 ? 91.578 4.220 -1.865 1.00 27.63 101 THR B C 1
ATOM 3545 O O . THR B 1 109 ? 91.564 5.421 -1.594 1.00 27.45 101 THR B O 1
ATOM 3549 N N . LEU B 1 110 ? 92.662 3.607 -2.337 1.00 27.07 102 LEU B N 1
ATOM 3550 C CA . LEU B 1 110 ? 93.901 4.350 -2.597 1.00 27.46 102 LEU B CA 1
ATOM 3551 C C . LEU B 1 110 ? 93.746 5.303 -3.782 1.00 26.62 102 LEU B C 1
ATOM 3552 O O . LEU B 1 110 ? 94.202 6.445 -3.719 1.00 26.89 102 LEU B O 1
ATOM 3557 N N . ALA B 1 111 ? 93.078 4.843 -4.841 1.00 25.93 103 ALA B N 1
ATOM 3558 C CA . ALA B 1 111 ? 92.801 5.674 -6.020 1.00 25.36 103 ALA B CA 1
ATOM 3559 C C . ALA B 1 111 ? 92.043 6.967 -5.687 1.00 25.28 103 ALA B C 1
ATOM 3560 O O . ALA B 1 111 ? 92.279 8.005 -6.318 1.00 25.29 103 ALA B O 1
ATOM 3562 N N . THR B 1 112 ? 91.143 6.911 -4.702 1.00 24.82 104 THR B N 1
ATOM 3563 C CA . THR B 1 112 ? 90.381 8.100 -4.300 1.00 24.72 104 THR B CA 1
ATOM 3564 C C . THR B 1 112 ? 91.267 9.202 -3.733 1.00 24.76 104 THR B C 1
ATOM 3565 O O . THR B 1 112 ? 90.927 10.373 -3.845 1.00 25.98 104 THR B O 1
ATOM 3569 N N . ALA B 1 113 ? 92.394 8.834 -3.126 1.00 25.81 105 ALA B N 1
ATOM 3570 C CA . ALA B 1 113 ? 93.294 9.818 -2.516 1.00 26.07 105 ALA B CA 1
ATOM 3571 C C . ALA B 1 113 ? 93.798 10.845 -3.530 1.00 26.13 105 ALA B C 1
ATOM 3572 O O . ALA B 1 113 ? 93.984 12.017 -3.197 1.00 25.15 105 ALA B O 1
ATOM 3574 N N . HIS B 1 114 ? 93.995 10.396 -4.768 1.00 25.76 106 HIS B N 1
ATOM 3575 C CA . HIS B 1 114 ? 94.481 11.258 -5.843 1.00 26.47 106 HIS B CA 1
ATOM 3576 C C . HIS B 1 114 ? 93.375 12.089 -6.506 1.00 26.73 106 HIS B C 1
ATOM 3577 O O . HIS B 1 114 ? 93.657 12.883 -7.406 1.00 27.15 106 HIS B O 1
ATOM 3584 N N . LEU B 1 115 ? 92.128 11.900 -6.071 1.00 26.53 107 LEU B N 1
ATOM 3585 C CA . LEU B 1 115 ? 90.980 12.637 -6.603 1.00 27.00 107 LEU B CA 1
ATOM 3586 C C . LEU B 1 115 ? 90.329 13.583 -5.585 1.00 27.30 107 LEU B C 1
ATOM 3587 O O . LEU B 1 115 ? 89.819 14.636 -5.968 1.00 27.83 107 LEU B O 1
ATOM 3592 N N . GLY B 1 116 ? 90.338 13.213 -4.304 1.00 27.22 108 GLY B N 1
ATOM 3593 C CA . GLY B 1 116 ? 89.718 14.033 -3.262 1.00 26.92 108 GLY B CA 1
ATOM 3594 C C . GLY B 1 116 ? 89.442 13.258 -1.987 1.00 26.49 108 GLY B C 1
ATOM 3595 O O . GLY B 1 116 ? 90.202 12.363 -1.632 1.00 26.67 108 GLY B O 1
ATOM 3596 N N . ASP B 1 117 ? 88.354 13.611 -1.299 1.00 26.47 109 ASP B N 1
ATOM 3597 C CA . ASP B 1 117 ? 87.974 12.979 -0.027 1.00 25.58 109 ASP B CA 1
ATOM 3598 C C . ASP B 1 117 ? 86.941 11.875 -0.258 1.00 24.96 109 ASP B C 1
ATOM 3599 O O . ASP B 1 117 ? 85.819 12.155 -0.693 1.00 24.04 109 ASP B O 1
ATOM 3604 N N . ILE B 1 118 ? 87.307 10.626 0.032 1.00 25.17 110 ILE B N 1
ATOM 3605 C CA . ILE B 1 118 ? 86.339 9.518 -0.026 1.00 24.98 110 ILE B CA 1
ATOM 3606 C C . ILE B 1 118 ? 85.247 9.752 1.022 1.00 24.44 110 ILE B C 1
ATOM 3607 O O . ILE B 1 118 ? 85.536 10.227 2.119 1.00 25.33 110 ILE B O 1
ATOM 3612 N N . PHE B 1 119 ? 83.997 9.449 0.679 1.00 23.68 111 PHE B N 1
ATOM 3613 C CA . PHE B 1 119 ? 82.889 9.603 1.629 1.00 23.55 111 PHE B CA 1
ATOM 3614 C C . PHE B 1 119 ? 81.780 8.577 1.396 1.00 23.99 111 PHE B C 1
ATOM 3615 O O . PHE B 1 119 ? 81.796 7.848 0.411 1.00 23.89 111 PHE B O 1
ATOM 3623 N N . GLY B 1 120 ? 80.831 8.521 2.326 1.00 25.23 112 GLY B N 1
ATOM 3624 C CA . GLY B 1 120 ? 79.693 7.601 2.238 1.00 25.66 112 GLY B CA 1
ATOM 3625 C C . GLY B 1 120 ? 78.380 8.239 2.644 1.00 26.16 112 GLY B C 1
ATOM 3626 O O . GLY B 1 120 ? 78.325 9.428 2.961 1.00 27.12 112 GLY B O 1
ATOM 3627 N N . TRP B 1 121 ? 77.319 7.440 2.617 1.00 27.09 113 TRP B N 1
ATOM 3628 C CA . TRP B 1 121 ? 75.976 7.884 2.977 1.00 27.84 113 TRP B CA 1
ATOM 3629 C C . TRP B 1 121 ? 75.399 6.924 4.011 1.00 28.85 113 TRP B C 1
ATOM 3630 O O . TRP B 1 121 ? 75.464 5.710 3.821 1.00 27.34 113 TRP B O 1
ATOM 3641 N N . SER B 1 122 ? 74.809 7.461 5.079 1.00 29.52 114 SER B N 1
ATOM 3642 C CA . SER B 1 122 ? 74.105 6.627 6.066 1.00 30.86 114 SER B CA 1
ATOM 3643 C C . SER B 1 122 ? 72.959 5.835 5.440 1.00 29.76 114 SER B C 1
ATOM 3644 O O . SER B 1 122 ? 72.642 4.738 5.892 1.00 29.61 114 SER B O 1
ATOM 3647 N N . THR B 1 123 ? 72.353 6.402 4.400 1.00 29.53 115 THR B N 1
ATOM 3648 C CA . THR B 1 123 ? 71.203 5.806 3.728 1.00 29.11 115 THR B CA 1
ATOM 3649 C C . THR B 1 123 ? 71.549 4.850 2.575 1.00 29.45 115 THR B C 1
ATOM 3650 O O . THR B 1 123 ? 70.654 4.448 1.827 1.00 30.07 115 THR B O 1
ATOM 3654 N N . LEU B 1 124 ? 72.827 4.495 2.416 1.00 29.96 116 LEU B N 1
ATOM 3655 C CA . LEU B 1 124 ? 73.243 3.508 1.410 1.00 30.01 116 LEU B CA 1
ATOM 3656 C C . LEU B 1 124 ? 74.284 2.541 1.976 1.00 29.36 116 LEU B C 1
ATOM 3657 O O . LEU B 1 124 ? 75.289 2.958 2.555 1.00 28.19 116 LEU B O 1
ATOM 3662 N N . GLN B 1 125 ? 74.025 1.249 1.791 1.00 28.43 117 GLN B N 1
ATOM 3663 C CA . GLN B 1 125 ? 74.887 0.171 2.285 1.00 28.68 117 GLN B CA 1
ATOM 3664 C C . GLN B 1 125 ? 75.514 0.430 3.662 1.00 29.31 117 GLN B C 1
ATOM 3665 O O . GLN B 1 125 ? 76.717 0.274 3.845 1.00 29.20 117 GLN B O 1
ATOM 3671 N N . ASN B 1 126 ? 74.679 0.823 4.623 1.00 30.90 118 ASN B N 1
ATOM 3672 C CA . ASN B 1 126 ? 75.092 0.951 6.022 1.00 32.14 118 ASN B CA 1
ATOM 3673 C C . ASN B 1 126 ? 76.214 1.973 6.238 1.00 31.25 118 ASN B C 1
ATOM 3674 O O . ASN B 1 126 ? 77.021 1.831 7.152 1.00 30.62 118 ASN B O 1
ATOM 3679 N N . GLY B 1 127 ? 76.269 3.002 5.399 1.00 30.50 119 GLY B N 1
ATOM 3680 C CA . GLY B 1 127 ? 77.324 4.006 5.505 1.00 30.54 119 GLY B CA 1
ATOM 3681 C C . GLY B 1 127 ? 78.711 3.514 5.140 1.00 30.75 119 GLY B C 1
ATOM 3682 O O . GLY B 1 127 ? 79.701 4.105 5.566 1.00 31.91 119 GLY B O 1
ATOM 3683 N N . ARG B 1 128 ? 78.789 2.453 4.338 1.00 29.88 120 ARG B N 1
ATOM 3684 C CA . ARG B 1 128 ? 80.073 1.896 3.917 1.00 30.25 120 ARG B CA 1
ATOM 3685 C C . ARG B 1 128 ? 80.780 2.790 2.892 1.00 28.76 120 ARG B C 1
ATOM 3686 O O . ARG B 1 128 ? 80.135 3.397 2.035 1.00 27.91 120 ARG B O 1
ATOM 3694 N N . LEU B 1 129 ? 82.106 2.855 2.988 1.00 28.14 121 LEU B N 1
ATOM 3695 C CA . LEU B 1 129 ? 82.920 3.695 2.106 1.00 28.37 121 LEU B CA 1
ATOM 3696 C C . LEU B 1 129 ? 83.200 3.041 0.753 1.00 28.39 121 LEU B C 1
ATOM 3697 O O . LEU B 1 129 ? 83.561 3.728 -0.206 1.00 28.77 121 LEU B O 1
ATOM 3702 N N . VAL B 1 130 ? 83.058 1.719 0.681 1.00 28.05 122 VAL B N 1
ATOM 3703 C CA . VAL B 1 130 ? 83.105 1.010 -0.593 1.00 27.93 122 VAL B CA 1
ATOM 3704 C C . VAL B 1 130 ? 81.854 0.145 -0.739 1.00 28.16 122 VAL B C 1
ATOM 3705 O O . VAL B 1 130 ? 81.548 -0.673 0.130 1.00 27.76 122 VAL B O 1
ATOM 3709 N N . HIS B 1 131 ? 81.130 0.359 -1.837 1.00 27.07 123 HIS B N 1
ATOM 3710 C CA . HIS B 1 131 ? 79.880 -0.332 -2.114 1.00 26.45 123 HIS B CA 1
ATOM 3711 C C . HIS B 1 131 ? 80.120 -1.544 -2.994 1.00 26.53 123 HIS B C 1
ATOM 3712 O O . HIS B 1 131 ? 81.085 -1.590 -3.757 1.00 25.42 123 HIS B O 1
ATOM 3719 N N . ASP B 1 132 ? 79.224 -2.519 -2.883 1.00 26.36 124 ASP B N 1
ATOM 3720 C CA . ASP B 1 132 ? 79.175 -3.636 -3.811 1.00 26.99 124 ASP B CA 1
ATOM 3721 C C . ASP B 1 132 ? 78.048 -3.402 -4.803 1.00 27.49 124 ASP B C 1
ATOM 3722 O O . ASP B 1 132 ? 76.904 -3.201 -4.406 1.00 27.60 124 ASP B O 1
ATOM 3727 N N . VAL B 1 133 ? 78.383 -3.393 -6.090 1.00 28.20 125 VAL B N 1
ATOM 3728 C CA . VAL B 1 133 ? 77.383 -3.300 -7.145 1.00 28.50 125 VAL B CA 1
ATOM 3729 C C . VAL B 1 133 ? 77.150 -4.713 -7.654 1.00 28.81 125 VAL B C 1
ATOM 3730 O O . VAL B 1 133 ? 78.038 -5.323 -8.241 1.00 28.27 125 VAL B O 1
ATOM 3734 N N . LEU B 1 134 ? 75.955 -5.231 -7.389 1.00 30.54 126 LEU B N 1
ATOM 3735 C CA . LEU B 1 134 ? 75.587 -6.590 -7.760 1.00 31.92 126 LEU B CA 1
ATOM 3736 C C . LEU B 1 134 ? 74.076 -6.749 -7.648 1.00 32.64 126 LEU B C 1
ATOM 3737 O O . LEU B 1 134 ? 73.430 -5.980 -6.938 1.00 34.31 126 LEU B O 1
ATOM 3742 N N . PRO B 1 135 ? 73.501 -7.730 -8.362 1.00 33.72 127 PRO B N 1
ATOM 3743 C CA . PRO B 1 135 ? 72.047 -7.898 -8.317 1.00 34.54 127 PRO B CA 1
ATOM 3744 C C . PRO B 1 135 ? 71.586 -8.536 -7.009 1.00 35.60 127 PRO B C 1
ATOM 3745 O O . PRO B 1 135 ? 72.299 -9.371 -6.457 1.00 35.48 127 PRO B O 1
ATOM 3749 N N . VAL B 1 136 ? 70.405 -8.148 -6.525 1.00 36.85 128 VAL B N 1
ATOM 3750 C CA . VAL B 1 136 ? 69.876 -8.662 -5.253 1.00 38.23 128 VAL B CA 1
ATOM 3751 C C . VAL B 1 136 ? 68.407 -9.076 -5.398 1.00 39.42 128 VAL B C 1
ATOM 3752 O O . VAL B 1 136 ? 67.598 -8.285 -5.886 1.00 40.42 128 VAL B O 1
ATOM 3756 N N . PRO B 1 137 ? 68.050 -10.306 -4.956 1.00 41.06 129 PRO B N 1
ATOM 3757 C CA . PRO B 1 137 ? 66.662 -10.771 -5.076 1.00 41.56 129 PRO B CA 1
ATOM 3758 C C . PRO B 1 137 ? 65.647 -9.813 -4.449 1.00 41.67 129 PRO B C 1
ATOM 3759 O O . PRO B 1 137 ? 65.912 -9.242 -3.393 1.00 41.37 129 PRO B O 1
ATOM 3763 N N . SER B 1 138 ? 64.505 -9.645 -5.117 1.00 43.07 130 SER B N 1
ATOM 3764 C CA . SER B 1 138 ? 63.450 -8.688 -4.729 1.00 44.38 130 SER B CA 1
ATOM 3765 C C . SER B 1 138 ? 63.736 -7.237 -5.139 1.00 44.65 130 SER B C 1
ATOM 3766 O O . SER B 1 138 ? 62.981 -6.339 -4.766 1.00 45.24 130 SER B O 1
ATOM 3769 N N . HIS B 1 139 ? 64.810 -7.002 -5.892 1.00 44.31 131 HIS B N 1
ATOM 3770 C CA . HIS B 1 139 ? 65.129 -5.655 -6.360 1.00 44.76 131 HIS B CA 1
ATOM 3771 C C . HIS B 1 139 ? 65.362 -5.605 -7.871 1.00 43.31 131 HIS B C 1
ATOM 3772 O O . HIS B 1 139 ? 65.899 -4.621 -8.384 1.00 43.75 131 HIS B O 1
ATOM 3779 N N . GLU B 1 140 ? 64.913 -6.640 -8.583 1.00 40.10 132 GLU B N 1
ATOM 3780 C CA . GLU B 1 140 ? 65.131 -6.757 -10.028 1.00 39.20 132 GLU B CA 1
ATOM 3781 C C . GLU B 1 140 ? 64.542 -5.577 -10.815 1.00 38.57 132 GLU B C 1
ATOM 3782 O O . GLU B 1 140 ? 65.115 -5.153 -11.818 1.00 38.05 132 GLU B O 1
ATOM 3788 N N . ASN B 1 141 ? 63.404 -5.056 -10.356 1.00 37.37 133 ASN B N 1
ATOM 3789 C CA . ASN B 1 141 ? 62.726 -3.939 -11.025 1.00 37.52 133 ASN B CA 1
ATOM 3790 C C . ASN B 1 141 ? 63.141 -2.546 -10.536 1.00 36.77 133 ASN B C 1
ATOM 3791 O O . ASN B 1 141 ? 62.617 -1.543 -11.022 1.00 36.18 133 ASN B O 1
ATOM 3796 N N . ASP B 1 142 ? 64.072 -2.479 -9.585 1.00 36.59 134 ASP B N 1
ATOM 3797 C CA . ASP B 1 142 ? 64.490 -1.200 -9.007 1.00 36.20 134 ASP B CA 1
ATOM 3798 C C . ASP B 1 142 ? 65.420 -0.430 -9.943 1.00 35.39 134 ASP B C 1
ATOM 3799 O O . ASP B 1 142 ? 66.218 -1.018 -10.669 1.00 34.31 134 ASP B O 1
ATOM 3804 N N . GLN B 1 143 ? 65.305 0.894 -9.909 1.00 35.40 135 GLN B N 1
ATOM 3805 C CA . GLN B 1 143 ? 66.275 1.779 -10.547 1.00 35.49 135 GLN B CA 1
ATOM 3806 C C . GLN B 1 143 ? 67.430 2.023 -9.579 1.00 35.21 135 GLN B C 1
ATOM 3807 O O . GLN B 1 143 ? 67.539 3.083 -8.958 1.00 33.71 135 GLN B O 1
ATOM 3813 N N . SER B 1 144 ? 68.278 1.009 -9.447 1.00 34.88 136 SER B N 1
ATOM 3814 C CA . SER B 1 144 ? 69.428 1.065 -8.557 1.00 34.61 136 SER B CA 1
ATOM 3815 C C . SER B 1 144 ? 70.507 0.121 -9.066 1.00 34.03 136 SER B C 1
ATOM 3816 O O . SER B 1 144 ? 70.289 -0.621 -10.025 1.00 33.00 136 SER B O 1
ATOM 3819 N N . GLY B 1 145 ? 71.663 0.145 -8.408 1.00 33.56 137 GLY B N 1
ATOM 3820 C CA . GLY B 1 145 ? 72.760 -0.754 -8.736 1.00 33.51 137 GLY B CA 1
ATOM 3821 C C . GLY B 1 145 ? 72.477 -2.223 -8.461 1.00 34.11 137 GLY B C 1
ATOM 3822 O O . GLY B 1 145 ? 73.260 -3.086 -8.862 1.00 34.05 137 GLY B O 1
ATOM 3823 N N . HIS B 1 146 ? 71.368 -2.510 -7.775 1.00 33.74 138 HIS B N 1
ATOM 3824 C CA . HIS B 1 146 ? 70.975 -3.884 -7.460 1.00 34.01 138 HIS B CA 1
ATOM 3825 C C . HIS B 1 146 ? 69.862 -4.434 -8.360 1.00 33.76 138 HIS B C 1
ATOM 3826 O O . HIS B 1 146 ? 69.424 -5.571 -8.181 1.00 33.44 138 HIS B O 1
ATOM 3833 N N . GLY B 1 147 ? 69.423 -3.639 -9.335 1.00 33.84 139 GLY B N 1
ATOM 3834 C CA . GLY B 1 147 ? 68.419 -4.083 -10.303 1.00 33.57 139 GLY B CA 1
ATOM 3835 C C . GLY B 1 147 ? 68.994 -4.862 -11.475 1.00 33.65 139 GLY B C 1
ATOM 3836 O O . GLY B 1 147 ? 70.213 -4.912 -11.673 1.00 31.88 139 GLY B O 1
ATOM 3837 N N . THR B 1 148 ? 68.097 -5.489 -12.237 1.00 34.12 140 THR B N 1
ATOM 3838 C CA . THR B 1 148 ? 68.444 -6.187 -13.482 1.00 34.70 140 THR B CA 1
ATOM 3839 C C . THR B 1 148 ? 67.750 -5.583 -14.709 1.00 35.16 140 THR B C 1
ATOM 3840 O O . THR B 1 148 ? 68.180 -5.803 -15.840 1.00 34.68 140 THR B O 1
ATOM 3844 N N . VAL B 1 149 ? 66.666 -4.844 -14.477 1.00 36.61 141 VAL B N 1
ATOM 3845 C CA . VAL B 1 149 ? 66.037 -4.004 -15.503 1.00 37.93 141 VAL B CA 1
ATOM 3846 C C . VAL B 1 149 ? 67.001 -2.872 -15.887 1.00 37.52 141 VAL B C 1
ATOM 3847 O O . VAL B 1 149 ? 67.895 -2.534 -15.110 1.00 36.28 141 VAL B O 1
ATOM 3851 N N . GLU B 1 150 ? 66.845 -2.315 -17.087 1.00 37.45 142 GLU B N 1
ATOM 3852 C CA . GLU B 1 150 ? 67.723 -1.236 -17.547 1.00 37.99 142 GLU B CA 1
ATOM 3853 C C . GLU B 1 150 ? 67.781 -0.098 -16.527 1.00 35.95 142 GLU B C 1
ATOM 3854 O O . GLU B 1 150 ? 66.750 0.405 -16.075 1.00 34.26 142 GLU B O 1
ATOM 3860 N N . LEU B 1 151 ? 69.000 0.288 -16.165 1.00 34.20 143 LEU B N 1
ATOM 3861 C CA . LEU B 1 151 ? 69.211 1.377 -15.223 1.00 33.24 143 LEU B CA 1
ATOM 3862 C C . LEU B 1 151 ? 69.272 2.685 -16.003 1.00 32.33 143 LEU B C 1
ATOM 3863 O O . LEU B 1 151 ? 70.255 2.953 -16.696 1.00 32.06 143 LEU B O 1
ATOM 3868 N N . ALA B 1 152 ? 68.212 3.483 -15.904 1.00 31.17 144 ALA B N 1
ATOM 3869 C CA . ALA B 1 152 ? 68.153 4.767 -16.596 1.00 30.81 144 ALA B CA 1
ATOM 3870 C C . ALA B 1 152 ? 69.357 5.620 -16.211 1.00 29.80 144 ALA B C 1
ATOM 3871 O O . ALA B 1 152 ? 69.751 5.649 -15.047 1.00 30.98 144 ALA B O 1
ATOM 3873 N N . TRP B 1 153 ? 69.949 6.294 -17.191 1.00 29.10 145 TRP B N 1
ATOM 3874 C CA . TRP B 1 153 ? 71.148 7.095 -16.930 1.00 28.43 145 TRP B CA 1
ATOM 3875 C C . TRP B 1 153 ? 70.832 8.310 -16.071 1.00 28.14 145 TRP B C 1
ATOM 3876 O O . TRP B 1 153 ? 69.723 8.833 -16.098 1.00 27.93 145 TRP B O 1
ATOM 3887 N N . HIS B 1 154 ? 71.826 8.751 -15.306 1.00 27.90 146 HIS B N 1
ATOM 3888 C CA . HIS B 1 154 ? 71.619 9.779 -14.299 1.00 27.50 146 HIS B CA 1
ATOM 3889 C C . HIS B 1 154 ? 72.937 10.324 -13.771 1.00 26.66 146 HIS B C 1
ATOM 3890 O O . HIS B 1 154 ? 73.980 9.692 -13.913 1.00 25.87 146 HIS B O 1
ATOM 3897 N N . THR B 1 155 ? 72.867 11.500 -13.155 1.00 26.52 147 THR B N 1
ATOM 3898 C CA . THR B 1 155 ? 73.946 12.004 -12.317 1.00 27.14 147 THR B CA 1
ATOM 3899 C C . THR B 1 155 ? 73.875 11.242 -10.997 1.00 27.93 147 THR B C 1
ATOM 3900 O O . THR B 1 155 ? 72.785 11.069 -10.442 1.00 28.06 147 THR B O 1
ATOM 3904 N N . GLU B 1 156 ? 75.019 10.789 -10.493 1.00 28.22 148 GLU B N 1
ATOM 3905 C CA . GLU B 1 156 ? 75.047 10.075 -9.214 1.00 29.19 148 GLU B CA 1
ATOM 3906 C C . GLU B 1 156 ? 74.541 10.985 -8.096 1.00 28.22 148 GLU B C 1
ATOM 3907 O O . GLU B 1 156 ? 75.052 12.091 -7.907 1.00 27.18 148 GLU B O 1
ATOM 3913 N N . ASP B 1 157 ? 73.524 10.515 -7.374 1.00 27.84 149 ASP B N 1
ATOM 3914 C CA . ASP B 1 157 ? 72.884 11.292 -6.312 1.00 27.80 149 ASP B CA 1
ATOM 3915 C C . ASP B 1 157 ? 72.529 12.713 -6.754 1.00 27.79 149 ASP B C 1
ATOM 3916 O O .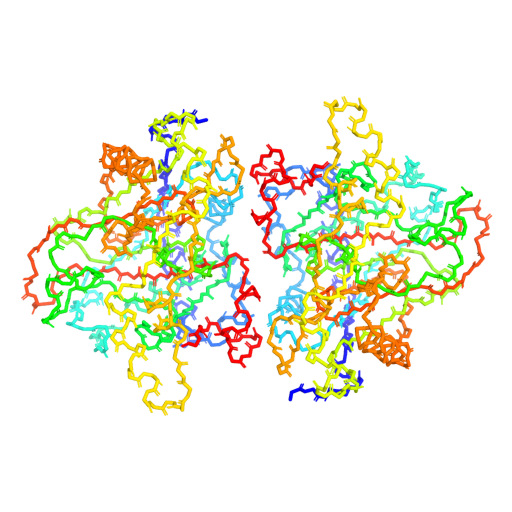 ASP B 1 157 ? 72.745 13.669 -6.007 1.00 27.66 149 ASP B O 1
ATOM 3921 N N . GLY B 1 158 ? 71.961 12.838 -7.954 1.00 27.79 150 GLY B N 1
ATOM 3922 C CA . GLY B 1 158 ? 71.721 14.141 -8.588 1.00 27.86 150 GLY B CA 1
ATOM 3923 C C . GLY B 1 158 ? 70.911 15.127 -7.765 1.00 28.26 150 GLY B C 1
ATOM 3924 O O . GLY B 1 158 ? 71.082 16.341 -7.887 1.00 28.57 150 GLY B O 1
ATOM 3925 N N . PHE B 1 159 ? 70.017 14.598 -6.936 1.00 28.94 151 PHE B N 1
ATOM 3926 C CA . PHE B 1 159 ? 69.179 15.411 -6.050 1.00 28.73 151 PHE B CA 1
ATOM 3927 C C . PHE B 1 159 ? 69.962 16.181 -4.990 1.00 28.63 151 PHE B C 1
ATOM 3928 O O . PHE B 1 159 ? 69.578 17.296 -4.631 1.00 29.12 151 PHE B O 1
ATOM 3936 N N . HIS B 1 160 ? 71.051 15.589 -4.500 1.00 28.94 152 HIS B N 1
ATOM 3937 C CA . HIS B 1 160 ? 71.752 16.088 -3.314 1.00 29.05 152 HIS B CA 1
ATOM 3938 C C . HIS B 1 160 ? 72.798 17.153 -3.667 1.00 28.13 152 HIS B C 1
ATOM 3939 O O . HIS B 1 160 ? 73.619 16.939 -4.560 1.00 28.37 152 HIS B O 1
ATOM 3946 N N . PRO B 1 161 ? 72.793 18.293 -2.947 1.00 27.76 153 PRO B N 1
ATOM 3947 C CA . PRO B 1 161 ? 73.773 19.347 -3.240 1.00 27.76 153 PRO B CA 1
ATOM 3948 C C . PRO B 1 161 ? 75.220 18.921 -2.982 1.00 27.20 153 PRO B C 1
ATOM 3949 O O . PRO B 1 161 ? 76.135 19.468 -3.591 1.00 26.73 153 PRO B O 1
ATOM 3953 N N . TYR B 1 162 ? 75.407 17.970 -2.072 1.00 26.95 154 TYR B N 1
ATOM 3954 C CA . TYR B 1 162 ? 76.722 17.413 -1.752 1.00 27.36 154 TYR B CA 1
ATOM 3955 C C . TYR B 1 162 ? 76.967 16.029 -2.368 1.00 26.35 154 TYR B C 1
ATOM 3956 O O . TYR B 1 162 ? 77.733 15.231 -1.828 1.00 25.60 154 TYR B O 1
ATOM 3965 N N . ARG B 1 163 ? 76.338 15.762 -3.512 1.00 26.11 155 ARG B N 1
ATOM 3966 C CA . ARG B 1 163 ? 76.650 14.578 -4.321 1.00 26.22 155 ARG B CA 1
ATOM 3967 C C . ARG B 1 163 ? 78.124 14.581 -4.714 1.00 25.94 155 ARG B C 1
ATOM 3968 O O . ARG B 1 163 ? 78.791 15.618 -4.650 1.00 26.66 155 ARG B O 1
ATOM 3976 N N . CYS B 1 164 ? 78.623 13.430 -5.137 1.00 25.05 156 CYS B N 1
ATOM 3977 C CA . CYS B 1 164 ? 80.050 13.273 -5.397 1.00 25.33 156 CYS B CA 1
ATOM 3978 C C . CYS B 1 164 ? 80.532 14.057 -6.617 1.00 24.94 156 CYS B C 1
ATOM 3979 O O . CYS B 1 164 ? 79.758 14.360 -7.530 1.00 24.59 156 CYS B O 1
ATOM 3982 N N . ASP B 1 165 ? 81.820 14.383 -6.604 1.00 24.33 157 ASP B N 1
ATOM 3983 C CA . ASP B 1 165 ? 82.503 14.939 -7.764 1.00 23.88 157 ASP B CA 1
ATOM 3984 C C . ASP B 1 165 ? 82.964 13.832 -8.701 1.00 24.10 157 ASP B C 1
ATOM 3985 O O . ASP B 1 165 ? 82.869 13.971 -9.922 1.00 23.12 157 ASP B O 1
ATOM 3990 N N . TYR B 1 166 ? 83.468 12.740 -8.127 1.00 24.03 158 TYR B N 1
ATOM 3991 C CA . TYR B 1 166 ? 83.960 11.617 -8.913 1.00 24.91 158 TYR B CA 1
ATOM 3992 C C . TYR B 1 166 ? 83.361 10.308 -8.406 1.00 24.73 158 TYR B C 1
ATOM 3993 O O . TYR B 1 166 ? 83.264 10.081 -7.196 1.00 23.81 158 TYR B O 1
ATOM 4002 N N . LEU B 1 167 ? 82.942 9.477 -9.355 1.00 24.71 159 LEU B N 1
ATOM 4003 C CA . LEU B 1 167 ? 82.377 8.158 -9.094 1.00 24.90 159 LEU B CA 1
ATOM 4004 C C . LEU B 1 167 ? 83.339 7.132 -9.683 1.00 24.99 159 LEU B C 1
ATOM 4005 O O . LEU B 1 167 ? 83.721 7.233 -10.850 1.00 24.90 159 LEU B O 1
ATOM 4010 N N . LEU B 1 168 ? 83.730 6.158 -8.870 1.00 25.05 160 LEU B N 1
ATOM 4011 C CA . LEU B 1 168 ? 84.681 5.130 -9.272 1.00 25.12 160 LEU B CA 1
ATOM 4012 C C . LEU B 1 168 ? 83.989 3.773 -9.320 1.00 25.56 160 LEU B C 1
ATOM 4013 O O . LEU B 1 168 ? 83.389 3.354 -8.333 1.00 25.36 160 LEU B O 1
ATOM 4018 N N . LEU B 1 169 ? 84.078 3.101 -10.467 1.00 25.82 161 LEU B N 1
ATOM 4019 C CA . LEU B 1 169 ? 83.529 1.758 -10.645 1.00 26.17 16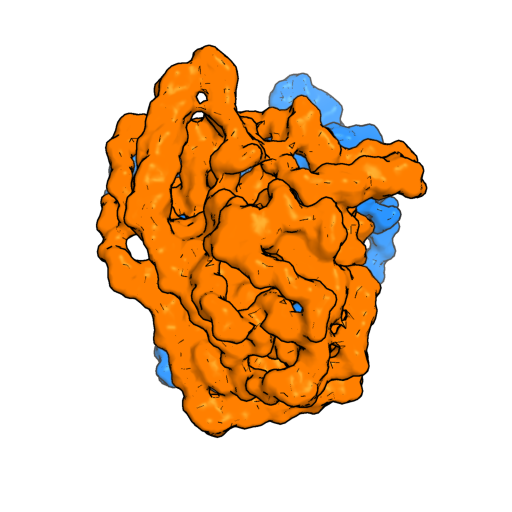1 LEU B CA 1
ATOM 4020 C C . LEU B 1 169 ? 84.651 0.816 -11.042 1.00 26.48 161 LEU B C 1
ATOM 4021 O O . LEU B 1 169 ? 85.335 1.047 -12.040 1.00 27.23 161 LEU B O 1
ATOM 4026 N N . LEU B 1 170 ? 84.848 -0.233 -10.251 1.00 26.32 162 LEU B N 1
ATOM 4027 C CA . LEU B 1 170 ? 85.886 -1.224 -10.503 1.00 26.52 162 LEU B CA 1
ATOM 4028 C C . LEU B 1 170 ? 85.235 -2.572 -10.804 1.00 27.49 162 LEU B C 1
ATOM 4029 O O . LEU B 1 170 ? 84.535 -3.133 -9.956 1.00 27.47 162 LEU B O 1
ATOM 4034 N N . GLY B 1 171 ? 85.462 -3.084 -12.010 1.00 28.25 163 GLY B N 1
ATOM 4035 C CA . GLY B 1 171 ? 84.923 -4.384 -12.401 1.00 28.69 163 GLY B CA 1
ATOM 4036 C C . GLY B 1 171 ? 85.655 -5.515 -11.701 1.00 28.97 163 GLY B C 1
ATOM 4037 O O . GLY B 1 171 ? 86.884 -5.555 -11.711 1.00 29.30 163 GLY B O 1
ATOM 4038 N N . LEU B 1 172 ? 84.902 -6.420 -11.075 1.00 29.50 164 LEU B N 1
ATOM 4039 C CA . LEU B 1 172 ? 85.465 -7.675 -10.551 1.00 29.75 164 LEU B CA 1
ATOM 4040 C C . LEU B 1 172 ? 84.997 -8.906 -11.340 1.00 30.27 164 LEU B C 1
ATOM 4041 O O . LEU B 1 172 ? 85.783 -9.822 -11.589 1.00 29.71 164 LEU B O 1
ATOM 4046 N N . ARG B 1 173 ? 83.720 -8.926 -11.719 1.00 30.47 165 ARG B N 1
ATOM 4047 C CA . ARG B 1 173 ? 83.166 -10.011 -12.528 1.00 30.71 165 ARG B CA 1
ATOM 4048 C C . ARG B 1 173 ? 82.069 -9.468 -13.440 1.00 31.21 165 ARG B C 1
ATOM 4049 O O . ARG B 1 173 ? 81.199 -8.711 -12.996 1.00 30.18 165 ARG B O 1
ATOM 4057 N N . ASN B 1 174 ? 82.127 -9.848 -14.715 1.00 31.88 166 ASN B N 1
ATOM 4058 C CA . ASN B 1 174 ? 81.131 -9.436 -15.702 1.00 33.32 166 ASN B CA 1
ATOM 4059 C C . ASN B 1 174 ? 81.164 -10.386 -16.899 1.00 34.54 166 ASN B C 1
ATOM 4060 O O . ASN B 1 174 ? 81.578 -10.009 -17.990 1.00 34.54 166 ASN B O 1
ATOM 4065 N N . HIS B 1 175 ? 80.726 -11.624 -16.676 1.00 36.56 167 HIS B N 1
ATOM 4066 C CA . HIS B 1 175 ? 80.849 -12.688 -17.683 1.00 37.83 167 HIS B CA 1
ATOM 4067 C C . HIS B 1 175 ? 80.036 -12.407 -18.946 1.00 38.10 167 HIS B C 1
ATOM 4068 O O . HIS B 1 175 ? 80.450 -12.771 -20.045 1.00 38.13 167 HIS B O 1
ATOM 4075 N N . ASP B 1 176 ? 78.888 -11.754 -18.785 1.00 38.49 168 ASP B N 1
ATOM 4076 C CA . ASP B 1 176 ? 77.990 -11.470 -19.905 1.00 38.88 168 ASP B CA 1
ATOM 4077 C C . ASP B 1 176 ? 78.251 -10.118 -20.585 1.00 38.18 168 ASP B C 1
ATOM 4078 O O . ASP B 1 176 ? 77.497 -9.723 -21.480 1.00 36.20 168 ASP B O 1
ATOM 4083 N N . ALA B 1 177 ? 79.312 -9.421 -20.169 1.00 37.14 169 ALA B N 1
ATOM 4084 C CA . ALA B 1 177 ? 79.736 -8.166 -20.808 1.00 36.53 169 ALA B CA 1
ATOM 4085 C C . ALA B 1 177 ? 78.640 -7.092 -20.802 1.00 35.10 169 ALA B C 1
ATOM 4086 O O . ALA B 1 177 ? 78.417 -6.408 -21.805 1.00 35.45 169 ALA B O 1
ATOM 4088 N N . VAL B 1 178 ? 77.973 -6.941 -19.662 1.00 33.49 170 VAL B N 1
ATOM 4089 C CA . VAL B 1 178 ? 76.917 -5.945 -19.517 1.00 32.56 170 VAL B CA 1
ATOM 4090 C C . VAL B 1 178 ? 77.554 -4.552 -19.545 1.00 32.20 170 VAL B C 1
ATOM 4091 O O . VAL B 1 178 ? 78.407 -4.249 -18.713 1.00 31.68 170 VAL B O 1
ATOM 4095 N N . PRO B 1 179 ? 77.150 -3.706 -20.510 1.00 32.06 171 PRO B N 1
ATOM 4096 C CA . PRO B 1 179 ? 77.791 -2.407 -20.664 1.00 31.58 171 PRO B CA 1
ATOM 4097 C C . PRO B 1 179 ? 77.301 -1.350 -19.677 1.00 30.59 171 PRO B C 1
ATOM 4098 O O . PRO B 1 179 ? 76.132 -1.347 -19.287 1.00 30.18 171 PRO B O 1
ATOM 4102 N N . THR B 1 180 ? 78.215 -0.470 -19.285 1.00 30.35 172 THR B N 1
ATOM 4103 C CA . THR B 1 180 ? 77.885 0.774 -18.606 1.00 29.97 172 THR B CA 1
ATOM 4104 C C . THR B 1 180 ? 77.752 1.852 -19.680 1.00 30.40 172 THR B C 1
ATOM 4105 O O . THR B 1 180 ? 78.658 2.033 -20.491 1.00 30.86 172 THR B O 1
ATOM 4109 N N . GLY B 1 181 ? 76.625 2.554 -19.701 1.00 30.49 173 GLY B N 1
ATOM 4110 C CA . GLY B 1 181 ? 76.439 3.676 -20.615 1.00 30.05 173 GLY B CA 1
ATOM 4111 C C . GLY B 1 181 ? 76.960 4.958 -19.993 1.00 30.02 173 GLY B C 1
ATOM 4112 O O . GLY B 1 181 ? 76.768 5.179 -18.799 1.00 28.80 173 GLY B O 1
ATOM 4113 N N . VAL B 1 182 ? 77.633 5.790 -20.790 1.00 29.72 174 VAL B N 1
ATOM 4114 C CA . VAL B 1 182 ? 78.072 7.116 -20.343 1.00 29.96 174 VAL B CA 1
ATOM 4115 C C . VAL B 1 182 ? 77.873 8.166 -21.437 1.00 29.66 174 VAL B C 1
ATOM 4116 O O . VAL B 1 182 ? 78.090 7.890 -22.611 1.00 29.82 174 VAL B O 1
ATOM 4120 N N . ALA B 1 183 ? 77.440 9.360 -21.039 1.00 29.39 175 ALA B N 1
ATOM 4121 C CA . ALA B 1 183 ? 77.309 10.497 -21.950 1.00 30.49 175 ALA B CA 1
ATOM 4122 C C . ALA B 1 183 ? 77.790 11.762 -21.249 1.00 30.26 175 ALA B C 1
ATOM 4123 O O . ALA B 1 183 ? 77.481 11.979 -20.074 1.00 29.40 175 ALA B O 1
ATOM 4125 N N . GLY B 1 184 ? 78.530 12.594 -21.978 1.00 29.99 176 GLY B N 1
ATOM 4126 C CA . GLY B 1 184 ? 79.153 13.790 -21.410 1.00 29.98 176 GLY B CA 1
ATOM 4127 C C . GLY B 1 184 ? 78.485 15.083 -21.830 1.00 30.53 176 GLY B C 1
ATOM 4128 O O . GLY B 1 184 ? 78.173 15.278 -23.010 1.00 30.88 176 GLY B O 1
ATOM 4129 N N . VAL B 1 185 ? 78.284 15.978 -20.864 1.00 30.47 177 VAL B N 1
ATOM 4130 C CA . VAL B 1 185 ? 77.729 17.308 -21.135 1.00 30.97 177 VAL B CA 1
ATOM 4131 C C . VAL B 1 185 ? 78.590 18.134 -22.113 1.00 31.70 177 VAL B C 1
ATOM 4132 O O . VAL B 1 185 ? 78.064 19.002 -22.814 1.00 30.02 177 VAL B O 1
ATOM 4136 N N . ASP B 1 186 ? 79.896 17.858 -22.169 1.00 32.52 178 ASP B N 1
ATOM 4137 C CA . ASP B 1 186 ? 80.789 18.562 -23.102 1.00 33.22 178 ASP B CA 1
ATOM 4138 C C . ASP B 1 186 ? 80.484 18.235 -24.573 1.00 34.75 178 ASP B C 1
ATOM 4139 O O . ASP B 1 186 ? 80.822 19.022 -25.456 1.00 34.63 178 ASP B O 1
ATOM 4144 N N . GLN B 1 187 ? 79.840 17.091 -24.825 1.00 35.75 179 GLN B N 1
ATOM 4145 C CA . GLN B 1 187 ? 79.532 16.628 -26.186 1.00 36.16 179 GLN B CA 1
ATOM 4146 C C . GLN B 1 187 ? 78.111 16.984 -26.665 1.00 37.17 179 GLN B C 1
ATOM 4147 O O . GLN B 1 187 ? 77.711 16.601 -27.768 1.00 37.08 179 GLN B O 1
ATOM 4153 N N . VAL B 1 188 ? 77.362 17.721 -25.848 1.00 36.59 180 VAL B N 1
ATOM 4154 C CA . VAL B 1 188 ? 75.952 18.003 -26.118 1.00 37.25 180 VAL B CA 1
ATOM 4155 C C . VAL B 1 188 ? 75.769 19.184 -27.086 1.00 38.18 180 VAL B C 1
ATOM 4156 O O . VAL B 1 188 ? 76.377 20.241 -26.912 1.00 36.86 180 VAL B O 1
ATOM 4160 N N . VAL B 1 189 ? 74.931 18.979 -28.103 1.00 39.08 181 VAL B N 1
ATOM 4161 C CA . VAL B 1 189 ? 74.460 20.051 -28.989 1.00 40.26 181 VAL B CA 1
ATOM 4162 C C . VAL B 1 189 ? 73.164 20.610 -28.414 1.00 41.40 181 VAL B C 1
ATOM 4163 O O . VAL B 1 189 ? 72.204 19.872 -28.218 1.00 43.05 181 VAL B O 1
ATOM 4167 N N . LEU B 1 190 ? 73.120 21.913 -28.159 1.00 43.08 182 LEU B N 1
ATOM 4168 C CA . LEU B 1 190 ? 71.990 22.497 -27.445 1.00 43.85 182 LEU B CA 1
ATOM 4169 C C . LEU B 1 190 ? 71.905 23.999 -27.695 1.00 44.72 182 LEU B C 1
ATOM 4170 O O . LEU B 1 190 ? 72.917 24.696 -27.647 1.00 45.12 182 LEU B O 1
ATOM 4175 N N . SER B 1 191 ? 70.696 24.495 -27.952 1.00 45.32 183 SER B N 1
ATOM 4176 C CA . SER B 1 191 ? 70.506 25.906 -28.281 1.00 46.08 183 SER B CA 1
ATOM 4177 C C . SER B 1 191 ? 70.783 26.799 -27.079 1.00 47.13 183 SER B C 1
ATOM 4178 O O . SER B 1 191 ? 70.661 26.364 -25.931 1.00 46.21 183 SER B O 1
ATOM 4181 N N . ASP B 1 192 ? 71.151 28.048 -27.357 1.00 48.22 184 ASP B N 1
ATOM 4182 C CA . ASP B 1 192 ? 71.402 29.037 -26.309 1.00 49.51 184 ASP B CA 1
ATOM 4183 C C . ASP B 1 192 ? 70.137 29.259 -25.479 1.00 49.45 184 ASP B C 1
ATOM 4184 O O . ASP B 1 192 ? 70.208 29.437 -24.263 1.00 49.44 184 ASP B O 1
ATOM 4189 N N . GLU B 1 193 ? 68.989 29.239 -26.154 1.00 49.91 185 GLU B N 1
ATOM 4190 C CA . GLU B 1 193 ? 67.675 29.327 -25.516 1.00 49.86 185 GLU B CA 1
ATOM 4191 C C . GLU B 1 193 ? 67.520 28.279 -24.410 1.00 47.18 185 GLU B C 1
ATOM 4192 O O . GLU B 1 193 ? 67.190 28.613 -23.271 1.00 45.57 185 GLU B O 1
ATOM 4198 N N . HIS B 1 194 ? 67.770 27.019 -24.754 1.00 45.06 186 HIS B N 1
ATOM 4199 C CA . HIS B 1 194 ? 67.629 25.910 -23.803 1.00 43.72 186 HIS B CA 1
ATOM 4200 C C . HIS B 1 194 ? 68.653 25.970 -22.670 1.00 42.68 186 HIS B C 1
ATOM 4201 O O . HIS B 1 194 ? 68.315 25.702 -21.516 1.00 42.25 186 HIS B O 1
ATOM 4208 N N . ARG B 1 195 ? 69.894 26.326 -23.000 1.00 41.86 187 ARG B N 1
ATOM 4209 C CA . ARG B 1 195 ? 70.959 26.450 -21.994 1.00 41.87 187 ARG B CA 1
ATOM 4210 C C . ARG B 1 195 ? 70.611 27.441 -20.884 1.00 41.46 187 ARG B C 1
ATOM 4211 O O . ARG B 1 195 ? 70.850 27.168 -19.705 1.00 40.32 187 ARG B O 1
ATOM 4219 N N . GLU B 1 196 ? 70.045 28.585 -21.262 1.00 40.82 188 GLU B N 1
ATOM 4220 C CA . GLU B 1 196 ? 69.689 29.622 -20.291 1.00 41.31 188 GLU B CA 1
ATOM 4221 C C . GLU B 1 196 ? 68.565 29.167 -19.357 1.00 39.15 188 GLU B C 1
ATOM 4222 O O . GLU B 1 196 ? 68.600 29.458 -18.163 1.00 39.65 188 GLU B O 1
ATOM 4228 N N . VAL B 1 197 ? 67.582 28.452 -19.898 1.00 38.24 189 VAL B N 1
ATOM 4229 C CA . VAL B 1 197 ? 66.475 27.922 -19.093 1.00 37.76 189 VAL B CA 1
ATOM 4230 C C . VAL B 1 197 ? 66.967 26.838 -18.122 1.00 37.69 189 VAL B C 1
ATOM 4231 O O . VAL B 1 197 ? 66.595 26.827 -16.941 1.00 37.47 189 VAL B O 1
ATOM 4235 N N . LEU B 1 198 ? 67.814 25.944 -18.623 1.00 37.37 190 LEU B N 1
ATOM 4236 C CA . LEU B 1 198 ? 68.414 24.888 -17.797 1.00 36.84 190 LEU B CA 1
ATOM 4237 C C . LEU B 1 198 ? 69.369 25.422 -16.721 1.00 36.85 190 LEU B C 1
ATOM 4238 O O . LEU B 1 198 ? 69.597 24.758 -15.712 1.00 36.38 190 LEU B O 1
ATOM 4243 N N . SER B 1 199 ? 69.913 26.619 -16.941 1.00 38.15 191 SER B N 1
ATOM 4244 C CA . SER B 1 199 ? 70.788 27.288 -15.970 1.00 38.17 191 SER B CA 1
ATOM 4245 C C . SER B 1 199 ? 70.036 27.990 -14.837 1.00 38.89 191 SER B C 1
ATOM 4246 O O . SER B 1 199 ? 70.655 28.459 -13.880 1.00 37.79 191 SER B O 1
ATOM 4249 N N . GLN B 1 200 ? 68.712 28.079 -14.952 1.00 39.64 192 GLN B N 1
ATOM 4250 C CA . GLN B 1 200 ? 67.878 28.682 -13.913 1.00 39.93 192 GLN B CA 1
ATOM 4251 C C . GLN B 1 200 ? 67.305 27.596 -12.997 1.00 39.04 192 GLN B C 1
ATOM 4252 O O . GLN B 1 200 ? 67.210 26.434 -13.397 1.00 37.00 192 GLN B O 1
ATOM 4258 N N . PRO B 1 201 ? 66.927 27.968 -11.757 1.00 38.83 193 PRO B N 1
ATOM 4259 C CA . PRO B 1 201 ? 66.372 26.978 -10.840 1.00 38.08 193 PRO B CA 1
ATOM 4260 C C . PRO B 1 201 ? 64.898 26.691 -11.136 1.00 37.41 193 PRO B C 1
ATOM 4261 O O . PRO B 1 201 ? 64.017 27.138 -10.402 1.00 36.30 193 PRO B O 1
ATOM 4265 N N . ARG B 1 202 ? 64.648 25.957 -12.218 1.00 37.14 194 ARG B N 1
ATOM 4266 C CA . ARG B 1 202 ? 63.288 25.618 -12.635 1.00 36.98 194 ARG B CA 1
ATOM 4267 C C . ARG B 1 202 ? 63.064 24.112 -12.669 1.00 36.13 194 ARG B C 1
ATOM 4268 O O . ARG B 1 202 ? 62.261 23.618 -13.467 1.00 34.55 194 ARG B O 1
ATOM 4276 N N . PHE B 1 203 ? 63.770 23.375 -11.816 1.00 35.55 195 PHE B N 1
ATOM 4277 C CA . PHE B 1 203 ? 63.695 21.920 -11.844 1.00 35.16 195 PHE B CA 1
ATOM 4278 C C . PHE B 1 203 ? 63.717 21.338 -10.441 1.00 34.92 195 PHE B C 1
ATOM 4279 O O . PHE B 1 203 ? 64.350 21.888 -9.538 1.00 33.31 195 PHE B O 1
ATOM 4287 N N . LEU B 1 204 ? 62.999 20.230 -10.275 1.00 34.69 196 LEU B N 1
ATOM 4288 C CA . LEU B 1 204 ? 62.937 19.512 -9.010 1.00 35.02 196 LEU B CA 1
ATOM 4289 C C . LEU B 1 204 ? 63.514 18.115 -9.204 1.00 34.38 196 LEU B C 1
ATOM 4290 O O . LEU B 1 204 ? 62.964 17.311 -9.953 1.00 34.84 196 LEU B O 1
ATOM 4295 N N . ILE B 1 205 ? 64.629 17.840 -8.535 1.00 34.06 197 ILE B N 1
ATOM 4296 C CA . ILE B 1 205 ? 65.276 16.533 -8.594 1.00 33.76 197 ILE B CA 1
ATOM 4297 C C . ILE B 1 205 ? 65.151 15.887 -7.219 1.00 33.76 197 ILE B C 1
ATOM 4298 O O . ILE B 1 205 ? 65.498 16.498 -6.209 1.00 32.59 197 ILE B O 1
ATOM 4303 N N . ARG B 1 206 ? 64.662 14.651 -7.189 1.00 34.21 198 ARG B N 1
ATOM 4304 C CA . ARG B 1 206 ? 64.314 13.981 -5.938 1.00 35.15 198 ARG B CA 1
ATOM 4305 C C . ARG B 1 206 ? 65.232 12.794 -5.690 1.00 33.90 198 ARG B C 1
ATOM 4306 O O . ARG B 1 206 ? 65.829 12.275 -6.634 1.00 32.90 198 ARG B O 1
ATOM 4314 N N . PRO B 1 207 ? 65.342 12.353 -4.421 1.00 33.05 199 PRO B N 1
ATOM 4315 C CA . PRO B 1 207 ? 66.123 11.150 -4.128 1.00 33.40 199 PRO B CA 1
ATOM 4316 C C . PRO B 1 207 ? 65.527 9.894 -4.758 1.00 33.65 199 PRO B C 1
ATOM 4317 O O . PRO B 1 207 ? 64.324 9.839 -5.028 1.00 33.73 199 PRO B O 1
ATOM 4321 N N . ASP B 1 208 ? 66.388 8.911 -5.000 1.00 33.52 200 ASP B N 1
ATOM 4322 C CA . ASP B 1 208 ? 65.983 7.648 -5.596 1.00 34.29 200 ASP B CA 1
ATOM 4323 C C . ASP B 1 208 ? 65.435 6.704 -4.539 1.00 35.06 200 ASP B C 1
ATOM 4324 O O . ASP B 1 208 ? 65.574 6.942 -3.335 1.00 34.87 200 ASP B O 1
ATOM 4329 N N . THR B 1 209 ? 64.834 5.619 -5.017 1.00 35.68 201 THR B N 1
ATOM 4330 C CA . THR B 1 209 ? 64.168 4.623 -4.175 1.00 35.54 201 THR B CA 1
ATOM 4331 C C . THR B 1 209 ? 65.034 4.093 -3.033 1.00 34.56 201 THR B C 1
ATOM 4332 O O . THR B 1 209 ? 64.566 3.984 -1.897 1.00 35.61 201 THR B O 1
ATOM 4336 N N . GLU B 1 210 ? 66.290 3.775 -3.332 1.00 34.02 202 GLU B N 1
ATOM 4337 C CA . GLU B 1 210 ? 67.175 3.146 -2.347 1.00 34.36 202 GLU B CA 1
ATOM 4338 C C . GLU B 1 210 ? 67.494 4.064 -1.162 1.00 34.30 202 GLU B C 1
ATOM 4339 O O . GLU B 1 210 ? 67.438 3.628 -0.008 1.00 33.94 202 GLU B O 1
ATOM 4345 N N . HIS B 1 211 ? 67.837 5.321 -1.450 1.00 33.16 203 HIS B N 1
ATOM 4346 C CA . HIS B 1 211 ? 68.035 6.329 -0.399 1.00 33.00 203 HIS B CA 1
ATOM 4347 C C . HIS B 1 211 ? 66.810 6.442 0.512 1.00 32.93 203 HIS B C 1
ATOM 4348 O O . HIS B 1 211 ? 66.941 6.432 1.731 1.00 32.16 203 HIS B O 1
ATOM 4355 N N . LEU B 1 212 ? 65.627 6.562 -0.086 1.00 34.20 204 LEU B N 1
ATOM 4356 C CA . LEU B 1 212 ? 64.394 6.750 0.687 1.00 36.20 204 LEU B CA 1
ATOM 4357 C C . LEU B 1 212 ? 64.060 5.557 1.587 1.00 37.70 204 LEU B C 1
ATOM 4358 O O . LEU B 1 212 ? 63.670 5.746 2.735 1.00 37.67 204 LEU B O 1
ATOM 4363 N N . ARG B 1 213 ? 64.230 4.342 1.069 1.00 39.16 205 ARG B N 1
ATOM 4364 C CA . ARG B 1 213 ? 64.029 3.116 1.851 1.00 41.49 205 ARG B CA 1
ATOM 4365 C C . ARG B 1 213 ? 64.695 3.203 3.229 1.00 41.18 205 ARG B C 1
ATOM 4366 O O . ARG B 1 213 ? 64.055 2.956 4.257 1.00 40.51 205 ARG B O 1
ATOM 4374 N N . HIS B 1 214 ? 65.976 3.566 3.238 1.00 39.98 206 HIS B N 1
ATOM 4375 C CA . HIS B 1 214 ? 66.769 3.608 4.468 1.00 39.06 206 HIS B CA 1
ATOM 4376 C C . HIS B 1 214 ? 66.576 4.889 5.274 1.00 38.36 206 HIS B C 1
ATOM 4377 O O . HIS B 1 214 ? 66.675 4.875 6.500 1.00 36.04 206 HIS B O 1
ATOM 4384 N N . ALA B 1 215 ? 66.306 5.993 4.584 1.00 38.71 207 ALA B N 1
ATOM 4385 C CA . ALA B 1 215 ? 65.968 7.251 5.246 1.00 40.03 207 ALA B CA 1
ATOM 4386 C C . ALA B 1 215 ? 64.771 7.071 6.183 1.00 41.32 207 ALA B C 1
ATOM 4387 O O . ALA B 1 215 ? 64.761 7.604 7.292 1.00 41.62 207 ALA B O 1
ATOM 4389 N N . ARG B 1 216 ? 63.783 6.298 5.736 1.00 43.17 208 ARG B N 1
ATOM 4390 C CA . ARG B 1 216 ? 62.545 6.077 6.496 1.00 44.14 208 ARG B CA 1
ATOM 4391 C C . ARG B 1 216 ? 62.845 5.399 7.833 1.00 43.05 208 ARG B C 1
ATOM 4392 O O . ARG B 1 216 ? 62.348 5.822 8.881 1.00 42.03 208 ARG B O 1
ATOM 4400 N N . THR B 1 217 ? 63.664 4.350 7.791 1.00 41.84 209 THR B N 1
ATOM 4401 C CA . THR B 1 217 ? 64.012 3.604 9.005 1.00 41.99 209 THR B CA 1
ATOM 4402 C C . THR B 1 217 ? 64.994 4.351 9.919 1.00 42.29 209 THR B C 1
ATOM 4403 O O . THR B 1 217 ? 64.965 4.169 11.140 1.00 41.80 209 THR B O 1
ATOM 4407 N N . LEU B 1 218 ? 65.848 5.194 9.339 1.00 41.79 210 LEU B N 1
ATOM 4408 C CA . LEU B 1 218 ? 66.772 6.013 10.137 1.00 42.10 210 LEU B CA 1
ATOM 4409 C C . LEU B 1 218 ? 66.041 7.070 10.971 1.00 41.74 210 LEU B C 1
ATOM 4410 O O . LEU B 1 218 ? 66.436 7.350 12.103 1.00 39.96 210 LEU B O 1
ATOM 4415 N N . ALA B 1 219 ? 64.986 7.651 10.405 1.00 43.04 211 ALA B N 1
ATOM 4416 C CA . ALA B 1 219 ? 64.150 8.608 11.128 1.00 44.72 211 ALA B CA 1
ATOM 4417 C C . ALA B 1 219 ? 63.373 7.938 12.269 1.00 46.99 211 ALA B C 1
ATOM 4418 O O . ALA B 1 219 ? 63.002 8.598 13.239 1.00 46.92 211 ALA B O 1
ATOM 4420 N N . ALA B 1 220 ? 63.124 6.634 12.144 1.00 49.01 212 ALA B N 1
ATOM 4421 C CA . ALA B 1 220 ? 62.479 5.857 13.204 1.00 50.23 212 ALA B CA 1
ATOM 4422 C C . ALA B 1 220 ? 63.435 5.605 14.368 1.00 51.38 212 ALA B C 1
ATOM 4423 O O . ALA B 1 220 ? 63.110 5.898 15.520 1.00 52.00 212 ALA B O 1
ATOM 4425 N N . ASP B 1 221 ? 64.613 5.067 14.060 1.00 52.63 213 ASP B N 1
ATOM 4426 C CA . ASP B 1 221 ? 65.628 4.779 15.077 1.00 54.18 213 ASP B CA 1
ATOM 4427 C C . ASP B 1 221 ? 66.071 6.049 15.804 1.00 55.30 213 ASP B C 1
ATOM 4428 O O . ASP B 1 221 ? 66.353 6.017 17.002 1.00 55.35 213 ASP B O 1
ATOM 4433 N N . ARG B 1 222 ? 66.150 7.152 15.062 1.00 55.26 214 ARG B N 1
ATOM 4434 C CA . ARG B 1 222 ? 66.444 8.462 15.629 1.00 55.69 214 ARG B CA 1
ATOM 4435 C C . ARG B 1 222 ? 65.133 9.137 16.008 1.00 56.15 214 ARG B C 1
ATOM 4436 O O . ARG B 1 222 ? 64.051 8.591 15.780 1.00 56.48 214 ARG B O 1
ATOM 4444 N N . GLY B 1 223 ? 65.233 10.324 16.591 1.00 56.14 215 GLY B N 1
ATOM 4445 C CA . GLY B 1 223 ? 64.063 11.149 16.859 1.00 56.54 215 GLY B CA 1
ATOM 4446 C C . GLY B 1 223 ? 63.732 12.062 15.696 1.00 56.80 215 GLY B C 1
ATOM 4447 O O . GLY B 1 223 ? 62.574 12.181 15.303 1.00 56.75 215 GLY B O 1
ATOM 4448 N N . SER B 1 224 ? 64.760 12.701 15.145 1.00 55.74 216 SER B N 1
ATOM 4449 C CA . SER B 1 224 ? 64.587 13.766 14.160 1.00 54.23 216 SER B CA 1
ATOM 4450 C C . SER B 1 224 ? 64.205 13.242 12.771 1.00 52.33 216 SER B C 1
ATOM 4451 O O . SER B 1 224 ? 64.426 12.066 12.465 1.00 51.42 216 SER B O 1
ATOM 4454 N N . PRO B 1 225 ? 63.633 14.120 11.922 1.00 48.80 217 PRO B N 1
ATOM 4455 C CA . PRO B 1 225 ? 63.371 13.725 10.540 1.00 46.65 217 PRO B CA 1
ATOM 4456 C C . PRO B 1 225 ? 64.664 13.718 9.727 1.00 43.93 217 PRO B C 1
ATOM 4457 O O . PRO B 1 225 ? 65.657 14.321 10.142 1.00 43.61 217 PRO B O 1
ATOM 4461 N N . HIS B 1 226 ? 64.649 13.032 8.589 1.00 40.73 218 HIS B N 1
ATOM 4462 C CA . HIS B 1 226 ? 65.855 12.849 7.780 1.00 38.57 218 HIS B CA 1
ATOM 4463 C C . HIS B 1 226 ? 65.873 13.830 6.611 1.00 37.29 218 HIS B C 1
ATOM 4464 O O . HIS B 1 226 ? 64.851 14.043 5.963 1.00 36.24 218 HIS B O 1
ATOM 4471 N N . ALA B 1 227 ? 67.035 14.427 6.344 1.00 36.96 219 ALA B N 1
ATOM 4472 C CA . ALA B 1 227 ? 67.163 15.446 5.286 1.00 36.95 219 ALA B CA 1
ATOM 4473 C C . ALA B 1 227 ? 66.750 14.918 3.913 1.00 36.04 219 ALA B C 1
ATOM 4474 O O . ALA B 1 227 ? 66.131 15.630 3.121 1.00 34.98 219 ALA B O 1
ATOM 4476 N N . VAL B 1 228 ? 67.121 13.672 3.642 1.00 36.36 220 VAL B N 1
ATOM 4477 C CA . VAL B 1 228 ? 66.744 12.981 2.411 1.00 37.33 220 VAL B CA 1
ATOM 4478 C C . VAL B 1 228 ? 65.225 12.879 2.263 1.00 37.16 220 VAL B C 1
ATOM 4479 O O . VAL B 1 228 ? 64.696 13.110 1.177 1.00 37.23 220 VAL B O 1
ATOM 4483 N N . GLN B 1 229 ? 64.529 12.541 3.347 1.00 38.44 221 GLN B N 1
ATOM 4484 C CA . GLN B 1 229 ? 63.065 12.505 3.334 1.00 39.07 221 GLN B CA 1
ATOM 4485 C C . GLN B 1 229 ? 62.495 13.883 2.998 1.00 39.35 221 GLN B C 1
ATOM 4486 O O . GLN B 1 229 ? 61.576 14.003 2.184 1.00 39.76 221 GLN B O 1
ATOM 4492 N N . LEU B 1 230 ? 63.055 14.918 3.617 1.00 39.50 222 LEU B N 1
ATOM 4493 C CA . LEU B 1 230 ? 62.663 16.299 3.324 1.00 40.20 222 LEU B CA 1
ATOM 4494 C C . LEU B 1 230 ? 62.913 16.678 1.862 1.00 39.52 222 LEU B C 1
ATOM 4495 O O . LEU B 1 230 ? 62.150 17.457 1.287 1.00 39.81 222 LEU B O 1
ATOM 4500 N N . MET B 1 231 ? 63.974 16.134 1.264 1.00 38.78 223 MET B N 1
ATOM 4501 C CA . MET B 1 231 ? 64.301 16.428 -0.139 1.00 38.46 223 MET B CA 1
ATOM 4502 C C . MET B 1 231 ? 63.313 15.782 -1.112 1.00 38.17 223 MET B C 1
ATOM 4503 O O . MET B 1 231 ? 63.125 16.274 -2.224 1.00 39.20 223 MET B O 1
ATOM 4508 N N . GLN B 1 232 ? 62.689 14.682 -0.696 1.00 38.72 224 GLN B N 1
ATOM 4509 C CA . GLN B 1 232 ? 61.600 14.080 -1.470 1.00 38.77 224 GLN B CA 1
ATOM 4510 C C . GLN B 1 232 ? 60.329 14.937 -1.374 1.00 39.23 224 GLN B C 1
ATOM 4511 O O . GLN B 1 232 ? 59.707 15.251 -2.392 1.00 37.49 224 GLN B O 1
ATOM 4517 N N . ASP B 1 233 ? 59.967 15.332 -0.156 1.00 40.37 225 ASP B N 1
ATOM 4518 C CA . ASP B 1 233 ? 58.684 15.998 0.087 1.00 42.54 225 ASP B CA 1
ATOM 4519 C C . ASP B 1 233 ? 58.680 17.467 -0.337 1.00 44.61 225 ASP B C 1
ATOM 4520 O O . ASP B 1 233 ? 57.730 17.928 -0.977 1.00 44.64 225 ASP B O 1
ATOM 4525 N N . GLU B 1 234 ? 59.739 18.192 0.016 1.00 46.59 226 GLU B N 1
ATOM 4526 C CA . GLU B 1 234 ? 59.877 19.605 -0.342 1.00 47.89 226 GLU B CA 1
ATOM 4527 C C . GLU B 1 234 ? 61.190 19.857 -1.092 1.00 46.82 226 GLU B C 1
ATOM 4528 O O . GLU B 1 234 ? 62.091 20.505 -0.559 1.00 45.35 226 GLU B O 1
ATOM 4534 N N . PRO B 1 235 ? 61.302 19.354 -2.337 1.00 47.63 227 PRO B N 1
ATOM 4535 C CA . PRO B 1 235 ? 62.541 19.574 -3.086 1.00 47.20 227 PRO B CA 1
ATOM 4536 C C . PRO B 1 235 ? 62.724 21.042 -3.461 1.00 47.36 227 PRO B C 1
ATOM 4537 O O . PRO B 1 235 ? 61.787 21.678 -3.943 1.00 48.34 227 PRO B O 1
ATOM 4541 N N . GLU B 1 236 ? 63.919 21.573 -3.231 1.00 46.61 228 GLU B N 1
ATOM 4542 C CA . GLU B 1 236 ? 64.209 22.964 -3.558 1.00 46.23 228 GLU B CA 1
ATOM 4543 C C . GLU B 1 236 ? 64.486 23.076 -5.060 1.00 43.47 228 GLU B C 1
ATOM 4544 O O . GLU B 1 236 ? 65.273 22.296 -5.602 1.00 42.11 228 GLU B O 1
ATOM 4550 N N . PRO B 1 237 ? 63.828 24.032 -5.746 1.00 41.43 229 PRO B N 1
ATOM 4551 C CA . PRO B 1 237 ? 64.117 24.240 -7.169 1.00 40.52 229 PRO B CA 1
ATOM 4552 C C . PRO B 1 237 ? 65.609 24.472 -7.425 1.00 38.28 229 PRO B C 1
ATOM 4553 O O . PRO B 1 237 ? 66.259 25.186 -6.663 1.00 37.53 229 PRO B O 1
ATOM 4557 N N . CYS B 1 238 ? 66.138 23.862 -8.481 1.00 37.21 230 CYS B N 1
ATOM 4558 C CA . CYS B 1 238 ? 67.559 23.955 -8.794 1.00 35.80 230 CYS B CA 1
ATOM 4559 C C . CYS B 1 238 ? 67.804 23.915 -10.300 1.00 34.98 230 CYS B C 1
ATOM 4560 O O . CYS B 1 238 ? 66.911 23.573 -11.085 1.00 35.75 230 CYS B O 1
ATOM 4563 N N . ALA B 1 239 ? 69.025 24.272 -10.690 1.00 32.68 231 ALA B N 1
ATOM 4564 C CA . ALA B 1 239 ? 69.425 24.305 -12.090 1.00 31.44 231 ALA B CA 1
ATOM 4565 C C . ALA B 1 239 ? 70.033 22.977 -12.518 1.00 30.15 231 ALA B C 1
ATOM 4566 O O . ALA B 1 239 ? 70.643 22.284 -11.710 1.00 30.87 231 ALA B O 1
ATOM 4568 N N . VAL B 1 240 ? 69.859 22.640 -13.794 1.00 29.31 232 VAL B N 1
ATOM 4569 C CA . VAL B 1 240 ? 70.417 21.418 -14.388 1.00 28.62 232 VAL B CA 1
ATOM 4570 C C . VAL B 1 240 ? 71.809 21.665 -14.986 1.00 28.82 232 VAL B C 1
ATOM 4571 O O . VAL B 1 240 ? 72.658 20.771 -14.986 1.00 27.72 232 VAL B O 1
ATOM 4575 N N . LEU B 1 241 ? 72.026 22.863 -15.523 1.00 29.02 233 LEU B N 1
ATOM 4576 C CA . LEU B 1 241 ? 73.354 23.285 -15.959 1.00 29.67 233 LEU B CA 1
ATOM 4577 C C . LEU B 1 241 ? 73.866 24.327 -14.971 1.00 29.87 233 LEU B C 1
ATOM 4578 O O . LEU B 1 241 ? 73.111 25.212 -14.559 1.00 30.53 233 LEU B O 1
ATOM 4583 N N . PHE B 1 242 ? 75.129 24.211 -14.570 1.00 28.66 234 PHE B N 1
ATOM 4584 C CA . PHE B 1 242 ? 75.720 25.162 -13.629 1.00 28.80 234 PHE B CA 1
ATOM 4585 C C . PHE B 1 242 ? 77.205 25.355 -13.916 1.00 29.81 234 PHE B C 1
ATOM 4586 O O . PHE B 1 242 ? 77.714 24.842 -14.918 1.00 30.63 234 PHE B O 1
ATOM 4594 N N . GLY B 1 243 ? 77.888 26.120 -13.066 1.00 30.25 235 GLY B N 1
ATOM 4595 C CA . GLY B 1 243 ? 79.282 26.475 -13.303 1.00 31.03 235 GLY B CA 1
ATOM 4596 C C . GLY B 1 243 ? 79.366 27.596 -14.321 1.00 31.66 235 GLY B C 1
ATOM 4597 O O . GLY B 1 243 ? 78.504 28.476 -14.350 1.00 30.89 235 GLY B O 1
ATOM 4598 N N . HIS B 1 244 ? 80.401 27.565 -15.159 1.00 32.78 236 HIS B N 1
ATOM 4599 C CA . HIS B 1 244 ? 80.588 28.583 -16.189 1.00 32.75 236 HIS B CA 1
ATOM 4600 C C . HIS B 1 244 ? 79.687 28.257 -17.385 1.00 32.89 236 HIS B C 1
ATOM 4601 O O . HIS B 1 244 ? 79.735 27.143 -17.898 1.00 31.52 236 HIS B O 1
ATOM 4608 N N . PRO B 1 245 ? 78.872 29.228 -17.841 1.00 34.04 237 PRO B N 1
ATOM 4609 C CA . PRO B 1 245 ? 77.909 28.948 -18.919 1.00 34.75 237 PRO B CA 1
ATOM 4610 C C . PRO B 1 245 ? 78.528 28.597 -20.282 1.00 34.05 237 PRO B C 1
ATOM 4611 O O . PRO B 1 245 ? 77.865 27.977 -21.106 1.00 33.98 237 PRO B O 1
ATOM 4615 N N . ASP B 1 246 ? 79.773 28.998 -20.518 1.00 34.33 238 ASP B N 1
ATOM 4616 C CA . ASP B 1 246 ? 80.481 28.656 -21.765 1.00 35.18 238 ASP B CA 1
ATOM 4617 C C . ASP B 1 246 ? 80.900 27.178 -21.845 1.00 34.36 238 ASP B C 1
ATOM 4618 O O . ASP B 1 246 ? 81.102 26.649 -22.938 1.00 34.93 238 ASP B O 1
ATOM 4623 N N . ARG B 1 247 ? 81.059 26.531 -20.692 1.00 32.69 239 ARG B N 1
ATOM 4624 C CA . ARG B 1 247 ? 81.243 25.076 -20.626 1.00 31.52 239 ARG B CA 1
ATOM 4625 C C . ARG B 1 247 ? 80.741 24.576 -19.265 1.00 30.29 239 ARG B C 1
ATOM 4626 O O . ARG B 1 247 ? 81.533 24.350 -18.348 1.00 29.10 239 ARG B O 1
ATOM 4634 N N . PRO B 1 248 ? 79.413 24.411 -19.134 1.00 29.41 240 PRO B N 1
ATOM 4635 C CA . PRO B 1 248 ? 78.788 24.158 -17.838 1.00 29.14 240 PRO B CA 1
ATOM 4636 C C . PRO B 1 248 ? 78.994 22.743 -17.314 1.00 28.57 240 PRO B C 1
ATOM 4637 O O . PRO B 1 248 ? 79.468 21.864 -18.042 1.00 28.06 240 PRO B O 1
ATOM 4641 N N . TYR B 1 249 ? 78.657 22.557 -16.040 1.00 28.06 241 TYR B N 1
ATOM 4642 C CA . TYR B 1 249 ? 78.569 21.240 -15.415 1.00 28.24 241 TYR B CA 1
ATOM 4643 C C . TYR B 1 249 ? 77.101 20.811 -15.424 1.00 28.80 241 TYR B C 1
ATOM 4644 O O . TYR B 1 249 ? 76.211 21.642 -15.633 1.00 28.09 241 TYR B O 1
ATOM 4653 N N . LEU B 1 250 ? 76.860 19.519 -15.189 1.00 28.63 242 LEU B N 1
ATOM 4654 C CA . LEU B 1 250 ? 75.539 18.905 -15.353 1.00 28.45 242 LEU B CA 1
ATOM 4655 C C . LEU B 1 250 ? 74.998 18.311 -14.043 1.00 29.03 242 LEU B C 1
ATOM 4656 O O . LEU B 1 250 ? 75.752 17.756 -13.245 1.00 29.42 242 LEU B O 1
ATOM 4661 N N . ARG B 1 251 ? 73.689 18.441 -13.841 1.00 28.91 243 ARG B N 1
ATOM 4662 C CA . ARG B 1 251 ? 72.986 17.878 -12.685 1.00 29.64 243 ARG B CA 1
ATOM 4663 C C . ARG B 1 251 ? 71.621 17.410 -13.173 1.00 29.40 243 ARG B C 1
ATOM 4664 O O . ARG B 1 251 ? 70.743 18.237 -13.419 1.00 29.95 243 ARG B O 1
ATOM 4672 N N . ILE B 1 252 ? 71.443 16.101 -13.336 1.00 28.80 244 ILE B N 1
ATOM 4673 C CA . ILE B 1 252 ? 70.225 15.576 -13.952 1.00 28.57 244 ILE B CA 1
ATOM 4674 C C . ILE B 1 252 ? 69.922 14.123 -13.548 1.00 28.53 244 ILE B C 1
ATOM 4675 O O . ILE B 1 252 ? 70.832 13.324 -13.329 1.00 27.93 244 ILE B O 1
ATOM 4680 N N . ASP B 1 253 ? 68.634 13.799 -13.441 1.00 28.84 245 ASP B N 1
ATOM 4681 C CA . ASP B 1 253 ? 68.185 12.441 -13.097 1.00 29.16 245 ASP B CA 1
ATOM 4682 C C . ASP B 1 253 ? 66.743 12.255 -13.577 1.00 30.14 245 ASP B C 1
ATOM 4683 O O . ASP B 1 253 ? 65.802 12.390 -12.789 1.00 30.66 245 ASP B O 1
ATOM 4688 N N . PRO B 1 254 ? 66.563 11.956 -14.875 1.00 30.69 246 PRO B N 1
ATOM 4689 C CA . PRO B 1 254 ? 65.237 11.868 -15.498 1.00 31.05 246 PRO B CA 1
ATOM 4690 C C . PRO B 1 254 ? 64.211 11.062 -14.701 1.00 30.86 246 PRO B C 1
ATOM 4691 O O . PRO B 1 254 ? 63.084 11.516 -14.525 1.00 30.88 246 PRO B O 1
ATOM 4695 N N . ALA B 1 255 ? 64.613 9.895 -14.204 1.00 30.96 247 ALA B N 1
ATOM 4696 C CA . ALA B 1 255 ? 63.699 8.986 -13.511 1.00 30.66 247 ALA B CA 1
ATOM 4697 C C . ALA B 1 255 ? 63.189 9.511 -12.163 1.00 31.11 247 ALA B C 1
ATOM 4698 O O . ALA B 1 255 ? 62.186 9.018 -11.655 1.00 29.96 247 ALA B O 1
ATOM 4700 N N . PHE B 1 256 ? 63.873 10.496 -11.583 1.00 31.22 248 PHE B N 1
ATOM 4701 C CA . PHE B 1 256 ? 63.457 11.069 -10.302 1.00 31.69 248 PHE B CA 1
ATOM 4702 C C . PHE B 1 256 ? 63.429 12.599 -10.324 1.00 32.22 248 PHE B C 1
ATOM 4703 O O . PHE B 1 256 ? 63.762 13.251 -9.330 1.00 32.78 248 PHE B O 1
ATOM 4711 N N . MET B 1 257 ? 63.018 13.171 -11.450 1.00 31.96 249 MET B N 1
ATOM 4712 C CA . MET B 1 257 ? 62.943 14.619 -11.572 1.00 33.27 249 MET B CA 1
ATOM 4713 C C . MET B 1 257 ? 61.756 15.048 -12.415 1.00 34.51 249 MET B C 1
ATOM 4714 O O . MET B 1 257 ? 61.173 14.253 -13.147 1.00 34.77 249 MET B O 1
ATOM 4719 N N . SER B 1 258 ? 61.421 16.327 -12.315 1.00 36.59 250 SER B N 1
ATOM 4720 C CA . SER B 1 258 ? 60.475 16.940 -13.231 1.00 38.22 250 SER B CA 1
ATOM 4721 C C . SER B 1 258 ? 60.713 18.441 -13.275 1.00 39.32 250 SER B C 1
ATOM 4722 O O . SER B 1 258 ? 61.290 19.006 -12.339 1.00 38.77 250 SER B O 1
ATOM 4725 N N . PRO B 1 259 ? 60.278 19.095 -14.366 1.00 40.15 251 PRO B N 1
ATOM 4726 C CA . PRO B 1 259 ? 60.325 20.551 -14.382 1.00 41.13 251 PRO B CA 1
ATOM 4727 C C . PRO B 1 259 ? 59.280 21.109 -13.428 1.00 41.96 251 PRO B C 1
ATOM 4728 O O . PRO B 1 259 ? 58.392 20.371 -12.989 1.00 41.35 251 PRO B O 1
ATOM 4732 N N . LEU B 1 260 ? 59.383 22.392 -13.101 1.00 43.18 252 LEU B N 1
ATOM 4733 C CA . LEU B 1 260 ? 58.334 23.042 -12.327 1.00 44.80 252 LEU B CA 1
ATOM 4734 C C . LEU B 1 260 ? 57.021 22.876 -13.086 1.00 45.23 252 LEU B C 1
ATOM 4735 O O . LEU B 1 260 ? 57.019 22.899 -14.318 1.00 44.77 252 LEU B O 1
ATOM 4740 N N . PRO B 1 261 ? 55.907 22.684 -12.359 1.00 46.92 253 PRO B N 1
ATOM 4741 C CA . PRO B 1 261 ? 54.616 22.613 -13.041 1.00 47.99 253 PRO B CA 1
ATOM 4742 C C . PRO B 1 261 ? 54.229 23.976 -13.605 1.00 47.85 253 PRO B C 1
ATOM 4743 O O . PRO B 1 261 ? 54.577 25.005 -13.023 1.00 48.47 253 PRO B O 1
ATOM 4747 N N . GLY B 1 262 ? 53.529 23.976 -14.735 1.00 49.41 254 GLY B N 1
ATOM 4748 C CA . GLY B 1 262 ? 53.164 25.217 -15.418 1.00 50.03 254 GLY B CA 1
ATOM 4749 C C . GLY B 1 262 ? 54.376 25.960 -15.957 1.00 49.74 254 GLY B C 1
ATOM 4750 O O . GLY B 1 262 ? 54.424 27.191 -15.924 1.00 49.37 254 GLY B O 1
ATOM 4751 N N . ASP B 1 263 ? 55.353 25.201 -16.447 1.00 48.98 255 ASP B N 1
ATOM 4752 C CA . ASP B 1 263 ? 56.597 25.756 -16.973 1.00 49.38 255 ASP B CA 1
ATOM 4753 C C . ASP B 1 263 ? 56.964 24.967 -18.231 1.00 49.94 255 ASP B C 1
ATOM 4754 O O . ASP B 1 263 ? 57.744 24.012 -18.166 1.00 51.63 255 ASP B O 1
ATOM 4759 N N . PRO B 1 264 ? 56.384 25.354 -19.381 1.00 50.00 256 PRO B N 1
ATOM 4760 C CA . PRO B 1 264 ? 56.564 24.588 -20.616 1.00 49.40 256 PRO B CA 1
ATOM 4761 C C . PRO B 1 264 ? 57.954 24.729 -21.240 1.00 48.52 256 PRO B C 1
ATOM 4762 O O . PRO B 1 264 ? 58.449 23.778 -21.841 1.00 46.91 256 PRO B O 1
ATOM 4766 N N . GLU B 1 265 ? 58.567 25.902 -21.101 1.00 49.17 257 GLU B N 1
ATOM 4767 C CA . GLU B 1 265 ? 59.903 26.140 -21.651 1.00 50.77 257 GLU B CA 1
ATOM 4768 C C . GLU B 1 265 ? 60.970 25.353 -20.880 1.00 49.44 257 GLU B C 1
ATOM 4769 O O . GLU B 1 265 ? 61.967 24.919 -21.459 1.00 49.51 257 GLU B O 1
ATOM 4775 N N . ALA B 1 266 ? 60.755 25.177 -19.578 1.00 47.70 258 ALA B N 1
ATOM 4776 C CA . ALA B 1 266 ? 61.613 24.316 -18.765 1.00 46.28 258 ALA B CA 1
ATOM 4777 C C . ALA B 1 266 ? 61.472 22.854 -19.183 1.00 45.04 258 ALA B C 1
ATOM 4778 O O . ALA B 1 266 ? 62.467 22.140 -19.289 1.00 42.79 258 ALA B O 1
ATOM 4780 N N . ALA B 1 267 ? 60.236 22.419 -19.429 1.00 44.20 259 ALA B N 1
ATOM 4781 C CA . ALA B 1 267 ? 59.971 21.047 -19.864 1.00 42.99 259 ALA B CA 1
ATOM 4782 C C . ALA B 1 267 ? 60.564 20.761 -21.243 1.00 41.80 259 ALA B C 1
ATOM 4783 O O . ALA B 1 267 ? 61.123 19.687 -21.471 1.00 41.26 259 ALA B O 1
ATOM 4785 N N . ALA B 1 268 ? 60.436 21.723 -22.155 1.00 40.16 260 ALA B N 1
ATOM 4786 C CA . ALA B 1 268 ? 60.973 21.583 -23.513 1.00 40.25 260 ALA B CA 1
ATOM 4787 C C . ALA B 1 268 ? 62.500 21.537 -23.518 1.00 39.77 260 ALA B C 1
ATOM 4788 O O . ALA B 1 268 ? 63.100 20.754 -24.255 1.00 40.23 260 ALA B O 1
ATOM 4790 N N . ALA B 1 269 ? 63.119 22.388 -22.703 1.00 39.44 261 ALA B N 1
ATOM 4791 C CA . ALA B 1 269 ? 64.575 22.435 -22.593 1.00 39.82 261 ALA B CA 1
ATOM 4792 C C . ALA B 1 269 ? 65.129 21.116 -22.054 1.00 39.49 261 ALA B C 1
ATOM 4793 O O . ALA B 1 269 ? 66.127 20.605 -22.561 1.00 39.56 261 ALA B O 1
ATOM 4795 N N . LEU B 1 270 ? 64.461 20.569 -21.040 1.00 39.87 262 LEU B N 1
ATOM 4796 C CA . LEU B 1 270 ? 64.865 19.306 -20.421 1.00 39.55 262 LEU B CA 1
ATOM 4797 C C . LEU B 1 270 ? 64.804 18.145 -21.407 1.00 40.69 262 LEU B C 1
ATOM 4798 O O . LEU B 1 270 ? 65.752 17.368 -21.506 1.00 41.35 262 LEU B O 1
ATOM 4803 N N . GLU B 1 271 ? 63.696 18.030 -22.136 1.00 41.91 263 GLU B N 1
ATOM 4804 C CA . GLU B 1 271 ? 63.546 16.967 -23.133 1.00 42.84 263 GLU B CA 1
ATOM 4805 C C . GLU B 1 271 ? 64.578 17.103 -24.257 1.00 40.66 263 GLU B C 1
ATOM 4806 O O . GLU B 1 271 ? 65.078 16.105 -24.771 1.00 41.76 263 GLU B O 1
ATOM 4812 N N . ALA B 1 272 ? 64.892 18.341 -24.630 1.00 38.97 264 ALA B N 1
ATOM 4813 C CA . ALA B 1 272 ? 65.932 18.608 -25.620 1.00 38.28 264 ALA B CA 1
ATOM 4814 C C . ALA B 1 272 ? 67.307 18.138 -25.130 1.00 37.44 264 ALA B C 1
ATOM 4815 O O . ALA B 1 272 ? 68.041 17.500 -25.880 1.00 37.69 264 ALA B O 1
ATOM 4817 N N . LEU B 1 273 ? 67.648 18.456 -23.880 1.00 36.96 265 LEU B N 1
ATOM 4818 C CA . LEU B 1 273 ? 68.902 17.980 -23.270 1.00 36.29 265 LEU B CA 1
ATO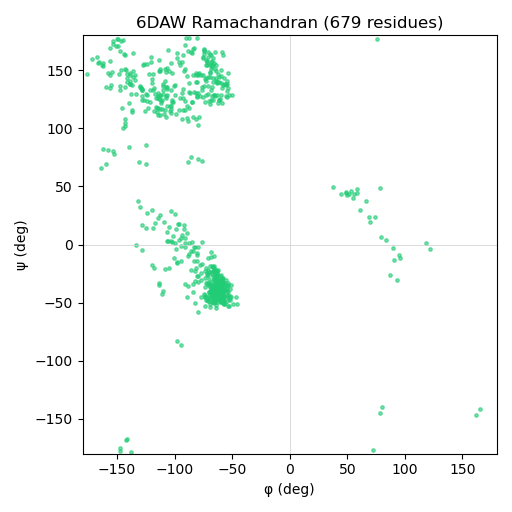M 4819 C C . LEU B 1 273 ? 68.899 16.461 -23.094 1.00 36.52 265 LEU B C 1
ATOM 4820 O O . LEU B 1 273 ? 69.905 15.793 -23.347 1.00 37.75 265 LEU B O 1
ATOM 4825 N N . THR B 1 274 ? 67.769 15.924 -22.648 1.00 36.77 266 THR B N 1
ATOM 4826 C CA . THR B 1 274 ? 67.623 14.484 -22.452 1.00 37.56 266 THR B CA 1
ATOM 4827 C C . THR B 1 274 ? 67.853 13.710 -23.749 1.00 37.15 266 THR B C 1
ATOM 4828 O O . THR B 1 274 ? 68.489 12.654 -23.741 1.00 36.84 266 THR B O 1
ATOM 4832 N N . ALA B 1 275 ? 67.345 14.243 -24.857 1.00 37.63 267 ALA B N 1
ATOM 4833 C CA . ALA B 1 275 ? 67.456 13.577 -26.157 1.00 38.66 267 ALA B CA 1
ATOM 4834 C C . ALA B 1 275 ? 68.899 13.533 -26.638 1.00 38.93 267 ALA B C 1
ATOM 4835 O O . ALA B 1 275 ? 69.330 12.539 -27.219 1.00 39.18 267 ALA B O 1
ATOM 4837 N N . GLU B 1 276 ? 69.639 14.610 -26.393 1.00 39.05 268 GLU B N 1
ATOM 4838 C CA . GLU B 1 276 ? 71.057 14.664 -26.755 1.00 39.02 268 GLU B CA 1
ATOM 4839 C C . GLU B 1 276 ? 71.893 13.676 -25.954 1.00 37.86 268 GLU B C 1
ATOM 4840 O O . GLU B 1 276 ? 72.661 12.903 -26.523 1.00 36.50 268 GLU B O 1
ATOM 4846 N N . LEU B 1 277 ? 71.736 13.701 -24.634 1.00 36.93 269 LEU B N 1
ATOM 4847 C CA . LEU B 1 277 ? 72.460 12.773 -23.770 1.00 37.09 269 LEU B CA 1
ATOM 4848 C C . LEU B 1 277 ? 72.162 11.321 -24.169 1.00 37.81 269 LEU B C 1
ATOM 4849 O O . LEU B 1 277 ? 73.057 10.479 -24.163 1.00 38.33 269 LEU B O 1
ATOM 4854 N N . GLN B 1 278 ? 70.913 11.042 -24.533 1.00 39.41 270 GLN B N 1
ATOM 4855 C CA . GLN B 1 278 ? 70.534 9.723 -25.038 1.00 40.47 270 GLN B CA 1
ATOM 4856 C C . GLN B 1 278 ? 71.252 9.408 -26.351 1.00 41.68 270 GLN B C 1
ATOM 4857 O O . GLN B 1 278 ? 71.773 8.305 -26.527 1.00 42.18 270 GLN B O 1
ATOM 4863 N N . ARG B 1 279 ? 71.278 10.378 -27.263 1.00 42.88 271 ARG B N 1
ATOM 4864 C CA . ARG B 1 279 ? 71.937 10.220 -28.565 1.00 43.75 271 ARG B CA 1
ATOM 4865 C C . ARG B 1 279 ? 73.418 9.858 -28.434 1.00 42.13 271 ARG B C 1
ATOM 4866 O O . ARG B 1 279 ? 73.906 8.960 -29.121 1.00 42.06 271 ARG B O 1
ATOM 4874 N N . ASN B 1 280 ? 74.117 10.552 -27.540 1.00 40.54 272 ASN B N 1
ATOM 4875 C CA . ASN B 1 280 ? 75.559 10.385 -27.369 1.00 39.07 272 ASN B CA 1
ATOM 4876 C C . ASN B 1 280 ? 75.942 9.347 -26.310 1.00 37.74 272 ASN B C 1
ATOM 4877 O O . ASN B 1 280 ? 77.102 9.287 -25.896 1.00 36.84 272 ASN B O 1
ATOM 4882 N N . LEU B 1 281 ? 74.978 8.536 -25.875 1.00 35.94 273 LEU B N 1
ATOM 4883 C CA . LEU B 1 281 ? 75.229 7.513 -24.864 1.00 35.63 273 LEU B CA 1
ATOM 4884 C C . LEU B 1 281 ? 76.173 6.467 -25.441 1.00 35.55 273 LEU B C 1
ATOM 4885 O O . LEU B 1 281 ? 75.938 5.947 -26.525 1.00 35.39 273 LEU B O 1
ATOM 4890 N N . THR B 1 282 ? 77.244 6.172 -24.713 1.00 35.98 274 THR B N 1
ATOM 4891 C CA . THR B 1 282 ? 78.330 5.346 -25.229 1.00 36.40 274 THR B CA 1
ATOM 4892 C C . THR B 1 282 ? 78.642 4.210 -24.268 1.00 36.05 274 THR B C 1
ATOM 4893 O O . THR B 1 282 ? 78.771 4.428 -23.065 1.00 35.34 274 THR B O 1
ATOM 4897 N N . ASP B 1 283 ? 78.773 3.005 -24.812 1.00 36.63 275 ASP B N 1
ATOM 4898 C CA . ASP B 1 283 ? 78.968 1.798 -24.014 1.00 36.99 275 ASP B CA 1
ATOM 4899 C C . ASP B 1 283 ? 80.416 1.609 -23.573 1.00 36.40 275 ASP B C 1
ATOM 4900 O O . ASP B 1 283 ? 81.337 1.695 -24.384 1.00 35.87 275 ASP B O 1
ATOM 4905 N N . VAL B 1 284 ? 80.599 1.351 -22.280 1.00 35.38 276 VAL B N 1
ATOM 4906 C CA . VAL B 1 284 ? 81.875 0.896 -21.741 1.00 35.16 276 VAL B CA 1
ATOM 4907 C C . VAL B 1 284 ? 81.627 -0.393 -20.955 1.00 34.45 276 VAL B C 1
ATOM 4908 O O . VAL B 1 284 ? 80.918 -0.385 -19.941 1.00 34.04 276 VAL B O 1
ATOM 4912 N N . VAL B 1 285 ? 82.188 -1.497 -21.440 1.00 33.08 277 VAL B N 1
ATOM 4913 C CA . VAL B 1 285 ? 82.072 -2.781 -20.758 1.00 33.45 277 VAL B CA 1
ATOM 4914 C C . VAL B 1 285 ? 83.203 -2.908 -19.752 1.00 33.06 277 VAL B C 1
ATOM 4915 O O . VAL B 1 285 ? 84.372 -2.908 -20.128 1.00 33.20 277 VAL B O 1
ATOM 4919 N N . LEU B 1 286 ? 82.850 -3.013 -18.475 1.00 33.14 278 LEU B N 1
ATOM 4920 C CA . LEU B 1 286 ? 83.842 -3.219 -17.430 1.00 33.55 278 LEU B CA 1
ATOM 4921 C C . LEU B 1 286 ? 84.172 -4.701 -17.315 1.00 33.56 278 LEU B C 1
ATOM 4922 O O . LEU B 1 286 ? 83.340 -5.499 -16.889 1.00 33.12 278 LEU B O 1
ATOM 4927 N N . SER B 1 287 ? 85.384 -5.056 -17.731 1.00 34.74 279 SER B N 1
ATOM 4928 C CA . SER B 1 287 ? 85.921 -6.395 -17.531 1.00 35.40 279 SER B CA 1
ATOM 4929 C C . SER B 1 287 ? 86.568 -6.452 -16.155 1.00 34.73 279 SER B C 1
ATOM 4930 O O . SER B 1 287 ? 86.798 -5.409 -15.548 1.00 35.17 279 SER B O 1
ATOM 4933 N N . PRO B 1 288 ? 86.857 -7.667 -15.652 1.00 33.92 280 PRO B N 1
ATOM 4934 C CA . PRO B 1 288 ? 87.561 -7.772 -14.371 1.00 34.12 280 PRO B CA 1
ATOM 4935 C C . PRO B 1 288 ? 88.875 -6.992 -14.380 1.00 34.08 280 PRO B C 1
ATOM 4936 O O . PRO B 1 288 ? 89.676 -7.144 -15.302 1.00 33.92 280 PRO B O 1
ATOM 4940 N N . GLY B 1 289 ? 89.060 -6.134 -13.381 1.00 33.27 281 GLY B N 1
ATOM 4941 C CA . GLY B 1 289 ? 90.250 -5.294 -13.289 1.00 33.02 281 GLY B CA 1
ATOM 4942 C C . GLY B 1 289 ? 90.107 -3.889 -13.855 1.00 32.33 281 GLY B C 1
ATOM 4943 O O . GLY B 1 289 ? 90.970 -3.050 -13.625 1.00 34.25 281 GLY B O 1
ATOM 4944 N N . ASP B 1 290 ? 89.029 -3.615 -14.588 1.00 31.23 282 ASP B N 1
ATOM 4945 C CA . ASP B 1 290 ? 88.847 -2.300 -15.198 1.00 29.94 282 ASP B CA 1
ATOM 4946 C C . ASP B 1 290 ? 88.319 -1.281 -14.192 1.00 29.22 282 ASP B C 1
ATOM 4947 O O . ASP B 1 290 ? 87.304 -1.519 -13.541 1.00 29.45 282 ASP B O 1
ATOM 4952 N N . LEU B 1 291 ? 89.015 -0.149 -14.080 1.00 28.07 283 LEU B N 1
ATOM 4953 C CA . LEU B 1 291 ? 88.577 0.975 -13.258 1.00 27.54 283 LEU B CA 1
ATOM 4954 C C . LEU B 1 291 ? 87.991 2.063 -14.144 1.00 27.33 283 LEU B C 1
ATOM 4955 O O . LEU B 1 291 ? 88.663 2.560 -15.043 1.00 28.10 283 LEU B O 1
ATOM 4960 N N . LEU B 1 292 ? 86.742 2.436 -13.886 1.00 27.29 284 LEU B N 1
ATOM 4961 C CA . LEU B 1 292 ? 86.110 3.560 -14.569 1.00 27.14 284 LEU B CA 1
ATOM 4962 C C . LEU B 1 292 ? 85.951 4.730 -13.603 1.00 27.00 284 LEU B C 1
ATOM 4963 O O . LEU B 1 292 ? 85.220 4.630 -12.616 1.00 27.31 284 LEU B O 1
ATOM 4968 N N . VAL B 1 293 ? 86.637 5.833 -13.889 1.00 26.87 285 VAL B N 1
ATOM 4969 C CA . VAL B 1 293 ? 86.478 7.059 -13.106 1.00 27.54 285 VAL B CA 1
ATOM 4970 C C . VAL B 1 293 ? 85.625 8.065 -13.874 1.00 27.07 285 VAL B C 1
ATOM 4971 O O . VAL B 1 293 ? 85.998 8.504 -14.961 1.00 27.48 285 VAL B O 1
ATOM 4975 N N . ILE B 1 294 ? 84.490 8.429 -13.283 1.00 25.69 286 ILE B N 1
ATOM 4976 C CA . ILE B 1 294 ? 83.515 9.298 -13.912 1.00 25.17 286 ILE B CA 1
ATOM 4977 C C . ILE B 1 294 ? 83.498 10.649 -13.218 1.00 25.46 286 ILE B C 1
ATOM 4978 O O . ILE B 1 294 ? 83.387 10.724 -11.998 1.00 25.63 286 ILE B O 1
ATOM 4983 N N . ASP B 1 295 ? 83.598 11.720 -13.994 1.00 25.80 287 ASP B N 1
ATOM 4984 C CA . ASP B 1 295 ? 83.397 13.053 -13.449 1.00 25.72 287 ASP B CA 1
ATOM 4985 C C . ASP B 1 295 ? 81.898 13.300 -13.345 1.00 26.06 287 ASP B C 1
ATOM 4986 O O . ASP B 1 295 ? 81.233 13.594 -14.347 1.00 26.40 287 ASP B O 1
ATOM 4991 N N . ASN B 1 296 ? 81.376 13.190 -12.125 1.00 25.55 288 ASN B N 1
ATOM 4992 C CA . ASN B 1 296 ? 79.937 13.274 -11.870 1.00 25.74 288 ASN B CA 1
ATOM 4993 C C . ASN B 1 296 ? 79.351 14.672 -12.097 1.00 25.29 288 ASN B C 1
ATOM 4994 O O . ASN B 1 296 ? 78.128 14.846 -12.103 1.00 24.74 288 ASN B O 1
ATOM 4999 N N . TYR B 1 297 ? 80.220 15.665 -12.270 1.00 24.91 289 TYR B N 1
ATOM 5000 C CA . TYR B 1 297 ? 79.794 17.013 -12.647 1.00 25.67 289 TYR B CA 1
ATOM 5001 C C . TYR B 1 297 ? 79.696 17.201 -14.163 1.00 25.40 289 TYR B C 1
ATOM 5002 O O . TYR B 1 297 ? 79.180 18.219 -14.619 1.00 25.78 289 TYR B O 1
ATOM 5011 N N . ARG B 1 298 ? 80.192 16.240 -14.942 1.00 26.03 290 ARG B N 1
ATOM 5012 C CA . ARG B 1 298 ? 80.176 16.339 -16.405 1.00 26.67 290 ARG B CA 1
ATOM 5013 C C . ARG B 1 298 ? 79.580 15.131 -17.138 1.00 27.81 290 ARG B C 1
ATOM 5014 O O . ARG B 1 298 ? 79.455 15.160 -18.367 1.00 28.48 290 ARG B O 1
ATOM 5022 N N . VAL B 1 299 ? 79.224 14.076 -16.408 1.00 26.98 291 VAL B N 1
ATOM 5023 C CA . VAL B 1 299 ? 78.819 12.820 -17.032 1.00 26.67 291 VAL B CA 1
ATOM 5024 C C . VAL B 1 299 ? 77.560 12.270 -16.376 1.00 26.55 291 VAL B C 1
ATOM 5025 O O . VAL B 1 299 ? 77.352 12.439 -15.174 1.00 25.45 291 VAL B O 1
ATOM 5029 N N . VAL B 1 300 ? 76.727 11.622 -17.187 1.00 26.75 292 VAL B N 1
ATOM 5030 C CA . VAL B 1 300 ? 75.636 10.781 -16.700 1.00 27.30 292 VAL B CA 1
ATOM 5031 C C . VAL B 1 300 ? 75.978 9.348 -17.076 1.00 28.11 292 VAL B C 1
ATOM 5032 O O . VAL B 1 300 ? 76.685 9.112 -18.058 1.00 26.77 292 VAL B O 1
ATOM 5036 N N . HIS B 1 301 ? 75.503 8.392 -16.286 1.00 28.54 293 HIS B N 1
ATOM 5037 C CA . HIS B 1 301 ? 75.776 6.994 -16.571 1.00 28.97 293 HIS B CA 1
ATOM 5038 C C . HIS B 1 301 ? 74.590 6.110 -16.240 1.00 28.88 293 HIS B C 1
ATOM 5039 O O . HIS B 1 301 ? 73.797 6.422 -15.351 1.00 29.05 293 HIS B O 1
ATOM 5046 N N . GLY B 1 302 ? 74.489 5.003 -16.965 1.00 29.25 294 GLY B N 1
ATOM 5047 C CA . GLY B 1 302 ? 73.453 4.001 -16.737 1.00 29.54 294 GLY B CA 1
ATOM 5048 C C . GLY B 1 302 ? 74.046 2.623 -16.926 1.00 29.64 294 GLY B C 1
ATOM 5049 O O . GLY B 1 302 ? 75.261 2.474 -17.010 1.00 29.37 294 GLY B O 1
ATOM 5050 N N . ARG B 1 303 ? 73.186 1.616 -17.013 1.00 29.87 295 ARG B N 1
ATOM 5051 C CA . ARG B 1 303 ? 73.637 0.235 -17.164 1.00 30.13 295 ARG B CA 1
ATOM 5052 C C . ARG B 1 303 ? 72.523 -0.585 -17.805 1.00 30.40 295 ARG B C 1
ATOM 5053 O O . ARG B 1 303 ? 71.357 -0.460 -17.422 1.00 30.38 295 ARG B O 1
ATOM 5061 N N . ALA B 1 304 ? 72.882 -1.404 -18.792 1.00 30.85 296 ALA B N 1
ATOM 5062 C CA . ALA B 1 304 ? 71.887 -2.109 -19.601 1.00 31.30 296 ALA B CA 1
ATOM 5063 C C . ALA B 1 304 ? 71.128 -3.152 -18.790 1.00 31.92 296 ALA B C 1
ATOM 5064 O O . ALA B 1 304 ? 71.607 -3.627 -17.756 1.00 30.58 296 ALA B O 1
ATOM 5066 N N . ALA B 1 305 ? 69.942 -3.510 -19.269 1.00 33.25 297 ALA B N 1
ATOM 5067 C CA . ALA B 1 305 ? 69.205 -4.625 -18.692 1.00 34.13 297 ALA B CA 1
ATOM 5068 C C . ALA B 1 305 ? 70.023 -5.900 -18.870 1.00 34.14 297 ALA B C 1
ATOM 5069 O O . ALA B 1 305 ? 70.757 -6.047 -19.849 1.00 33.33 297 ALA B O 1
ATOM 5071 N N . PHE B 1 306 ? 69.919 -6.807 -17.907 1.00 36.15 298 PHE B N 1
ATOM 5072 C CA . PHE B 1 306 ? 70.580 -8.105 -18.007 1.00 37.74 298 PHE B CA 1
ATOM 5073 C C . PHE B 1 306 ? 69.823 -9.134 -17.177 1.00 39.68 298 PHE B C 1
ATOM 5074 O O . PHE B 1 306 ? 68.886 -8.787 -16.462 1.00 40.27 298 PHE B O 1
ATOM 5082 N N . LYS B 1 307 ? 70.221 -10.397 -17.295 1.00 43.06 299 LYS B N 1
ATOM 5083 C CA . LYS B 1 307 ? 69.534 -11.503 -16.623 1.00 45.61 299 LYS B CA 1
ATOM 5084 C C . LYS B 1 307 ? 70.395 -12.052 -15.485 1.00 44.35 299 LYS B C 1
ATOM 5085 O O . LYS B 1 307 ? 71.450 -12.631 -15.727 1.00 42.33 299 LYS B O 1
ATOM 5091 N N . ALA B 1 308 ? 69.942 -11.860 -14.247 1.00 44.49 300 ALA B N 1
ATOM 5092 C CA . ALA B 1 308 ? 70.649 -12.384 -13.074 1.00 45.32 300 ALA B CA 1
ATOM 5093 C C . ALA B 1 308 ? 70.316 -13.861 -12.847 1.00 46.42 300 ALA B C 1
ATOM 5094 O O . ALA B 1 308 ? 69.196 -14.297 -13.118 1.00 45.46 300 ALA B O 1
ATOM 5096 N N . ARG B 1 309 ? 71.302 -14.614 -12.359 1.00 47.74 301 ARG B N 1
ATOM 5097 C CA . ARG B 1 309 ? 71.147 -16.041 -12.040 1.00 48.90 301 ARG B CA 1
ATOM 5098 C C . ARG B 1 309 ? 71.138 -16.346 -10.535 1.00 48.17 301 ARG B C 1
ATOM 5099 O O . ARG B 1 309 ? 70.634 -17.391 -10.122 1.00 48.13 301 ARG B O 1
ATOM 5107 N N . PHE B 1 310 ? 71.685 -15.438 -9.726 1.00 46.57 302 PHE B N 1
ATOM 5108 C CA . PHE B 1 310 ? 71.829 -15.640 -8.279 1.00 46.68 302 PHE B CA 1
ATOM 5109 C C . PHE B 1 310 ? 72.454 -16.997 -7.941 1.00 44.80 302 PHE B C 1
ATOM 5110 O O . PHE B 1 310 ? 71.982 -17.697 -7.049 1.00 43.09 302 PHE B O 1
ATOM 5118 N N . ASP B 1 311 ? 73.519 -17.348 -8.663 1.00 43.47 303 ASP B N 1
ATOM 5119 C CA . ASP B 1 311 ? 74.202 -18.632 -8.502 1.00 42.91 303 ASP B CA 1
ATOM 5120 C C . ASP B 1 311 ? 75.704 -18.485 -8.219 1.00 41.30 303 ASP B C 1
ATOM 5121 O O . ASP B 1 311 ? 76.451 -19.459 -8.325 1.00 40.22 303 ASP B O 1
ATOM 5126 N N . GLY B 1 312 ? 76.143 -17.275 -7.871 1.00 38.88 304 GLY B N 1
ATOM 5127 C CA . GLY B 1 312 ? 77.559 -17.005 -7.604 1.00 36.78 304 GLY B CA 1
ATOM 5128 C C . GLY B 1 312 ? 78.378 -16.467 -8.766 1.00 34.99 304 GLY B C 1
ATOM 5129 O O . GLY B 1 312 ? 79.521 -16.064 -8.569 1.00 35.15 304 GLY B O 1
ATOM 5130 N N . THR B 1 313 ? 77.812 -16.446 -9.970 1.00 34.81 305 THR B N 1
ATOM 5131 C CA . THR B 1 313 ? 78.541 -16.003 -11.164 1.00 34.54 305 THR B CA 1
ATOM 5132 C C . THR B 1 313 ? 78.126 -14.608 -11.653 1.00 34.25 305 THR B C 1
ATOM 5133 O O . THR B 1 313 ? 78.630 -14.138 -12.668 1.00 34.41 305 THR B O 1
ATOM 5137 N N . ASP B 1 314 ? 77.232 -13.943 -10.925 1.00 34.21 306 ASP B N 1
ATOM 5138 C CA . ASP B 1 314 ? 76.643 -12.687 -11.395 1.00 34.31 306 ASP B CA 1
ATOM 5139 C C . ASP B 1 314 ? 77.617 -11.506 -11.453 1.00 33.31 306 ASP B C 1
ATOM 5140 O O . ASP B 1 314 ? 78.686 -11.520 -10.844 1.00 33.09 306 ASP B O 1
ATOM 5145 N N . ARG B 1 315 ? 77.203 -10.483 -12.195 1.00 32.61 307 ARG B N 1
ATOM 5146 C CA . ARG B 1 315 ? 77.948 -9.233 -12.333 1.00 31.44 307 ARG B CA 1
ATOM 5147 C C . ARG B 1 315 ? 78.281 -8.619 -10.969 1.00 30.69 307 ARG B C 1
ATOM 5148 O O . ARG B 1 315 ? 77.418 -8.529 -10.086 1.00 31.23 307 ARG B O 1
ATOM 5156 N N . TRP B 1 316 ? 79.530 -8.187 -10.817 1.00 29.40 308 TRP B N 1
ATOM 5157 C CA . TRP B 1 316 ? 80.030 -7.685 -9.543 1.00 28.77 308 TRP B CA 1
ATOM 5158 C C . TRP B 1 316 ? 81.033 -6.551 -9.752 1.00 28.75 308 TRP B C 1
ATOM 5159 O O . TRP B 1 316 ? 82.087 -6.748 -10.361 1.00 28.00 308 TRP B O 1
ATOM 5170 N N . LEU B 1 317 ? 80.685 -5.363 -9.258 1.00 28.26 309 LEU B N 1
ATOM 5171 C CA . LEU B 1 317 ? 81.603 -4.225 -9.237 1.00 27.92 309 LEU B CA 1
ATOM 5172 C C . LEU B 1 317 ? 81.818 -3.765 -7.805 1.00 27.41 309 LEU B C 1
ATOM 5173 O O . LEU B 1 317 ? 80.986 -4.020 -6.930 1.00 27.20 309 LEU B O 1
ATOM 5178 N N . LYS B 1 318 ? 82.943 -3.087 -7.580 1.00 26.80 310 LYS B N 1
ATOM 5179 C CA . LYS B 1 318 ? 83.153 -2.305 -6.364 1.00 26.24 310 LYS B CA 1
ATOM 5180 C C . LYS B 1 318 ? 83.014 -0.831 -6.737 1.00 26.57 310 LYS B C 1
ATOM 5181 O O . LYS B 1 318 ? 83.313 -0.424 -7.868 1.00 26.17 310 LYS B O 1
ATOM 5187 N N . LYS B 1 319 ? 82.555 -0.033 -5.784 1.00 26.41 311 LYS B N 1
ATOM 5188 C CA . LYS B 1 319 ? 82.171 1.333 -6.067 1.00 26.32 311 LYS B CA 1
ATOM 5189 C C . LYS B 1 319 ? 82.541 2.256 -4.908 1.00 26.51 311 LYS B C 1
ATOM 5190 O O . LYS B 1 319 ? 82.317 1.921 -3.742 1.00 26.36 311 LYS B O 1
ATOM 5196 N N . ALA B 1 320 ? 83.107 3.412 -5.244 1.00 25.26 312 ALA B N 1
ATOM 5197 C CA . ALA B 1 320 ? 83.437 4.440 -4.263 1.00 25.46 312 ALA B CA 1
ATOM 5198 C C . ALA B 1 320 ? 83.083 5.807 -4.833 1.00 25.85 312 ALA B C 1
ATOM 5199 O O . ALA B 1 320 ? 83.152 6.008 -6.049 1.00 25.96 312 ALA B O 1
ATOM 5201 N N . VAL B 1 321 ? 82.685 6.734 -3.961 1.00 25.83 313 VAL B N 1
ATOM 5202 C CA . VAL B 1 321 ? 82.386 8.101 -4.382 1.00 25.38 313 VAL B CA 1
ATOM 5203 C C . VAL B 1 321 ? 83.323 9.079 -3.688 1.00 25.46 313 VAL B C 1
ATOM 5204 O O . VAL B 1 321 ? 83.732 8.853 -2.552 1.00 25.59 313 VAL B O 1
ATOM 5208 N N . VAL B 1 322 ? 83.662 10.161 -4.384 1.00 25.10 314 VAL B N 1
ATOM 5209 C CA . VAL B 1 322 ? 84.636 11.129 -3.883 1.00 25.08 314 VAL B CA 1
ATOM 5210 C C . VAL B 1 322 ? 84.083 12.549 -3.982 1.00 24.67 314 VAL B C 1
ATOM 5211 O O . VAL B 1 322 ? 83.498 12.929 -4.996 1.00 23.72 314 VAL B O 1
ATOM 5215 N N . THR B 1 323 ? 84.273 13.324 -2.918 1.00 24.39 315 THR B N 1
ATOM 5216 C CA . THR B 1 323 ? 83.954 14.747 -2.932 1.00 24.03 315 THR B CA 1
ATOM 5217 C C . THR B 1 323 ? 85.273 15.490 -2.881 1.00 24.07 315 THR B C 1
ATOM 5218 O O . THR B 1 323 ? 86.189 15.104 -2.145 1.00 23.42 315 THR B O 1
ATOM 5222 N N . ARG B 1 324 ? 85.378 16.547 -3.673 1.00 24.18 316 ARG B N 1
ATOM 5223 C CA . ARG B 1 324 ? 86.594 17.348 -3.681 1.00 25.34 316 ARG B CA 1
ATOM 5224 C C . ARG B 1 324 ? 86.725 18.142 -2.376 1.00 25.08 316 ARG B C 1
ATOM 5225 O O . ARG B 1 324 ? 87.834 18.523 -2.007 1.00 25.45 316 ARG B O 1
ATOM 5233 N N . ASP B 1 325 ? 85.607 18.359 -1.670 1.00 24.67 317 ASP B N 1
ATOM 5234 C CA . ASP B 1 325 ? 85.635 19.021 -0.365 1.00 24.61 317 ASP B CA 1
ATOM 5235 C C . ASP B 1 325 ? 84.595 18.494 0.637 1.00 24.41 317 ASP B C 1
ATOM 5236 O O . ASP B 1 325 ? 83.428 18.881 0.606 1.00 24.13 317 ASP B O 1
ATOM 5241 N N . LEU B 1 326 ? 85.050 17.636 1.548 1.00 24.25 318 LEU B N 1
ATOM 5242 C CA . LEU B 1 326 ? 84.200 17.052 2.582 1.00 24.52 318 LEU B CA 1
ATOM 5243 C C . LEU B 1 326 ? 83.611 18.101 3.537 1.00 24.06 318 LEU B C 1
ATOM 5244 O O . LEU B 1 326 ? 82.500 17.936 4.038 1.00 23.83 318 LEU B O 1
ATOM 5249 N N . ARG B 1 327 ? 84.356 19.175 3.781 1.00 23.45 319 ARG B N 1
ATOM 5250 C CA . ARG B 1 327 ? 83.908 20.230 4.680 1.00 23.61 319 ARG B CA 1
ATOM 5251 C C . ARG B 1 327 ? 82.585 20.904 4.285 1.00 23.73 319 ARG B C 1
ATOM 5252 O O . ARG B 1 327 ? 81.861 21.371 5.156 1.00 23.52 319 ARG B O 1
ATOM 5260 N N . LYS B 1 328 ? 82.249 20.950 2.998 1.00 24.53 320 LYS B N 1
ATOM 5261 C CA . LYS B 1 328 ? 80.993 21.596 2.588 1.00 25.33 320 LYS B CA 1
ATOM 5262 C C . LYS B 1 328 ? 79.749 20.873 3.129 1.00 25.21 320 LYS B C 1
ATOM 5263 O O . LYS B 1 328 ? 78.691 21.488 3.264 1.00 25.86 320 LYS B O 1
ATOM 5269 N N . SER B 1 329 ? 79.879 19.585 3.453 1.00 24.96 321 SER B N 1
ATOM 5270 C CA . SER B 1 329 ? 78.763 18.815 4.024 1.00 24.86 321 SER B CA 1
ATOM 5271 C C . SER B 1 329 ? 78.800 18.746 5.558 1.00 25.84 321 SER B C 1
ATOM 5272 O O . SER B 1 329 ? 78.135 17.891 6.160 1.00 25.69 321 SER B O 1
ATOM 5275 N N . ARG B 1 330 ? 79.558 19.641 6.193 1.00 26.09 322 ARG B N 1
ATOM 5276 C CA . ARG B 1 330 ? 79.763 19.581 7.640 1.00 26.93 322 ARG B CA 1
ATOM 5277 C C . ARG B 1 330 ? 78.457 19.566 8.434 1.00 27.61 322 ARG B C 1
ATOM 5278 O O . ARG B 1 330 ? 78.338 18.837 9.429 1.00 27.47 322 ARG B O 1
ATOM 5286 N N . ALA B 1 331 ? 77.491 20.370 7.994 1.00 27.98 323 ALA B N 1
ATOM 5287 C CA . ALA B 1 331 ? 76.193 20.468 8.663 1.00 28.68 323 ALA B CA 1
ATOM 5288 C C . ALA B 1 331 ? 75.363 19.175 8.596 1.00 29.64 323 ALA B C 1
ATOM 5289 O O . ALA B 1 331 ? 74.434 19.006 9.383 1.00 30.21 323 ALA B O 1
ATOM 5291 N N . HIS B 1 332 ? 75.702 18.278 7.667 1.00 30.47 324 HIS B N 1
ATOM 5292 C CA . HIS B 1 332 ? 75.032 16.975 7.526 1.00 31.47 324 HIS B CA 1
ATOM 5293 C C . HIS B 1 332 ? 75.873 15.806 8.042 1.00 31.07 324 HIS B C 1
ATOM 5294 O O . HIS B 1 332 ? 75.583 14.644 7.742 1.00 31.13 324 HIS B O 1
ATOM 5301 N N . ARG B 1 333 ? 76.912 16.111 8.810 1.00 30.23 325 ARG B N 1
ATOM 5302 C CA . ARG B 1 333 ? 77.789 15.089 9.360 1.00 30.52 325 ARG B CA 1
ATOM 5303 C C . ARG B 1 333 ? 77.870 15.282 10.869 1.00 31.88 325 ARG B C 1
ATOM 5304 O O . ARG B 1 333 ? 77.633 16.388 11.375 1.00 32.34 325 ARG B O 1
ATOM 5312 N N . LYS B 1 334 ? 78.175 14.210 11.594 1.00 32.94 326 LYS B N 1
ATOM 5313 C CA . LYS B 1 334 ? 78.101 14.244 13.057 1.00 33.88 326 LYS B CA 1
ATOM 5314 C C . LYS B 1 334 ? 79.326 14.902 13.703 1.00 33.20 326 LYS B C 1
ATOM 5315 O O . LYS B 1 334 ? 79.231 15.432 14.813 1.00 32.76 326 LYS B O 1
ATOM 5321 N N . SER B 1 335 ? 80.468 14.851 13.019 1.00 31.99 327 SER B N 1
ATOM 5322 C CA . SER B 1 335 ? 81.650 15.612 13.427 1.00 31.47 327 SER B CA 1
ATOM 5323 C C . SER B 1 335 ? 82.509 15.956 12.207 1.00 31.02 327 SER B C 1
ATOM 5324 O O . SER B 1 335 ? 82.259 15.462 11.107 1.00 30.19 327 SER B O 1
ATOM 5327 N N . ALA B 1 336 ? 83.515 16.803 12.414 1.00 31.05 328 ALA B N 1
ATOM 5328 C CA . ALA B 1 336 ? 84.339 17.319 11.319 1.00 31.09 328 ALA B CA 1
ATOM 5329 C C . ALA B 1 336 ? 85.040 16.212 10.547 1.00 31.33 328 ALA B C 1
ATOM 5330 O O . ALA B 1 336 ? 85.033 16.219 9.317 1.00 32.64 328 ALA B O 1
ATOM 5332 N N . ALA B 1 337 ? 85.623 15.260 11.269 1.00 31.26 329 ALA B N 1
ATOM 5333 C CA . ALA B 1 337 ? 86.443 14.211 10.657 1.00 31.69 329 ALA B CA 1
ATOM 5334 C C . ALA B 1 337 ? 85.655 13.022 10.093 1.00 32.24 329 ALA B C 1
ATOM 5335 O O . ALA B 1 337 ? 86.206 12.220 9.346 1.00 31.38 329 ALA B O 1
ATOM 5337 N N . GLU B 1 338 ? 84.381 12.888 10.432 1.00 34.24 330 GLU B N 1
ATOM 5338 C CA . GLU B 1 338 ? 83.640 11.701 9.993 1.00 35.94 330 GLU B CA 1
ATOM 5339 C C . GLU B 1 338 ? 83.145 11.815 8.551 1.00 34.40 330 GLU B C 1
ATOM 5340 O O . GLU B 1 338 ? 82.704 12.875 8.108 1.00 33.54 330 GLU B O 1
ATOM 5346 N N . ARG B 1 339 ? 83.250 10.707 7.824 1.00 33.39 331 ARG B N 1
ATOM 5347 C CA . ARG B 1 339 ? 83.116 10.703 6.373 1.00 34.00 331 ARG B CA 1
ATOM 5348 C C . ARG B 1 339 ? 81.741 10.259 5.869 1.00 33.23 331 ARG B C 1
ATOM 5349 O O . ARG B 1 339 ? 81.521 10.208 4.661 1.00 33.31 331 ARG B O 1
ATOM 5357 N N . VAL B 1 340 ? 80.817 9.954 6.778 1.00 32.19 332 VAL B N 1
ATOM 5358 C CA . VAL B 1 340 ? 79.485 9.493 6.388 1.00 31.76 332 VAL B CA 1
ATOM 5359 C C . VAL B 1 340 ? 78.441 10.572 6.649 1.00 32.66 332 VAL B C 1
ATOM 5360 O O . VAL B 1 340 ? 78.318 11.074 7.763 1.00 33.01 332 VAL B O 1
ATOM 5364 N N . LEU B 1 341 ? 77.676 10.913 5.619 1.00 33.25 333 LEU B N 1
ATOM 5365 C CA . LEU B 1 341 ? 76.584 11.871 5.766 1.00 34.22 333 LEU B CA 1
ATOM 5366 C C . LEU B 1 341 ? 75.427 11.216 6.529 1.00 36.31 333 LEU B C 1
ATOM 5367 O O . LEU B 1 341 ? 75.123 10.036 6.315 1.00 34.55 333 LEU B O 1
ATOM 5372 N N . LEU B 1 342 ? 74.795 11.984 7.417 1.00 38.36 334 LEU B N 1
ATOM 5373 C CA . LEU B 1 342 ? 73.711 11.476 8.268 1.00 41.24 334 LEU B CA 1
ATOM 5374 C C . LEU B 1 342 ? 72.445 11.185 7.468 1.00 43.10 334 LEU B C 1
ATOM 5375 O O . LEU B 1 342 ? 71.900 10.084 7.521 1.00 42.69 334 LEU B O 1
#